Protein 4RUQ (pdb70)

Nearest PDB structures (foldseek):
  4rus-assembly3_E  TM=1.001E+00  e=4.266E-49  Cyprinus carpio
  8y7e-assembly1_3  TM=4.981E-01  e=1.485E-06  Homo sapiens
  9djx-assembly1_B  TM=5.045E-01  e=1.634E-05  Homo sapiens
  8u17-assembly2_E  TM=4.901E-01  e=6.192E-05  Homo sapiens
  8u15-assembly2_E  TM=4.758E-01  e=1.238E-04  Homo sapiens

Foldseek 3Di:
DDWDFADDFFLEWADEPNWIWGAHPQQFIFTQDPRHTDTDDDRFPEWEAYQLAIWGAHPQQWIWGQDDHGIDTDDDGFNYWYRAENNKIWGAHPQQWIWMFANVLSPDPPDPDGDIDTAPDGFHEKEHEYFKIKTAHPQQWIWIAGRADRGRNCGPRDIDTDDDGFPYWYAYHQGWIKGAHPLQWIWTAAQDDNVRNSGDDIDTDDFDDRGWRYWYDYDQWIWTQGPRRTIIIDRD/DAKDFQDDFFLEWADEPNWIWGAHPQQFIFTQDPSHTDTDDDRFHGWEAYQLAIWTAHPQQWIWGQDDHGIDTADDGFPYKYRAENNKIWGAHPQQWIWMAANVLSPDPPDPHGDIDTQPDGFHEWEHEYFWIKTAHPQQWIWIAGRQDRGNNNHPSDIDTDDDGFDYWYAYHQLWIKGAHPVQWIWTAAQDDNVRNSGDDIDTDDDEPQGFRYWYDYDQWIWTQGPRRIIMIDGDD

Structure (mmCIF, N/CA/C/O backbone):
data_4RUQ
#
_entry.id   4RUQ
#
_cell.length_a   44.310
_cell.length_b   70.990
_cell.length_c   163.030
_cell.angle_alpha   90.00
_cell.angle_beta   90.00
_cell.angle_gamma   90.00
#
_symmetry.space_group_name_H-M   'P 21 21 21'
#
loop_
_entity.id
_entity.type
_entity.pdbx_description
1 polymer 'Fish-egg lectin'
2 branched 2-acetamido-2-deoxy-beta-D-glucopyranose-(1-4)-2-acetamido-2-deoxy-beta-D-glucopyranose
3 non-polymer 'CALCIUM ION'
4 non-polymer 'ISOPROPYL ALCOHOL'
5 non-polymer GLYCEROL
6 water water
#
loop_
_atom_site.group_PDB
_atom_site.id
_atom_site.type_symbol
_atom_site.label_atom_id
_atom_site.label_alt_id
_atom_site.label_comp_id
_atom_site.label_asym_id
_atom_site.label_entity_id
_atom_site.label_seq_id
_atom_site.pdbx_PDB_ins_code
_atom_site.Cartn_x
_atom_site.Cartn_y
_atom_site.Cartn_z
_atom_site.occupancy
_atom_site.B_iso_or_equiv
_atom_site.auth_seq_id
_atom_site.auth_comp_id
_atom_site.auth_asym_id
_atom_site.auth_atom_id
_atom_site.pdbx_PDB_model_num
ATOM 1 N N . LEU A 1 1 ? -14.041 45.252 116.590 1.00 23.06 1 LEU A N 1
ATOM 2 C CA . LEU A 1 1 ? -13.852 45.164 115.111 1.00 22.67 1 LEU A CA 1
ATOM 3 C C . LEU A 1 1 ? -14.880 44.249 114.461 1.00 22.34 1 LEU A C 1
ATOM 4 O O . LEU A 1 1 ? -15.389 43.319 115.094 1.00 23.02 1 LEU A O 1
ATOM 9 N N . ASP A 1 2 ? -15.169 44.519 113.191 1.00 21.68 2 ASP A N 1
ATOM 10 C CA . ASP A 1 2 ? -16.004 43.643 112.377 1.00 20.84 2 ASP A CA 1
ATOM 11 C C . ASP A 1 2 ? -15.152 42.576 111.704 1.00 18.69 2 ASP A C 1
ATOM 12 O O . ASP A 1 2 ? -14.394 42.846 110.768 1.00 18.62 2 ASP A O 1
ATOM 17 N N . CYS A 1 3 ? -15.281 41.359 112.212 1.00 16.59 3 CYS A N 1
ATOM 18 C CA . CYS A 1 3 ? -14.457 40.252 111.777 1.00 14.54 3 CYS A CA 1
ATOM 19 C C . CYS A 1 3 ? -15.337 39.076 111.417 1.00 13.98 3 CYS A C 1
ATOM 20 O O . CYS A 1 3 ? -16.434 38.916 111.960 1.00 14.42 3 CYS A O 1
ATOM 23 N N . THR A 1 4 ? -14.860 38.258 110.491 1.00 12.83 4 THR A N 1
ATOM 24 C CA . THR A 1 4 ? -15.546 37.027 110.143 1.00 12.43 4 THR A CA 1
ATOM 25 C C . THR A 1 4 ? -14.778 35.842 110.705 1.00 11.97 4 THR A C 1
ATOM 26 O O . THR A 1 4 ? -13.550 35.901 110.865 1.00 11.52 4 THR A O 1
ATOM 30 N N . VAL A 1 5 ? -15.502 34.775 111.015 1.00 12.02 5 VAL A N 1
ATOM 31 C CA . VAL A 1 5 ? -14.870 33.516 111.374 1.00 11.81 5 VAL A CA 1
ATOM 32 C C . VAL A 1 5 ? -14.450 32.792 110.093 1.00 11.66 5 VAL A C 1
ATOM 33 O O . VAL A 1 5 ? -15.108 32.899 109.052 1.00 11.77 5 VAL A O 1
ATOM 37 N N . ILE A 1 6 ? -13.325 32.093 110.170 1.00 11.45 6 ILE A N 1
ATOM 38 C CA . ILE A 1 6 ? -12.887 31.222 109.088 1.00 11.49 6 ILE A CA 1
ATOM 39 C C . ILE A 1 6 ? -12.511 29.876 109.700 1.00 11.47 6 ILE A C 1
ATOM 40 O O . ILE A 1 6 ? -11.886 29.831 110.760 1.00 11.25 6 ILE A O 1
ATOM 45 N N . ASP A 1 7 ? -12.919 28.793 109.041 1.00 11.79 7 ASP A N 1
ATOM 46 C CA . ASP A 1 7 ? -12.695 27.437 109.539 1.00 12.06 7 ASP A CA 1
ATOM 47 C C . ASP A 1 7 ? -11.227 27.167 109.819 1.00 11.30 7 ASP A C 1
ATOM 48 O O . ASP A 1 7 ? -10.339 27.650 109.105 1.00 10.93 7 ASP A O 1
ATOM 53 N N . GLY A 1 8 ? -10.988 26.387 110.865 1.00 11.13 8 GLY A N 1
ATOM 54 C CA . GLY A 1 8 ? -9.645 25.960 111.209 1.00 10.54 8 GLY A CA 1
ATOM 55 C C . GLY A 1 8 ? -9.346 26.156 112.675 1.00 10.34 8 GLY A C 1
ATOM 56 O O . GLY A 1 8 ? -10.122 26.770 113.408 1.00 10.48 8 GLY A O 1
ATOM 57 N N . ASN A 1 9 ? -8.214 25.611 113.101 1.00 9.95 9 ASN A N 1
ATOM 58 C CA . ASN A 1 9 ? -7.733 25.808 114.451 1.00 9.81 9 ASN A CA 1
ATOM 59 C C . ASN A 1 9 ? -6.214 25.860 114.423 1.00 9.31 9 ASN A C 1
ATOM 60 O O . ASN A 1 9 ? -5.568 24.985 113.851 1.00 9.25 9 ASN A O 1
ATOM 65 N N . LEU A 1 10 ? -5.656 26.909 115.018 1.00 8.90 10 LEU A N 1
ATOM 66 C CA . LEU A 1 10 ? -4.220 27.162 114.976 1.00 8.48 10 LEU A CA 1
ATOM 67 C C . LEU A 1 10 ? -3.721 27.600 116.341 1.00 8.42 10 LEU A C 1
ATOM 68 O O . LEU A 1 10 ? -4.522 27.937 117.216 1.00 8.69 10 LEU A O 1
ATOM 73 N N . LYS A 1 11 ? -2.402 27.574 116.524 1.00 8.12 11 LYS A N 1
ATOM 74 C CA . LYS A 1 11 ? -1.773 28.240 117.666 1.00 8.09 11 LYS A CA 1
ATOM 75 C C . LYS A 1 11 ? -1.004 29.488 117.236 1.00 7.73 11 LYS A C 1
ATOM 76 O O . LYS A 1 11 ? -0.684 30.328 118.074 1.00 7.94 11 LYS A O 1
ATOM 82 N N . GLN A 1 12 ? -0.722 29.604 115.937 1.00 7.30 12 GLN A N 1
ATOM 83 C CA . GLN A 1 12 ? 0.110 30.676 115.398 1.00 6.96 12 GLN A CA 1
ATOM 84 C C . GLN A 1 12 ? -0.293 30.923 113.948 1.00 6.66 12 GLN A C 1
ATOM 85 O O . GLN A 1 12 ? -0.660 29.991 113.236 1.00 6.71 12 GLN A O 1
ATOM 91 N N . ILE A 1 13 ? -0.251 32.188 113.538 1.00 6.47 13 ILE A N 1
ATOM 92 C CA . ILE A 1 13 ? -0.630 32.604 112.192 1.00 6.34 13 ILE A CA 1
ATOM 93 C C . ILE A 1 13 ? 0.312 33.720 111.756 1.00 6.16 13 ILE A C 1
ATOM 94 O O . ILE A 1 13 ? 0.751 34.524 112.580 1.00 6.19 13 ILE A O 1
ATOM 99 N N . ASP A 1 14 ? 0.638 33.754 110.470 1.00 6.04 14 ASP A N 1
ATOM 100 C CA . ASP A 1 14 ? 1.426 34.855 109.918 1.00 6.01 14 ASP A CA 1
ATOM 101 C C . ASP A 1 14 ? 0.929 35.186 108.522 1.00 5.93 14 ASP A C 1
ATOM 102 O O . ASP A 1 14 ? 0.602 34.291 107.741 1.00 6.00 14 ASP A O 1
ATOM 107 N N . ALA A 1 15 ? 0.858 36.478 108.219 1.00 5.96 15 ALA A N 1
ATOM 108 C CA . ALA A 1 15 ? 0.432 36.947 106.909 1.00 5.93 15 ALA A CA 1
ATOM 109 C C . ALA A 1 15 ? 1.486 37.874 106.318 1.00 5.86 15 ALA A C 1
ATOM 110 O O . ALA A 1 15 ? 2.103 38.670 107.032 1.00 5.97 15 ALA A O 1
ATOM 112 N N . GLY A 1 16 ? 1.698 37.766 105.014 1.00 5.82 16 GLY A N 1
ATOM 113 C CA . GLY A 1 16 ? 2.695 38.592 104.340 1.00 5.77 16 GLY A CA 1
ATOM 114 C C . GLY A 1 16 ? 2.774 38.226 102.876 1.00 5.80 16 GLY A C 1
ATOM 115 O O . GLY A 1 16 ? 2.561 37.068 102.506 1.00 5.69 16 GLY A O 1
ATOM 116 N N . SER A 1 17 ? 3.052 39.225 102.042 1.00 6.00 17 SER A N 1
ATOM 117 C CA . SER A 1 17 ? 3.202 39.037 100.596 1.00 6.20 17 SER A CA 1
ATOM 118 C C . SER A 1 17 ? 1.956 38.475 99.914 1.00 6.26 17 SER A C 1
ATOM 119 O O . SER A 1 17 ? 2.050 37.841 98.869 1.00 6.42 17 SER A O 1
ATOM 122 N N . GLY A 1 18 ? 0.792 38.707 100.517 1.00 6.29 18 GLY A N 1
ATOM 123 C CA . GLY A 1 18 ? -0.461 38.174 100.000 1.00 6.39 18 GLY A CA 1
ATOM 124 C C . GLY A 1 18 ? -0.778 36.766 100.478 1.00 6.29 18 GLY A C 1
ATOM 125 O O . GLY A 1 18 ? -1.848 36.251 100.186 1.00 6.43 18 GLY A O 1
ATOM 126 N N . SER A 1 19 ? 0.148 36.151 101.213 1.00 6.10 19 SER A N 1
ATOM 127 C CA . SER A 1 19 ? -0.039 34.802 101.749 1.00 6.11 19 SER A CA 1
ATOM 128 C C . SER A 1 19 ? -0.457 34.833 103.212 1.00 5.98 19 SER A C 1
ATOM 129 O O . SER A 1 19 ? -0.246 35.825 103.904 1.00 5.88 19 SER A O 1
ATOM 132 N N . VAL A 1 20 ? -1.054 33.736 103.672 1.00 5.99 20 VAL A N 1
ATOM 133 C CA . VAL A 1 20 ? -1.403 33.551 105.079 1.00 6.03 20 VAL A CA 1
ATOM 134 C C . VAL A 1 20 ? -1.092 32.100 105.430 1.00 6.02 20 VAL A C 1
ATOM 135 O O . VAL A 1 20 ? -1.567 31.179 104.763 1.00 6.13 20 VAL A O 1
ATOM 139 N N . VAL A 1 21 ? -0.278 31.907 106.461 1.00 5.90 21 VAL A N 1
ATOM 140 C CA . VAL A 1 21 ? 0.148 30.571 106.875 1.00 5.97 21 VAL A CA 1
ATOM 141 C C . VAL A 1 21 ? 0.037 30.426 108.389 1.00 6.01 21 VAL A C 1
ATOM 142 O O . VAL A 1 21 ? -0.150 31.405 109.107 1.00 6.02 21 VAL A O 1
ATOM 146 N N . GLY A 1 22 ? 0.143 29.203 108.882 1.00 6.14 22 GLY A N 1
ATOM 147 C CA . GLY A 1 22 ? 0.131 28.995 110.316 1.00 6.29 22 GLY A CA 1
ATOM 148 C C . GLY A 1 22 ? 0.337 27.549 110.678 1.00 6.49 22 GLY A C 1
ATOM 149 O O . GLY A 1 22 ? 0.480 26.694 109.804 1.00 6.48 22 GLY A O 1
ATOM 150 N N . VAL A 1 23 ? 0.362 27.286 111.978 1.00 6.71 23 VAL A N 1
ATOM 151 C CA . VAL A 1 23 ? 0.501 25.923 112.492 1.00 7.02 23 VAL A CA 1
ATOM 152 C C . VAL A 1 23 ? -0.507 25.695 113.604 1.00 7.29 23 VAL A C 1
ATOM 153 O O . VAL A 1 23 ? -0.907 26.644 114.283 1.00 7.18 23 VAL A O 1
ATOM 157 N N . ASN A 1 24 ? -0.928 24.444 113.782 1.00 7.63 24 ASN A N 1
ATOM 158 C CA . ASN A 1 24 ? -1.794 24.096 114.905 1.00 8.08 24 ASN A CA 1
ATOM 159 C C . ASN A 1 24 ? -0.995 23.509 116.068 1.00 8.47 24 ASN A C 1
ATOM 160 O O . ASN A 1 24 ? 0.232 23.411 115.999 1.00 8.40 24 ASN A O 1
ATOM 165 N N . ASN A 1 25 ? -1.679 23.123 117.141 1.00 8.99 25 ASN A N 1
ATOM 166 C CA . ASN A 1 25 ? -0.986 22.597 118.317 1.00 9.54 25 ASN A CA 1
ATOM 167 C C . ASN A 1 25 ? -0.304 21.251 118.073 1.00 9.77 25 ASN A C 1
ATOM 168 O O . ASN A 1 25 ? 0.605 20.866 118.810 1.00 10.13 25 ASN A O 1
ATOM 173 N N . LEU A 1 26 ? -0.733 20.551 117.027 1.00 9.68 26 LEU A N 1
ATOM 174 C CA . LEU A 1 26 ? -0.075 19.315 116.610 1.00 9.95 26 LEU A CA 1
ATOM 175 C C . LEU A 1 26 ? 1.167 19.588 115.761 1.00 9.64 26 LEU A C 1
ATOM 176 O O . LEU A 1 26 ? 1.866 18.658 115.357 1.00 9.78 26 LEU A O 1
ATOM 181 N N . ASN A 1 27 ? 1.431 20.868 115.501 1.00 9.33 27 ASN A N 1
ATOM 182 C CA . ASN A 1 27 ? 2.521 21.322 114.625 1.00 9.17 27 ASN A CA 1
ATOM 183 C C . ASN A 1 27 ? 2.341 20.954 113.166 1.00 8.98 27 ASN A C 1
ATOM 184 O O . ASN A 1 27 ? 3.296 20.905 112.395 1.00 8.88 27 ASN A O 1
ATOM 189 N N . GLU A 1 28 ? 1.090 20.712 112.793 1.00 9.01 28 GLU A N 1
ATOM 190 C CA . GLU A 1 28 ? 0.736 20.592 111.397 1.00 8.94 28 GLU A CA 1
ATOM 191 C C . GLU A 1 28 ? 0.758 21.983 110.778 1.00 8.49 28 GLU A C 1
ATOM 192 O O . GLU A 1 28 ? 0.471 22.979 111.446 1.00 8.21 28 GLU A O 1
ATOM 198 N N . THR A 1 29 ? 1.108 22.027 109.498 1.00 8.35 29 THR A N 1
ATOM 199 C CA . THR A 1 29 ? 1.439 23.253 108.789 1.00 8.14 29 THR A CA 1
ATOM 200 C C . THR A 1 29 ? 0.349 23.553 107.759 1.00 7.87 29 THR A C 1
ATOM 201 O O . THR A 1 29 ? -0.056 22.667 106.999 1.00 7.99 29 THR A O 1
ATOM 205 N N . PHE A 1 30 ? -0.103 24.808 107.731 1.00 7.50 30 PHE A N 1
ATOM 206 C CA . PHE A 1 30 ? -1.229 25.227 106.895 1.00 7.41 30 PHE A CA 1
ATOM 207 C C . PHE A 1 30 ? -0.915 26.454 106.054 1.00 7.16 30 PHE A C 1
ATOM 208 O O . PHE A 1 30 ? -0.179 27.349 106.480 1.00 6.96 30 PHE A O 1
ATOM 216 N N . VAL A 1 31 ? -1.500 26.482 104.860 1.00 7.22 31 VAL A N 1
ATOM 217 C CA . VAL A 1 31 ? -1.428 27.622 103.950 1.00 7.14 31 VAL A CA 1
ATOM 218 C C . VAL A 1 31 ? -2.850 27.942 103.500 1.00 7.19 31 VAL A C 1
ATOM 219 O O . VAL A 1 31 ? -3.642 27.039 103.227 1.00 7.30 31 VAL A O 1
ATOM 223 N N . LEU A 1 32 ? -3.180 29.228 103.432 1.00 7.11 32 LEU A N 1
ATOM 224 C CA . LEU A 1 32 ? -4.512 29.642 103.010 1.00 7.34 32 LEU A CA 1
ATOM 225 C C . LEU A 1 32 ? -4.629 29.603 101.490 1.00 7.51 32 LEU A C 1
ATOM 226 O O . LEU A 1 32 ? -4.061 30.442 100.783 1.00 7.41 32 LEU A O 1
ATOM 231 N N . ILE A 1 33 ? -5.371 28.620 100.997 1.00 7.87 33 ILE A N 1
ATOM 232 C CA . ILE A 1 33 ? -5.535 28.409 99.564 1.00 8.21 33 ILE A CA 1
ATOM 233 C C . ILE A 1 33 ? -7.014 28.497 99.234 1.00 8.52 33 ILE A C 1
ATOM 234 O O . ILE A 1 33 ? -7.806 27.692 99.723 1.00 8.62 33 ILE A O 1
ATOM 239 N N . ASP A 1 34 ? -7.385 29.483 98.420 1.00 8.74 34 ASP A N 1
ATOM 240 C CA . ASP A 1 34 ? -8.783 29.678 98.024 1.00 9.26 34 ASP A CA 1
ATOM 241 C C . ASP A 1 34 ? -9.708 29.659 99.238 1.00 9.49 34 ASP A C 1
ATOM 242 O O . ASP A 1 34 ? -10.704 28.933 99.282 1.00 9.69 34 ASP A O 1
ATOM 247 N N . ASN A 1 35 ? -9.324 30.455 100.233 1.00 9.55 35 ASN A N 1
ATOM 248 C CA . ASN A 1 35 ? -10.102 30.678 101.452 1.00 10.00 35 ASN A CA 1
ATOM 249 C C . ASN A 1 35 ? -10.249 29.475 102.373 1.00 9.81 35 ASN A C 1
ATOM 250 O O . ASN A 1 35 ? -11.136 29.447 103.222 1.00 10.33 35 ASN A O 1
ATOM 255 N N . VAL A 1 36 ? -9.368 28.491 102.200 1.00 9.28 36 VAL A N 1
ATOM 256 C CA . VAL A 1 36 ? -9.339 27.304 103.051 1.00 9.11 36 VAL A CA 1
ATOM 257 C C . VAL A 1 36 ? -7.926 27.119 103.588 1.00 8.67 36 VAL A C 1
ATOM 258 O O . VAL A 1 36 ? -6.969 27.038 102.813 1.00 8.27 36 VAL A O 1
ATOM 262 N N . PHE A 1 37 ? -7.792 27.053 104.913 1.00 8.50 37 PHE A N 1
ATOM 263 C CA . PHE A 1 37 ? -6.515 26.675 105.519 1.00 8.37 37 PHE A CA 1
ATOM 264 C C . PHE A 1 37 ? -6.222 25.218 105.202 1.00 8.58 37 PHE A C 1
ATOM 265 O O . PHE A 1 37 ? -6.915 24.314 105.662 1.00 9.02 37 PHE A O 1
ATOM 273 N N . THR A 1 38 ? -5.207 25.022 104.369 1.00 8.36 38 THR A N 1
ATOM 274 C CA . THR A 1 38 ? -4.939 23.741 103.743 1.00 8.62 38 THR A CA 1
ATOM 275 C C . THR A 1 38 ? -3.661 23.162 104.324 1.00 8.64 38 THR A C 1
ATOM 276 O O . THR A 1 38 ? -2.623 23.823 104.327 1.00 8.26 38 THR A O 1
ATOM 280 N N . LYS A 1 39 ? -3.741 21.929 104.816 1.00 9.13 39 LYS A N 1
ATOM 281 C CA . LYS A 1 39 ? -2.575 21.280 105.386 1.00 9.52 39 LYS A CA 1
ATOM 282 C C . LYS A 1 39 ? -1.585 20.886 104.294 1.00 9.40 39 LYS A C 1
ATOM 283 O O . LYS A 1 39 ? -1.965 20.293 103.285 1.00 9.69 39 LYS A O 1
ATOM 289 N N . ILE A 1 40 ? -0.322 21.247 104.497 1.00 9.12 40 ILE A N 1
ATOM 290 C CA . ILE A 1 40 ? 0.776 20.788 103.644 1.00 9.19 40 ILE A CA 1
ATOM 291 C C . ILE A 1 40 ? 1.722 19.943 104.493 1.00 9.45 40 ILE A C 1
ATOM 292 O O . ILE A 1 40 ? 1.620 19.954 105.717 1.00 9.48 40 ILE A O 1
ATOM 297 N N . SER A 1 41 ? 2.632 19.212 103.854 1.00 9.78 41 SER A N 1
ATOM 298 C CA . SER A 1 41 ? 3.600 18.400 104.588 1.00 10.20 41 SER A CA 1
ATOM 299 C C . SER A 1 41 ? 4.466 19.265 105.497 1.00 9.91 41 SER A C 1
ATOM 300 O O . SER A 1 41 ? 4.840 20.385 105.142 1.00 9.67 41 SER A O 1
ATOM 303 N N . GLY A 1 42 ? 4.778 18.741 106.675 1.00 10.09 42 GLY A N 1
ATOM 304 C CA . GLY A 1 42 ? 5.705 19.427 107.558 1.00 9.90 42 GLY A CA 1
ATOM 305 C C . GLY A 1 42 ? 5.282 19.443 109.005 1.00 9.83 42 GLY A C 1
ATOM 306 O O . GLY A 1 42 ? 4.090 19.412 109.321 1.00 10.22 42 GLY A O 1
ATOM 307 N N . SER A 1 43 ? 6.278 19.461 109.885 1.00 9.64 43 SER A N 1
ATOM 308 C CA . SER A 1 43 ? 6.063 19.635 111.307 1.00 9.52 43 SER A CA 1
ATOM 309 C C . SER A 1 43 ? 6.809 20.890 111.737 1.00 9.04 43 SER A C 1
ATOM 310 O O . SER A 1 43 ? 8.041 20.913 111.742 1.00 9.22 43 SER A O 1
ATOM 313 N N . LEU A 1 44 ? 6.059 21.937 112.067 1.00 8.48 44 LEU A N 1
ATOM 314 C CA . LEU A 1 44 ? 6.641 23.215 112.483 1.00 8.09 44 LEU A CA 1
ATOM 315 C C . LEU A 1 44 ? 5.870 23.783 113.660 1.00 8.00 44 LEU A C 1
ATOM 316 O O . LEU A 1 44 ? 4.652 23.645 113.723 1.00 8.01 44 LEU A O 1
ATOM 321 N N . LYS A 1 45 ? 6.580 24.424 114.583 1.00 7.98 45 LYS A N 1
ATOM 322 C CA . LYS A 1 45 ? 5.939 25.086 115.721 1.00 7.99 45 LYS A CA 1
ATOM 323 C C . LYS A 1 45 ? 5.701 26.575 115.461 1.00 7.61 45 LYS A C 1
ATOM 324 O O . LYS A 1 45 ? 5.001 27.236 116.224 1.00 7.62 45 LYS A O 1
ATOM 330 N N . HIS A 1 46 ? 6.284 27.088 114.379 1.00 7.35 46 HIS A N 1
ATOM 331 C CA . HIS A 1 46 ? 6.117 28.478 113.962 1.00 7.08 46 HIS A CA 1
ATOM 332 C C . HIS A 1 46 ? 6.384 28.529 112.471 1.00 6.87 46 HIS A C 1
ATOM 333 O O . HIS A 1 46 ? 7.411 28.018 112.019 1.00 6.91 46 HIS A O 1
ATOM 340 N N . PHE A 1 47 ? 5.478 29.155 111.721 1.00 6.73 47 PHE A N 1
ATOM 341 C CA . PHE A 1 47 ? 5.576 29.230 110.261 1.00 6.61 47 PHE A CA 1
ATOM 342 C C . PHE A 1 47 ? 5.261 30.658 109.829 1.00 6.36 47 PHE A C 1
ATOM 343 O O . PHE A 1 47 ? 4.215 31.215 110.190 1.00 6.38 47 PHE A O 1
ATOM 351 N N . SER A 1 48 ? 6.195 31.250 109.089 1.00 6.21 48 SER A N 1
ATOM 352 C CA . SER A 1 48 ? 6.138 32.654 108.696 1.00 6.06 48 SER A CA 1
ATOM 353 C C . SER A 1 48 ? 6.170 32.787 107.175 1.00 5.92 48 SER A C 1
ATOM 354 O O . SER A 1 48 ? 6.789 31.975 106.481 1.00 5.91 48 SER A O 1
ATOM 357 N N . VAL A 1 49 ? 5.499 33.812 106.658 1.00 5.83 49 VAL A N 1
ATOM 358 C CA . VAL A 1 49 ? 5.544 34.111 105.229 1.00 5.78 49 VAL A CA 1
ATOM 359 C C . VAL A 1 49 ? 5.634 35.618 105.030 1.00 5.75 49 VAL A C 1
ATOM 360 O O . VAL A 1 49 ? 4.984 36.382 105.738 1.00 5.70 49 VAL A O 1
ATOM 364 N N . GLY A 1 50 ? 6.429 36.029 104.053 1.00 5.82 50 GLY A N 1
ATOM 365 C CA . GLY A 1 50 ? 6.593 37.439 103.727 1.00 5.95 50 GLY A CA 1
ATOM 366 C C . GLY A 1 50 ? 7.582 37.559 102.587 1.00 6.09 50 GLY A C 1
ATOM 367 O O . GLY A 1 50 ? 7.877 36.560 101.926 1.00 6.03 50 GLY A O 1
ATOM 368 N N . PRO A 1 51 ? 8.112 38.773 102.346 1.00 6.23 51 PRO A N 1
ATOM 369 C CA . PRO A 1 51 ? 8.990 38.996 101.196 1.00 6.48 51 PRO A CA 1
ATOM 370 C C . PRO A 1 51 ? 10.275 38.163 101.209 1.00 6.58 51 PRO A C 1
ATOM 371 O O . PRO A 1 51 ? 10.914 38.024 100.170 1.00 6.77 51 PRO A O 1
ATOM 375 N N . ALA A 1 52 ? 10.640 37.617 102.368 1.00 6.51 52 ALA A N 1
ATOM 376 C CA . ALA A 1 52 ? 11.841 36.788 102.483 1.00 6.70 52 ALA A CA 1
ATOM 377 C C . ALA A 1 52 ? 11.601 35.292 102.252 1.00 6.71 52 ALA A C 1
ATOM 378 O O . ALA A 1 52 ? 12.548 34.508 102.276 1.00 6.93 52 ALA A O 1
ATOM 380 N N . GLY A 1 53 ? 10.342 34.908 102.024 1.00 6.65 53 GLY A N 1
ATOM 381 C CA . GLY A 1 53 ? 9.976 33.523 101.728 1.00 6.77 53 GLY A CA 1
ATOM 382 C C . GLY A 1 53 ? 9.008 32.916 102.724 1.00 6.78 53 GLY A C 1
ATOM 383 O O . GLY A 1 53 ? 8.306 33.629 103.450 1.00 6.60 53 GLY A O 1
ATOM 384 N N . GLN A 1 54 ? 8.974 31.585 102.739 1.00 7.17 54 GLN A N 1
ATOM 385 C CA . GLN A 1 54 ? 8.186 30.814 103.695 1.00 7.48 54 GLN A CA 1
ATOM 386 C C . GLN A 1 54 ? 9.157 30.091 104.609 1.00 7.46 54 GLN A C 1
ATOM 387 O O . GLN A 1 54 ? 9.856 29.169 104.183 1.00 7.51 54 GLN A O 1
ATOM 393 N N . LEU A 1 55 ? 9.219 30.538 105.860 1.00 7.49 55 LEU A N 1
ATOM 394 C CA . LEU A 1 55 ? 10.235 30.080 106.805 1.00 7.69 55 LEU A CA 1
ATOM 395 C C . LEU A 1 55 ? 9.576 29.561 108.066 1.00 7.43 55 LEU A C 1
ATOM 396 O O . LEU A 1 55 ? 8.622 30.161 108.562 1.00 7.30 55 LEU A O 1
ATOM 401 N N . GLY A 1 56 ? 10.088 28.459 108.595 1.00 7.31 56 GLY A N 1
ATOM 402 C CA . GLY A 1 56 ? 9.560 27.924 109.841 1.00 7.21 56 GLY A CA 1
ATOM 403 C C . GLY A 1 56 ? 10.617 27.259 110.686 1.00 7.32 56 GLY A C 1
ATOM 404 O O . GLY A 1 56 ? 11.737 27.031 110.228 1.00 7.26 56 GLY A O 1
ATOM 405 N N . VAL A 1 57 ? 10.256 26.959 111.928 1.00 7.39 57 VAL A N 1
ATOM 406 C CA . VAL A 1 57 ? 11.113 26.196 112.828 1.00 7.70 57 VAL A CA 1
ATOM 407 C C . VAL A 1 57 ? 10.316 25.052 113.434 1.00 7.87 57 VAL A C 1
ATOM 408 O O . VAL A 1 57 ? 9.099 25.170 113.627 1.00 7.67 57 VAL A O 1
ATOM 412 N N . ASN A 1 58 ? 10.996 23.942 113.712 1.00 8.29 58 ASN A N 1
ATOM 413 C CA . ASN A 1 58 ? 10.342 22.801 114.346 1.00 8.74 58 ASN A CA 1
ATOM 414 C C . ASN A 1 58 ? 10.655 22.691 115.838 1.00 9.18 58 ASN A C 1
ATOM 415 O O . ASN A 1 58 ? 11.332 23.555 116.409 1.00 9.21 58 ASN A O 1
ATOM 420 N N . THR A 1 59 ? 10.158 21.625 116.459 1.00 9.69 59 THR A N 1
ATOM 421 C CA . THR A 1 59 ? 10.297 21.414 117.895 1.00 10.25 59 THR A CA 1
ATOM 422 C C . THR A 1 59 ? 11.768 21.368 118.325 1.00 10.60 59 THR A C 1
ATOM 423 O O . THR A 1 59 ? 12.113 21.843 119.409 1.00 10.88 59 THR A O 1
ATOM 427 N N . ALA A 1 60 ? 12.624 20.829 117.458 1.00 10.72 60 ALA A N 1
ATOM 428 C CA . ALA A 1 60 ? 14.066 20.753 117.712 1.00 11.12 60 ALA A CA 1
ATOM 429 C C . ALA A 1 60 ? 14.806 22.076 117.448 1.00 10.87 60 ALA A C 1
ATOM 430 O O . ALA A 1 60 ? 16.027 22.142 117.592 1.00 11.16 60 ALA A O 1
ATOM 432 N N . ASN A 1 61 ? 14.060 23.118 117.065 1.00 10.54 61 ASN A N 1
ATOM 433 C CA . ASN A 1 61 ? 14.611 24.444 116.741 1.00 10.36 61 ASN A CA 1
ATOM 434 C C . ASN A 1 61 ? 15.406 24.472 115.436 1.00 10.08 61 ASN A C 1
ATOM 435 O O . ASN A 1 61 ? 16.142 25.422 115.164 1.00 9.98 61 ASN A O 1
ATOM 440 N N . ASN A 1 62 ? 15.251 23.435 114.623 1.00 10.03 62 ASN A N 1
ATOM 441 C CA . ASN A 1 62 ? 15.791 23.470 113.269 1.00 9.81 62 ASN A CA 1
ATOM 442 C C . ASN A 1 62 ? 14.958 24.374 112.369 1.00 9.08 62 ASN A C 1
ATOM 443 O O . ASN A 1 62 ? 13.757 24.547 112.588 1.00 8.81 62 ASN A O 1
ATOM 448 N N . ILE A 1 63 ? 15.626 24.959 111.381 1.00 8.66 63 ILE A N 1
ATOM 449 C CA . ILE A 1 63 ? 15.061 25.996 110.527 1.00 8.18 63 ILE A CA 1
ATOM 450 C C . ILE A 1 63 ? 14.790 25.431 109.140 1.00 7.96 63 ILE A C 1
ATOM 451 O O . ILE A 1 63 ? 15.640 24.742 108.565 1.00 8.06 63 ILE A O 1
ATOM 456 N N . PHE A 1 64 ? 13.605 25.730 108.610 1.00 7.66 64 PHE A N 1
ATOM 457 C CA . PHE A 1 64 ? 13.181 25.220 107.310 1.00 7.64 64 PHE A CA 1
ATOM 458 C C . PHE A 1 64 ? 12.649 26.326 106.419 1.00 7.29 64 PHE A C 1
ATOM 459 O O . PHE A 1 64 ? 12.025 27.276 106.889 1.00 7.22 64 PHE A O 1
ATOM 467 N N . LYS A 1 65 ? 12.923 26.195 105.128 1.00 7.23 65 LYS A N 1
ATOM 468 C CA . LYS A 1 65 ? 12.478 27.144 104.122 1.00 7.06 65 LYS A CA 1
ATOM 469 C C . LYS A 1 65 ? 11.798 26.345 103.020 1.00 7.07 65 LYS A C 1
ATOM 470 O O . LYS A 1 65 ? 12.339 25.346 102.548 1.00 7.26 65 LYS A O 1
ATOM 476 N N . TYR A 1 66 ? 10.607 26.767 102.617 1.00 6.91 66 TYR A N 1
ATOM 477 C CA . TYR A 1 66 ? 9.941 26.105 101.504 1.00 7.11 66 TYR A CA 1
ATOM 478 C C . TYR A 1 66 ? 10.616 26.552 100.208 1.00 7.19 66 TYR A C 1
ATOM 479 O O . TYR A 1 66 ? 10.715 27.755 99.929 1.00 7.20 66 TYR A O 1
ATOM 488 N N . GLN A 1 67 ? 11.123 25.592 99.437 1.00 7.48 67 GLN A N 1
ATOM 489 C CA . GLN A 1 67 ? 11.807 25.893 98.172 1.00 7.66 67 GLN A CA 1
ATOM 490 C C . GLN A 1 67 ? 11.576 24.778 97.185 1.00 7.55 67 GLN A C 1
ATOM 491 O O . GLN A 1 67 ? 11.774 23.615 97.520 1.00 7.68 67 GLN A O 1
ATOM 497 N N . SER A 1 68 ? 11.200 25.128 95.956 1.00 7.26 68 SER A N 1
ATOM 498 C CA . SER A 1 68 ? 11.223 24.174 94.845 1.00 7.40 68 SER A CA 1
ATOM 499 C C . SER A 1 68 ? 10.375 22.933 95.113 1.00 7.50 68 SER A C 1
ATOM 500 O O . SER A 1 68 ? 10.738 21.830 94.695 1.00 7.78 68 SER A O 1
ATOM 503 N N . GLY A 1 69 ? 9.255 23.122 95.810 1.00 7.27 69 GLY A N 1
ATOM 504 C CA . GLY A 1 69 ? 8.278 22.052 96.003 1.00 7.50 69 GLY A CA 1
ATOM 505 C C . GLY A 1 69 ? 8.150 21.459 97.390 1.00 7.50 69 GLY A C 1
ATOM 506 O O . GLY A 1 69 ? 7.267 20.640 97.614 1.00 7.64 69 GLY A O 1
ATOM 507 N N . GLY A 1 70 ? 9.010 21.860 98.322 1.00 7.40 70 GLY A N 1
ATOM 508 C CA . GLY A 1 70 ? 8.972 21.307 99.676 1.00 7.58 70 GLY A CA 1
ATOM 509 C C . GLY A 1 70 ? 9.924 22.022 100.606 1.00 7.56 70 GLY A C 1
ATOM 510 O O . GLY A 1 70 ? 10.712 22.853 100.167 1.00 7.38 70 GLY A O 1
ATOM 511 N N . PHE A 1 71 ? 9.863 21.686 101.890 1.00 7.86 71 PHE A N 1
ATOM 512 C CA . PHE A 1 71 ? 10.761 22.272 102.881 1.00 8.09 71 PHE A CA 1
ATOM 513 C C . PHE A 1 71 ? 12.178 21.742 102.751 1.00 8.64 71 PHE A C 1
ATOM 514 O O . PHE A 1 71 ? 12.390 20.542 102.561 1.00 9.01 71 PHE A O 1
ATOM 522 N N . VAL A 1 72 ? 13.136 22.660 102.838 1.00 8.98 72 VAL A N 1
ATOM 523 C CA . VAL A 1 72 ? 14.552 22.317 102.944 1.00 9.83 72 VAL A CA 1
ATOM 524 C C . VAL A 1 72 ? 15.106 22.876 104.250 1.00 9.95 72 VAL A C 1
ATOM 525 O O . VAL A 1 72 ? 14.714 23.957 104.693 1.00 9.67 72 VAL A O 1
ATOM 529 N N . GLN A 1 73 ? 16.018 22.137 104.866 1.00 10.57 73 GLN A N 1
ATOM 530 C CA . GLN A 1 73 ? 16.602 22.568 106.125 1.00 11.08 73 GLN A CA 1
ATOM 531 C C . GLN A 1 73 ? 17.734 23.561 105.884 1.00 11.17 73 GLN A C 1
ATOM 532 O O . GLN A 1 73 ? 18.640 23.301 105.087 1.00 11.47 73 GLN A O 1
ATOM 538 N N . LEU A 1 74 ? 17.664 24.701 106.564 1.00 10.99 74 LEU A N 1
ATOM 539 C CA . LEU A 1 74 ? 18.760 25.663 106.582 1.00 11.30 74 LEU A CA 1
ATOM 540 C C . LEU A 1 74 ? 19.671 25.321 107.749 1.00 11.51 74 LEU A C 1
ATOM 541 O O . LEU A 1 74 ? 19.332 24.472 108.572 1.00 12.08 74 LEU A O 1
ATOM 546 N N . ALA A 1 75 ? 20.840 25.948 107.809 1.00 11.40 75 ALA A N 1
ATOM 547 C CA . ALA A 1 75 ? 21.730 25.760 108.949 1.00 11.40 75 ALA A CA 1
ATOM 548 C C . ALA A 1 75 ? 21.372 26.745 110.056 1.00 11.02 75 ALA A C 1
ATOM 549 O O . ALA A 1 75 ? 21.036 27.895 109.778 1.00 10.76 75 ALA A O 1
ATOM 551 N N . GLY A 1 76 ? 21.439 26.278 111.299 1.00 10.98 76 GLY A N 1
ATOM 552 C CA . GLY A 1 76 ? 21.202 27.120 112.468 1.00 10.77 76 GLY A CA 1
ATOM 553 C C . GLY A 1 76 ? 20.098 26.617 113.375 1.00 10.58 76 GLY A C 1
ATOM 554 O O . GLY A 1 76 ? 19.393 25.666 113.041 1.00 10.68 76 GLY A O 1
ATOM 555 N N . LEU A 1 77 ? 19.954 27.258 114.532 1.00 10.35 77 LEU A N 1
ATOM 556 C CA . LEU A 1 77 ? 18.882 26.941 115.471 1.00 10.20 77 LEU A CA 1
ATOM 557 C C . LEU A 1 77 ? 18.148 28.207 115.890 1.00 9.67 77 LEU A C 1
ATOM 558 O O . LEU A 1 77 ? 18.771 29.174 116.329 1.00 9.84 77 LEU A O 1
ATOM 563 N N . LEU A 1 78 ? 16.826 28.197 115.732 1.00 9.12 78 LEU A N 1
ATOM 564 C CA . LEU A 1 78 ? 15.958 29.281 116.191 1.00 8.70 78 LEU A CA 1
ATOM 565 C C . LEU A 1 78 ? 14.670 28.692 116.746 1.00 8.59 78 LEU A C 1
ATOM 566 O O . LEU A 1 78 ? 14.198 27.667 116.250 1.00 8.65 78 LEU A O 1
ATOM 571 N N . LYS A 1 79 ? 14.109 29.336 117.770 1.00 8.52 79 LYS A N 1
ATOM 572 C CA . LYS A 1 79 ? 12.789 28.952 118.297 1.00 8.44 79 LYS A CA 1
ATOM 573 C C . LYS A 1 79 ? 11.630 29.716 117.645 1.00 8.03 79 LYS A C 1
ATOM 574 O O . LYS A 1 79 ? 10.465 29.335 117.789 1.00 8.04 79 LYS A O 1
ATOM 580 N N . GLN A 1 80 ? 11.963 30.788 116.933 1.00 7.72 80 GLN A N 1
ATOM 581 C CA . GLN A 1 80 ? 10.985 31.608 116.222 1.00 7.36 80 GLN A CA 1
ATOM 582 C C . GLN A 1 80 ? 11.716 32.311 115.086 1.00 7.09 80 GLN A C 1
ATOM 583 O O . GLN A 1 80 ? 12.873 32.708 115.243 1.00 7.15 80 GLN A O 1
ATOM 589 N N . VAL A 1 81 ? 11.047 32.440 113.943 1.00 6.76 81 VAL A N 1
ATOM 590 C CA . VAL A 1 81 ? 11.652 33.009 112.737 1.00 6.64 81 VAL A CA 1
ATOM 591 C C . VAL A 1 81 ? 10.599 33.831 111.999 1.00 6.39 81 VAL A C 1
ATOM 592 O O . VAL A 1 81 ? 9.419 33.496 112.036 1.00 6.39 81 VAL A O 1
ATOM 596 N N . ASP A 1 82 ? 11.031 34.906 111.344 1.00 6.23 82 ASP A N 1
ATOM 597 C CA . ASP A 1 82 ? 10.125 35.776 110.602 1.00 6.04 82 ASP A CA 1
ATOM 598 C C . ASP A 1 82 ? 10.686 36.116 109.237 1.00 6.01 82 ASP A C 1
ATOM 599 O O . ASP A 1 82 ? 11.889 36.356 109.093 1.00 6.20 82 ASP A O 1
ATOM 604 N N . ALA A 1 83 ? 9.786 36.169 108.259 1.00 5.90 83 ALA A N 1
ATOM 605 C CA . ALA A 1 83 ? 10.136 36.409 106.863 1.00 5.89 83 ALA A CA 1
ATOM 606 C C . ALA A 1 83 ? 9.549 37.714 106.310 1.00 5.86 83 ALA A C 1
ATOM 607 O O . ALA A 1 83 ? 9.480 37.903 105.095 1.00 5.91 83 ALA A O 1
ATOM 609 N N . GLY A 1 84 ? 9.145 38.618 107.201 1.00 5.88 84 GLY A N 1
ATOM 610 C CA . GLY A 1 84 ? 8.488 39.864 106.798 1.00 5.92 84 GLY A CA 1
ATOM 611 C C . GLY A 1 84 ? 9.422 40.984 106.367 1.00 6.05 84 GLY A C 1
ATOM 612 O O . GLY A 1 84 ? 8.977 41.976 105.785 1.00 6.10 84 GLY A O 1
ATOM 613 N N . GLY A 1 85 ? 10.715 40.838 106.655 1.00 6.12 85 GLY A N 1
ATOM 614 C CA . GLY A 1 85 ? 11.701 41.844 106.264 1.00 6.42 85 GLY A CA 1
ATOM 615 C C . GLY A 1 85 ? 11.965 41.856 104.769 1.00 6.48 85 GLY A C 1
ATOM 616 O O . GLY A 1 85 ? 11.425 41.037 104.023 1.00 6.38 85 GLY A O 1
ATOM 617 N N . ASP A 1 86 ? 12.812 42.784 104.335 1.00 6.69 86 ASP A N 1
ATOM 618 C CA . ASP A 1 86 ? 13.045 43.000 102.917 1.00 6.83 86 ASP A CA 1
ATOM 619 C C . ASP A 1 86 ? 14.054 41.981 102.399 1.00 6.77 86 ASP A C 1
ATOM 620 O O . ASP A 1 86 ? 15.227 42.294 102.157 1.00 6.98 86 ASP A O 1
ATOM 625 N N . GLN A 1 87 ? 13.558 40.755 102.250 1.00 6.57 87 GLN A N 1
ATOM 626 C CA . GLN A 1 87 ? 14.331 39.593 101.800 1.00 6.67 87 GLN A CA 1
ATOM 627 C C . GLN A 1 87 ? 15.362 39.107 102.819 1.00 6.73 87 GLN A C 1
ATOM 628 O O . GLN A 1 87 ? 16.196 38.259 102.504 1.00 6.80 87 GLN A O 1
ATOM 634 N N . ILE A 1 88 ? 15.279 39.640 104.038 1.00 6.78 88 ILE A N 1
ATOM 635 C CA . ILE A 1 88 ? 16.109 39.193 105.157 1.00 7.02 88 ILE A CA 1
ATOM 636 C C . ILE A 1 88 ? 15.328 38.204 106.017 1.00 6.98 88 ILE A C 1
ATOM 637 O O . ILE A 1 88 ? 14.101 38.235 106.043 1.00 6.89 88 ILE A O 1
ATOM 642 N N . ILE A 1 89 ? 16.046 37.325 106.706 1.00 7.26 89 ILE A N 1
ATOM 643 C CA . ILE A 1 89 ? 15.447 36.439 107.701 1.00 7.38 89 ILE A CA 1
ATOM 644 C C . ILE A 1 89 ? 15.833 36.979 109.073 1.00 7.42 89 ILE A C 1
ATOM 645 O O . ILE A 1 89 ? 16.947 37.460 109.258 1.00 7.64 89 ILE A O 1
ATOM 650 N N . ALA A 1 90 ? 14.921 36.898 110.033 1.00 7.23 90 ALA A N 1
ATOM 651 C CA . ALA A 1 90 ? 15.225 37.288 111.405 1.00 7.36 90 ALA A CA 1
ATOM 652 C C . ALA A 1 90 ? 14.602 36.302 112.377 1.00 7.27 90 ALA A C 1
ATOM 653 O O . ALA A 1 90 ? 13.600 35.659 112.063 1.00 7.12 90 ALA A O 1
ATOM 655 N N . GLY A 1 91 ? 15.194 36.175 113.558 1.00 7.43 91 GLY A N 1
ATOM 656 C CA . GLY A 1 91 ? 14.610 35.317 114.572 1.00 7.51 91 GLY A CA 1
ATOM 657 C C . GLY A 1 91 ? 15.396 35.317 115.853 1.00 7.86 91 GLY A C 1
ATOM 658 O O . GLY A 1 91 ? 16.366 36.062 115.997 1.00 7.99 91 GLY A O 1
ATOM 659 N N . VAL A 1 92 ? 14.953 34.481 116.787 1.00 8.10 92 VAL A N 1
ATOM 660 C CA . VAL A 1 92 ? 15.601 34.325 118.083 1.00 8.64 92 VAL A CA 1
ATOM 661 C C . VAL A 1 92 ? 15.783 32.845 118.402 1.00 9.04 92 VAL A C 1
ATOM 662 O O . VAL A 1 92 ? 15.014 31.998 117.929 1.00 8.80 92 VAL A O 1
ATOM 666 N N . ASN A 1 93 ? 16.799 32.536 119.202 1.00 9.76 93 ASN A N 1
ATOM 667 C CA . ASN A 1 93 ? 17.041 31.147 119.582 1.00 10.56 93 ASN A CA 1
ATOM 668 C C . ASN A 1 93 ? 16.586 30.834 121.010 1.00 11.59 93 ASN A C 1
ATOM 669 O O . ASN A 1 93 ? 15.966 31.676 121.667 1.00 11.51 93 ASN A O 1
ATOM 674 N N . MET A 1 94 ? 16.892 29.628 121.481 1.00 13.03 94 MET A N 1
ATOM 675 C CA . MET A 1 94 ? 16.427 29.170 122.795 1.00 14.49 94 MET A CA 1
ATOM 676 C C . MET A 1 94 ? 16.977 29.979 123.975 1.00 14.58 94 MET A C 1
ATOM 677 O O . MET A 1 94 ? 16.423 29.925 125.073 1.00 14.83 94 MET A O 1
ATOM 682 N N . TYR A 1 95 ? 18.052 30.730 123.741 1.00 14.40 95 TYR A N 1
ATOM 683 C CA . TYR A 1 95 ? 18.665 31.561 124.778 1.00 14.63 95 TYR A CA 1
ATOM 684 C C . TYR A 1 95 ? 18.252 33.026 124.648 1.00 13.66 95 TYR A C 1
ATOM 685 O O . TYR A 1 95 ? 18.802 33.901 125.326 1.00 13.72 95 TYR A O 1
ATOM 694 N N . ASP A 1 96 ? 17.271 33.281 123.783 1.00 12.59 96 ASP A N 1
ATOM 695 C CA . ASP A 1 96 ? 16.815 34.639 123.455 1.00 11.95 96 ASP A CA 1
ATOM 696 C C . ASP A 1 96 ? 17.885 35.485 122.749 1.00 11.60 96 ASP A C 1
ATOM 697 O O . ASP A 1 96 ? 17.801 36.713 122.721 1.00 11.56 96 ASP A O 1
ATOM 702 N N . ASP A 1 97 ? 18.884 34.827 122.167 1.00 11.39 97 ASP A N 1
ATOM 703 C CA . ASP A 1 97 ? 19.828 35.526 121.309 1.00 11.16 97 ASP A CA 1
ATOM 704 C C . ASP A 1 97 ? 19.174 35.787 119.956 1.00 10.42 97 ASP A C 1
ATOM 705 O O . ASP A 1 97 ? 18.306 35.023 119.522 1.00 10.06 97 ASP A O 1
ATOM 710 N N . ILE A 1 98 ? 19.581 36.883 119.321 1.00 10.07 98 ILE A N 1
ATOM 711 C CA . ILE A 1 98 ? 18.873 37.462 118.180 1.00 9.51 98 ILE A CA 1
ATOM 712 C C . ILE A 1 98 ? 19.748 37.403 116.937 1.00 9.36 98 ILE A C 1
ATOM 713 O O . ILE A 1 98 ? 20.917 37.798 116.984 1.00 9.52 98 ILE A O 1
ATOM 718 N N . TYR A 1 99 ? 19.181 36.925 115.829 1.00 9.01 99 TYR A N 1
ATOM 719 C CA . TYR A 1 99 ? 19.938 36.716 114.597 1.00 9.06 99 TYR A CA 1
ATOM 720 C C . TYR A 1 99 ? 19.195 37.216 113.374 1.00 8.66 99 TYR A C 1
ATOM 721 O O . TYR A 1 99 ? 17.963 37.203 113.333 1.00 8.54 99 TYR A O 1
ATOM 730 N N . CYS A 1 100 ? 19.951 37.664 112.379 1.00 8.60 100 CYS A N 1
ATOM 731 C CA . CYS A 1 100 ? 19.376 37.947 111.074 1.00 8.31 100 CYS A CA 1
ATOM 732 C C . CYS A 1 100 ? 20.280 37.446 109.958 1.00 8.21 100 CYS A C 1
ATOM 733 O O . CYS A 1 100 ? 21.490 37.258 110.144 1.00 8.34 100 CYS A O 1
ATOM 736 N N . LEU A 1 101 ? 19.668 37.217 108.802 1.00 7.81 101 LEU A N 1
ATOM 737 C CA . LEU A 1 101 ? 20.379 36.806 107.600 1.00 7.91 101 LEU A CA 1
ATOM 738 C C . LEU A 1 101 ? 20.108 37.816 106.502 1.00 7.91 101 LEU A C 1
ATOM 739 O O . LEU A 1 101 ? 18.953 38.139 106.216 1.00 7.66 101 LEU A O 1
ATOM 744 N N . ASN A 1 102 ? 21.176 38.313 105.889 1.00 8.19 102 ASN A N 1
ATOM 745 C CA . ASN A 1 102 ? 21.057 39.305 104.831 1.00 8.36 102 ASN A CA 1
ATOM 746 C C . ASN A 1 102 ? 20.509 38.723 103.531 1.00 8.33 102 ASN A C 1
ATOM 747 O O . ASN A 1 102 ? 20.598 37.518 103.288 1.00 8.16 102 ASN A O 1
ATOM 752 N N . MET A 1 103 ? 19.934 39.598 102.712 1.00 8.48 103 MET A N 1
ATOM 753 C CA . MET A 1 103 ? 19.241 39.222 101.490 1.00 8.71 103 MET A CA 1
ATOM 754 C C . MET A 1 103 ? 20.085 38.365 100.556 1.00 8.80 103 MET A C 1
ATOM 755 O O . MET A 1 103 ? 19.630 37.321 100.092 1.00 8.46 103 MET A O 1
ATOM 760 N N . ASP A 1 104 ? 21.312 38.794 100.279 1.00 9.24 104 ASP A N 1
ATOM 761 C CA . ASP A 1 104 ? 22.133 38.074 99.306 1.00 9.68 104 ASP A CA 1
ATOM 762 C C . ASP A 1 104 ? 22.443 36.647 99.775 1.00 9.52 104 ASP A C 1
ATOM 763 O O . ASP A 1 104 ? 22.506 35.727 98.963 1.00 9.73 104 ASP A O 1
ATOM 768 N N . ALA A 1 105 ? 22.601 36.465 101.085 1.00 9.23 105 ALA A N 1
ATOM 769 C CA . ALA A 1 105 ? 22.779 35.134 101.667 1.00 9.07 105 ALA A CA 1
ATOM 770 C C . ALA A 1 105 ? 21.490 34.308 101.620 1.00 8.71 105 ALA A C 1
ATOM 771 O O . ALA A 1 105 ? 21.521 33.118 101.308 1.00 8.90 105 ALA A O 1
ATOM 773 N N . ASN A 1 106 ? 20.357 34.942 101.924 1.00 8.25 106 ASN A N 1
ATOM 774 C CA . ASN A 1 106 ? 19.064 34.266 101.865 1.00 7.98 106 ASN A CA 1
ATOM 775 C C . ASN A 1 106 ? 18.795 33.674 100.481 1.00 8.09 106 ASN A C 1
ATOM 776 O O . ASN A 1 106 ? 18.271 32.563 100.355 1.00 8.00 106 ASN A O 1
ATOM 781 N N . ASN A 1 107 ? 19.185 34.414 99.449 1.00 8.35 107 ASN A N 1
ATOM 782 C CA . ASN A 1 107 ? 18.885 34.046 98.067 1.00 8.72 107 ASN A CA 1
ATOM 783 C C . ASN A 1 107 ? 19.908 33.123 97.398 1.00 9.41 107 ASN A C 1
ATOM 784 O O . ASN A 1 107 ? 19.721 32.726 96.247 1.00 9.58 107 ASN A O 1
ATOM 789 N N . LYS A 1 108 ? 20.978 32.791 98.118 1.00 10.13 108 LYS A N 1
ATOM 790 C CA . LYS A 1 108 ? 22.020 31.910 97.596 1.00 11.27 108 LYS A CA 1
ATOM 791 C C . LYS A 1 108 ? 21.740 30.457 97.965 1.00 11.46 108 LYS A C 1
ATOM 792 O O . LYS A 1 108 ? 21.736 30.102 99.139 1.00 11.26 108 LYS A O 1
ATOM 798 N N . TRP A 1 109 ? 21.517 29.622 96.954 1.00 11.95 109 TRP A N 1
ATOM 799 C CA . TRP A 1 109 ? 21.308 28.190 97.170 1.00 12.72 109 TRP A CA 1
ATOM 800 C C . TRP A 1 109 ? 21.775 27.398 95.955 1.00 13.62 109 TRP A C 1
ATOM 801 O O . TRP A 1 109 ? 21.465 27.781 94.833 1.00 13.87 109 TRP A O 1
ATOM 812 N N . PRO A 1 110 ? 22.540 26.306 96.166 1.00 14.44 110 PRO A N 1
ATOM 813 C CA . PRO A 1 110 ? 23.055 25.803 97.447 1.00 14.88 110 PRO A CA 1
ATOM 814 C C . PRO A 1 110 ? 24.055 26.766 98.089 1.00 15.50 110 PRO A C 1
ATOM 815 O O . PRO A 1 110 ? 24.617 27.624 97.408 1.00 15.42 110 PRO A O 1
ATOM 819 N N . SER A 1 111 ? 24.258 26.631 99.394 1.00 16.71 111 SER A N 1
ATOM 820 C CA . SER A 1 111 ? 25.187 27.503 100.103 1.00 18.15 111 SER A CA 1
ATOM 821 C C . SER A 1 111 ? 26.230 26.712 100.883 1.00 19.34 111 SER A C 1
ATOM 822 O O . SER A 1 111 ? 25.926 25.676 101.479 1.00 20.13 111 SER A O 1
ATOM 825 N N . SER A 1 112 ? 27.458 27.219 100.876 1.00 20.34 112 SER A N 1
ATOM 826 C CA . SER A 1 112 ? 28.573 26.588 101.574 1.00 21.08 112 SER A CA 1
ATOM 827 C C . SER A 1 112 ? 28.692 27.099 103.010 1.00 20.64 112 SER A C 1
ATOM 828 O O . SER A 1 112 ? 29.426 26.528 103.824 1.00 21.20 112 SER A O 1
ATOM 831 N N . ASN A 1 113 ? 27.966 28.178 103.303 1.00 19.37 113 ASN A N 1
ATOM 832 C CA . ASN A 1 113 ? 27.890 28.762 104.638 1.00 18.61 113 ASN A CA 1
ATOM 833 C C . ASN A 1 113 ? 26.555 29.477 104.819 1.00 17.49 113 ASN A C 1
ATOM 834 O O . ASN A 1 113 ? 25.945 29.923 103.842 1.00 17.40 113 ASN A O 1
ATOM 839 N N . THR A 1 114 ? 26.097 29.579 106.063 1.00 16.61 114 THR A N 1
ATOM 840 C CA . THR A 1 114 ? 24.918 30.377 106.379 1.00 15.44 114 THR A CA 1
ATOM 841 C C . THR A 1 114 ? 25.355 31.486 107.331 1.00 14.43 114 THR A C 1
ATOM 842 O O . THR A 1 114 ? 25.509 31.263 108.537 1.00 14.80 114 THR A O 1
ATOM 846 N N . PRO A 1 115 ? 25.597 32.682 106.776 1.00 13.27 115 PRO A N 1
ATOM 847 C CA . PRO A 1 115 ? 26.240 33.749 107.528 1.00 12.71 115 PRO A CA 1
ATOM 848 C C . PRO A 1 115 ? 25.283 34.546 108.425 1.00 11.81 115 PRO A C 1
ATOM 849 O O . PRO A 1 115 ? 25.055 35.732 108.195 1.00 11.44 115 PRO A O 1
ATOM 853 N N . TRP A 1 116 ? 24.748 33.894 109.456 1.00 11.24 116 TRP A N 1
ATOM 854 C CA . TRP A 1 116 ? 23.931 34.583 110.453 1.00 10.75 116 TRP A CA 1
ATOM 855 C C . TRP A 1 116 ? 24.709 35.712 111.112 1.00 10.64 116 TRP A C 1
ATOM 856 O O . TRP A 1 116 ? 25.909 35.583 111.368 1.00 10.70 116 TRP A O 1
ATOM 867 N N . VAL A 1 117 ? 24.007 36.811 111.369 1.00 10.20 117 VAL A N 1
ATOM 868 C CA . VAL A 1 117 ? 24.533 37.959 112.093 1.00 10.35 117 VAL A CA 1
ATOM 869 C C . VAL A 1 117 ? 23.838 37.993 113.453 1.00 10.28 117 VAL A C 1
ATOM 870 O O . VAL A 1 117 ? 22.606 37.997 113.522 1.00 9.93 117 VAL A O 1
ATOM 874 N N . GLN A 1 118 ? 24.613 38.012 114.535 1.00 10.64 118 GLN A N 1
ATOM 875 C CA . GLN A 1 118 ? 24.030 38.160 115.861 1.00 10.90 118 GLN A CA 1
ATOM 876 C C . GLN A 1 118 ? 23.856 39.632 116.209 1.00 11.20 118 GLN A C 1
ATOM 877 O O . GLN A 1 118 ? 24.779 40.432 116.039 1.00 11.57 118 GLN A O 1
ATOM 883 N N . LEU A 1 119 ? 22.669 39.979 116.693 1.00 11.25 119 LEU A N 1
ATOM 884 C CA . LEU A 1 119 ? 22.376 41.340 117.134 1.00 11.78 119 LEU A CA 1
ATOM 885 C C . LEU A 1 119 ? 22.655 41.486 118.624 1.00 12.43 119 LEU A C 1
ATOM 886 O O . LEU A 1 119 ? 22.674 40.500 119.359 1.00 12.46 119 LEU A O 1
ATOM 891 N N . ASN A 1 120 ? 22.884 42.720 119.061 1.00 12.94 120 ASN A N 1
ATOM 892 C CA . ASN A 1 120 ? 23.203 43.000 120.451 1.00 13.88 120 ASN A CA 1
ATOM 893 C C . ASN A 1 120 ? 21.935 43.111 121.290 1.00 13.76 120 ASN A C 1
ATOM 894 O O . ASN A 1 120 ? 21.260 44.142 121.276 1.00 14.27 120 ASN A O 1
ATOM 899 N N . GLY A 1 121 ? 21.614 42.046 122.018 1.00 13.49 121 GLY A N 1
ATOM 900 C CA . GLY A 1 121 ? 20.471 42.060 122.922 1.00 13.19 121 GLY A CA 1
ATOM 901 C C . GLY A 1 121 ? 19.842 40.705 123.158 1.00 12.73 121 GLY A C 1
ATOM 902 O O . GLY A 1 121 ? 20.370 39.672 122.730 1.00 12.54 121 GLY A O 1
ATOM 903 N N . LYS A 1 122 ? 18.702 40.725 123.840 1.00 12.45 122 LYS A N 1
ATOM 904 C CA . LYS A 1 122 ? 17.933 39.530 124.155 1.00 12.19 122 LYS A CA 1
ATOM 905 C C . LYS A 1 122 ? 16.463 39.764 123.830 1.00 11.57 122 LYS A C 1
ATOM 906 O O . LYS A 1 122 ? 15.873 40.744 124.286 1.00 11.70 122 LYS A O 1
ATOM 912 N N . LEU A 1 123 ? 15.879 38.869 123.038 1.00 10.83 123 LEU A N 1
ATOM 913 C CA . LEU A 1 123 ? 14.447 38.918 122.718 1.00 10.26 123 LEU A CA 1
ATOM 914 C C . LEU A 1 123 ? 13.872 37.513 122.642 1.00 9.99 123 LEU A C 1
ATOM 915 O O . LEU A 1 123 ? 14.578 36.575 122.285 1.00 9.93 123 LEU A O 1
ATOM 920 N N . LYS A 1 124 ? 12.589 37.371 122.964 1.00 9.78 124 LYS A N 1
ATOM 921 C CA . LYS A 1 124 ? 11.910 36.076 122.837 1.00 9.58 124 LYS A CA 1
ATOM 922 C C . LYS A 1 124 ? 11.058 35.974 121.566 1.00 9.00 124 LYS A C 1
ATOM 923 O O . LYS A 1 124 ? 10.557 34.895 121.237 1.00 8.98 124 LYS A O 1
ATOM 929 N N . TYR A 1 125 ? 10.895 37.095 120.865 1.00 8.64 125 TYR A N 1
ATOM 930 C CA . TYR A 1 125 ? 10.074 37.157 119.655 1.00 8.10 125 TYR A CA 1
ATOM 931 C C . TYR A 1 125 ? 10.537 38.356 118.846 1.00 7.97 125 TYR A C 1
ATOM 932 O O . TYR A 1 125 ? 10.727 39.435 119.398 1.00 8.18 125 TYR A O 1
ATOM 941 N N . TYR A 1 126 ? 10.710 38.171 117.540 1.00 7.69 126 TYR A N 1
ATOM 942 C CA . TYR A 1 126 ? 11.290 39.208 116.686 1.00 7.67 126 TYR A CA 1
ATOM 943 C C . TYR A 1 126 ? 10.686 39.112 115.291 1.00 7.37 126 TYR A C 1
ATOM 944 O O . TYR A 1 126 ? 10.615 38.024 114.711 1.00 7.39 126 TYR A O 1
ATOM 953 N N . SER A 1 127 ? 10.250 40.254 114.764 1.00 7.28 127 SER A N 1
ATOM 954 C CA . SER A 1 127 ? 9.530 40.328 113.492 1.00 7.09 127 SER A CA 1
ATOM 955 C C . SER A 1 127 ? 10.029 41.538 112.711 1.00 7.13 127 SER A C 1
ATOM 956 O O . SER A 1 127 ? 10.289 42.589 113.295 1.00 7.28 127 SER A O 1
ATOM 959 N N . CYS A 1 128 ? 10.149 41.393 111.394 1.00 7.07 128 CYS A N 1
ATOM 960 C CA . CYS A 1 128 ? 10.664 42.473 110.555 1.00 7.35 128 CYS A CA 1
ATOM 961 C C . CYS A 1 128 ? 9.665 42.982 109.525 1.00 7.31 128 CYS A C 1
ATOM 962 O O . CYS A 1 128 ? 8.785 42.242 109.059 1.00 7.07 128 CYS A O 1
ATOM 965 N N . GLY A 1 129 ? 9.820 44.258 109.186 1.00 7.55 129 GLY A N 1
ATOM 966 C CA . GLY A 1 129 ? 9.055 44.906 108.131 1.00 7.72 129 GLY A CA 1
ATOM 967 C C . GLY A 1 129 ? 9.967 45.612 107.145 1.00 7.98 129 GLY A C 1
ATOM 968 O O . GLY A 1 129 ? 11.161 45.308 107.077 1.00 8.05 129 GLY A O 1
ATOM 969 N N . PRO A 1 130 ? 9.413 46.567 106.380 1.00 8.25 130 PRO A N 1
ATOM 970 C CA . PRO A 1 130 ? 10.142 47.206 105.289 1.00 8.55 130 PRO A CA 1
ATOM 971 C C . PRO A 1 130 ? 11.407 47.986 105.679 1.00 8.83 130 PRO A C 1
ATOM 972 O O . PRO A 1 130 ? 12.337 48.044 104.882 1.00 9.40 130 PRO A O 1
ATOM 976 N N . TYR A 1 131 ? 11.453 48.583 106.871 1.00 8.84 131 TYR A N 1
ATOM 977 C CA . TYR A 1 131 ? 12.595 49.445 107.242 1.00 9.00 131 TYR A CA 1
ATOM 978 C C . TYR A 1 131 ? 13.000 49.320 108.714 1.00 8.89 131 TYR A C 1
ATOM 979 O O . TYR A 1 131 ? 13.839 50.080 109.201 1.00 9.17 131 TYR A O 1
ATOM 988 N N . SER A 1 132 ? 12.404 48.360 109.417 1.00 8.45 132 SER A N 1
ATOM 989 C CA . SER A 1 132 ? 12.665 48.162 110.839 1.00 8.40 132 SER A CA 1
ATOM 990 C C . SER A 1 132 ? 12.238 46.765 111.257 1.00 8.02 132 SER A C 1
ATOM 991 O O . SER A 1 132 ? 11.519 46.089 110.518 1.00 7.72 132 SER A O 1
ATOM 994 N N . CYS A 1 133 ? 12.684 46.346 112.440 1.00 8.04 133 CYS A N 1
ATOM 995 C CA . CYS A 1 133 ? 12.170 45.142 113.080 1.00 7.85 133 CYS A CA 1
ATOM 996 C C . CYS A 1 133 ? 11.750 45.476 114.507 1.00 7.93 133 CYS A C 1
ATOM 997 O O . CYS A 1 133 ? 12.326 46.372 115.143 1.00 8.30 133 CYS A O 1
ATOM 1000 N N . TRP A 1 134 ? 10.741 44.764 114.999 1.00 7.72 134 TRP A N 1
ATOM 1001 C CA . TRP A 1 134 ? 10.257 44.944 116.365 1.00 7.90 134 TRP A CA 1
ATOM 1002 C C . TRP A 1 134 ? 10.302 43.607 117.088 1.00 7.84 134 TRP A C 1
ATOM 1003 O O . TRP A 1 134 ? 10.088 42.553 116.482 1.00 7.58 134 TRP A O 1
ATOM 1014 N N . GLY A 1 135 ? 10.565 43.649 118.386 1.00 8.16 135 GLY A N 1
ATOM 1015 C CA . GLY A 1 135 ? 10.542 42.438 119.187 1.00 8.30 135 GLY A CA 1
ATOM 1016 C C . GLY A 1 135 ? 10.170 42.700 120.627 1.00 8.76 135 GLY A C 1
ATOM 1017 O O . GLY A 1 135 ? 10.034 43.853 121.045 1.00 8.99 135 GLY A O 1
ATOM 1018 N N . VAL A 1 136 ? 9.984 41.618 121.377 1.00 8.99 136 VAL A N 1
ATOM 1019 C CA . VAL A 1 136 ? 9.739 41.698 122.814 1.00 9.56 136 VAL A CA 1
ATOM 1020 C C . VAL A 1 136 ? 10.693 40.766 123.551 1.00 9.93 136 VAL A C 1
ATOM 1021 O O . VAL A 1 136 ? 11.088 39.723 123.015 1.00 9.70 136 VAL A O 1
ATOM 1025 N N . ASN A 1 137 ? 11.090 41.158 124.759 1.00 10.57 137 ASN A N 1
ATOM 1026 C CA . ASN A 1 137 ? 11.939 40.302 125.587 1.00 11.09 137 ASN A CA 1
ATOM 1027 C C . ASN A 1 137 ? 11.121 39.457 126.561 1.00 11.56 137 ASN A C 1
ATOM 1028 O O . ASN A 1 137 ? 9.887 39.517 126.554 1.00 11.34 137 ASN A O 1
ATOM 1033 N N . SER A 1 138 ? 11.805 38.665 127.382 1.00 12.28 138 SER A N 1
ATOM 1034 C CA . SER A 1 138 ? 11.140 37.745 128.308 1.00 13.06 138 SER A CA 1
ATOM 1035 C C . SER A 1 138 ? 10.305 38.448 129.382 1.00 13.56 138 SER A C 1
ATOM 1036 O O . SER A 1 138 ? 9.452 37.826 130.010 1.00 13.98 138 SER A O 1
ATOM 1039 N N . ASN A 1 139 ? 10.546 39.743 129.575 1.00 13.89 139 ASN A N 1
ATOM 1040 C CA . ASN A 1 139 ? 9.742 40.558 130.484 1.00 14.47 139 ASN A CA 1
ATOM 1041 C C . ASN A 1 139 ? 8.646 41.338 129.758 1.00 13.90 139 ASN A C 1
ATOM 1042 O O . ASN A 1 139 ? 8.024 42.236 130.329 1.00 14.06 139 ASN A O 1
ATOM 1047 N N . ASP A 1 140 ? 8.425 40.975 128.494 1.00 13.16 140 ASP A N 1
ATOM 1048 C CA . ASP A 1 140 ? 7.400 41.575 127.628 1.00 12.72 140 ASP A CA 1
ATOM 1049 C C . ASP A 1 140 ? 7.665 43.036 127.270 1.00 12.49 140 ASP A C 1
ATOM 1050 O O . ASP A 1 140 ? 6.774 43.734 126.785 1.00 12.27 140 ASP A O 1
ATOM 1055 N N . GLN A 1 141 ? 8.899 43.487 127.484 1.00 12.34 141 GLN A N 1
ATOM 1056 C CA . GLN A 1 141 ? 9.305 44.825 127.078 1.00 12.22 141 GLN A CA 1
ATOM 1057 C C . GLN A 1 141 ? 9.519 44.868 125.566 1.00 11.42 141 GLN A C 1
ATOM 1058 O O . GLN A 1 141 ? 9.965 43.887 124.964 1.00 11.01 141 GLN A O 1
ATOM 1064 N N . ILE A 1 142 ? 9.184 46.008 124.967 1.00 11.11 142 ILE A N 1
ATOM 1065 C CA . ILE A 1 142 ? 9.086 46.153 123.514 1.00 10.61 142 ILE A CA 1
ATOM 1066 C C . ILE A 1 142 ? 10.269 46.950 122.968 1.00 10.56 142 ILE A C 1
ATOM 1067 O O . ILE A 1 142 ? 10.673 47.962 123.553 1.00 10.92 142 ILE A O 1
ATOM 1072 N N . PHE A 1 143 ? 10.819 46.486 121.846 1.00 10.11 143 PHE A N 1
ATOM 1073 C CA . PHE A 1 143 ? 11.983 47.124 121.240 1.00 10.18 143 PHE A CA 1
ATOM 1074 C C . PHE A 1 143 ? 11.869 47.243 119.732 1.00 9.78 143 PHE A C 1
ATOM 1075 O O . PHE A 1 143 ? 11.282 46.383 119.071 1.00 9.40 143 PHE A O 1
ATOM 1083 N N . ILE A 1 144 ? 12.432 48.325 119.202 1.00 9.98 144 ILE A N 1
ATOM 1084 C CA . ILE A 1 144 ? 12.543 48.523 117.761 1.00 9.75 144 ILE A CA 1
ATOM 1085 C C . ILE A 1 144 ? 14.013 48.606 117.347 1.00 9.89 144 ILE A C 1
ATOM 1086 O O . ILE A 1 144 ? 14.824 49.236 118.034 1.00 10.25 144 ILE A O 1
ATOM 1091 N N . MET A 1 145 ? 14.346 47.949 116.238 1.00 9.66 145 MET A N 1
ATOM 1092 C CA . MET A 1 145 ? 15.613 48.179 115.559 1.00 9.95 145 MET A CA 1
ATOM 1093 C C . MET A 1 145 ? 15.331 49.005 114.310 1.00 10.09 145 MET A C 1
ATOM 1094 O O . MET A 1 145 ? 14.652 48.549 113.388 1.00 9.65 145 MET A O 1
ATOM 1099 N N . LYS A 1 146 ? 15.850 50.228 114.293 1.00 10.72 146 LYS A N 1
ATOM 1100 C CA . LYS A 1 146 ? 15.663 51.130 113.164 1.00 11.16 146 LYS A CA 1
ATOM 1101 C C . LYS A 1 146 ? 16.728 50.916 112.085 1.00 11.22 146 LYS A C 1
ATOM 1102 O O . LYS A 1 146 ? 17.738 50.235 112.310 1.00 11.12 146 LYS A O 1
ATOM 1108 N N . ASP A 1 147 ? 16.479 51.498 110.913 1.00 11.52 147 ASP A N 1
ATOM 1109 C CA . ASP A 1 147 ? 17.432 51.537 109.795 1.00 11.94 147 ASP A CA 1
ATOM 1110 C C . ASP A 1 147 ? 17.832 50.160 109.277 1.00 11.47 147 ASP A C 1
ATOM 1111 O O . ASP A 1 147 ? 18.960 49.962 108.825 1.00 11.72 147 ASP A O 1
ATOM 1116 N N . VAL A 1 148 ? 16.892 49.221 109.336 1.00 10.90 148 VAL A N 1
ATOM 1117 C CA . VAL A 1 148 ? 17.098 47.880 108.801 1.00 10.46 148 VAL A CA 1
ATOM 1118 C C . VAL A 1 148 ? 16.982 47.925 107.277 1.00 10.44 148 VAL A C 1
ATOM 1119 O O . VAL A 1 148 ? 16.049 48.517 106.737 1.00 10.52 148 VAL A O 1
ATOM 1123 N N . SER A 1 149 ? 17.946 47.315 106.590 1.00 10.48 149 SER A N 1
ATOM 1124 C CA . SER A 1 149 ? 17.907 47.221 105.132 1.00 10.48 149 SER A CA 1
ATOM 1125 C C . SER A 1 149 ? 18.306 45.826 104.667 1.00 10.23 149 SER A C 1
ATOM 1126 O O . SER A 1 149 ? 18.820 45.027 105.450 1.00 9.98 149 SER A O 1
ATOM 1129 N N . SER A 1 150 ? 18.082 45.547 103.386 1.00 10.30 150 SER A N 1
ATOM 1130 C CA . SER A 1 150 ? 18.216 44.191 102.851 1.00 10.28 150 SER A CA 1
ATOM 1131 C C . SER A 1 150 ? 19.590 43.555 103.059 1.00 10.23 150 SER A C 1
ATOM 1132 O O . SER A 1 150 ? 19.687 42.352 103.291 1.00 9.85 150 SER A O 1
ATOM 1135 N N . ASN A 1 151 ? 20.649 44.355 102.988 1.00 10.58 151 ASN A N 1
ATOM 1136 C CA . ASN A 1 151 ? 21.986 43.825 103.232 1.00 10.79 151 ASN A CA 1
ATOM 1137 C C . ASN A 1 151 ? 22.680 44.446 104.450 1.00 10.89 151 ASN A C 1
ATOM 1138 O O . ASN A 1 151 ? 23.880 44.283 104.653 1.00 11.18 151 ASN A O 1
ATOM 1143 N N . VAL A 1 152 ? 21.885 45.126 105.273 1.00 10.72 152 VAL A N 1
ATOM 1144 C CA . VAL A 1 152 ? 22.284 45.489 106.637 1.00 10.78 152 VAL A CA 1
ATOM 1145 C C . VAL A 1 152 ? 21.125 45.093 107.554 1.00 10.37 152 VAL A C 1
ATOM 1146 O O . VAL A 1 152 ? 20.408 45.945 108.093 1.00 10.33 152 VAL A O 1
ATOM 1150 N N . CYS A 1 153 ? 20.933 43.786 107.710 1.00 10.02 153 CYS A N 1
ATOM 1151 C CA . CYS A 1 153 ? 19.764 43.265 108.418 1.00 9.88 153 CYS A CA 1
ATOM 1152 C C . CYS A 1 153 ? 19.759 43.648 109.895 1.00 10.32 153 CYS A C 1
ATOM 1153 O O . CYS A 1 153 ? 18.702 43.690 110.523 1.00 10.21 153 CYS A O 1
ATOM 1156 N N . SER A 1 154 ? 20.943 43.937 110.433 1.00 11.09 154 SER A N 1
ATOM 1157 C CA . SER A 1 154 ? 21.098 44.329 111.835 1.00 11.85 154 SER A CA 1
ATOM 1158 C C . SER A 1 154 ? 20.785 45.809 112.088 1.00 12.16 154 SER A C 1
ATOM 1159 O O . SER A 1 154 ? 20.778 46.256 113.241 1.00 12.49 154 SER A O 1
ATOM 1162 N N . GLY A 1 155 ? 20.534 46.566 111.018 1.00 12.23 155 GLY A N 1
ATOM 1163 C CA . GLY A 1 155 ? 20.113 47.965 111.132 1.00 12.72 155 GLY A CA 1
ATOM 1164 C C . GLY A 1 155 ? 21.148 48.869 111.778 1.00 13.29 155 GLY A C 1
ATOM 1165 O O . GLY A 1 155 ? 22.343 48.737 111.519 1.00 13.63 155 GLY A O 1
ATOM 1166 N N . SER A 1 156 ? 20.682 49.781 112.630 1.00 13.57 156 SER A N 1
ATOM 1167 C CA . SER A 1 156 ? 21.561 50.707 113.353 1.00 14.27 156 SER A CA 1
ATOM 1168 C C . SER A 1 156 ? 22.452 49.963 114.345 1.00 14.56 156 SER A C 1
ATOM 1169 O O . SER A 1 156 ? 23.505 50.467 114.745 1.00 15.12 156 SER A O 1
ATOM 1172 N N . GLY A 1 157 ? 22.006 48.778 114.754 1.00 14.37 157 GLY A N 1
ATOM 1173 C CA . GLY A 1 157 ? 22.747 47.949 115.693 1.00 14.83 157 GLY A CA 1
ATOM 1174 C C . GLY A 1 157 ? 22.356 48.158 117.145 1.00 15.08 157 GLY A C 1
ATOM 1175 O O . GLY A 1 157 ? 22.779 47.394 118.015 1.00 15.56 157 GLY A O 1
ATOM 1176 N N . SER A 1 158 ? 21.541 49.182 117.408 1.00 15.19 158 SER A N 1
ATOM 1177 C CA . SER A 1 158 ? 21.134 49.522 118.772 1.00 15.43 158 SER A CA 1
ATOM 1178 C C . SER A 1 158 ? 19.616 49.561 118.948 1.00 14.77 158 SER A C 1
ATOM 1179 O O . SER A 1 158 ? 18.938 50.426 118.387 1.00 14.78 158 SER A O 1
ATOM 1182 N N . PHE A 1 159 ? 19.095 48.625 119.738 1.00 14.22 159 PHE A N 1
ATOM 1183 C CA . PHE A 1 159 ? 17.664 48.564 120.039 1.00 13.77 159 PHE A CA 1
ATOM 1184 C C . PHE A 1 159 ? 17.201 49.754 120.865 1.00 13.93 159 PHE A C 1
ATOM 1185 O O . PHE A 1 159 ? 17.917 50.221 121.754 1.00 14.28 159 PHE A O 1
ATOM 1193 N N . ILE A 1 160 ? 15.998 50.232 120.560 1.00 13.59 160 ILE A N 1
ATOM 1194 C CA . ILE A 1 160 ? 15.357 51.305 121.315 1.00 13.96 160 ILE A CA 1
ATOM 1195 C C . ILE A 1 160 ? 14.089 50.760 121.961 1.00 13.53 160 ILE A C 1
ATOM 1196 O O . ILE A 1 160 ? 13.257 50.136 121.290 1.00 12.92 160 ILE A O 1
ATOM 1201 N N . ASN A 1 161 ? 13.956 50.983 123.264 1.00 13.76 161 ASN A N 1
ATOM 1202 C CA . ASN A 1 161 ? 12.767 50.577 123.996 1.00 13.65 161 ASN A CA 1
ATOM 1203 C C . ASN A 1 161 ? 11.574 51.465 123.661 1.00 13.57 161 ASN A C 1
ATOM 1204 O O . ASN A 1 161 ? 11.693 52.690 123.602 1.00 14.01 161 ASN A O 1
ATOM 1209 N N . ILE A 1 162 ? 10.431 50.828 123.431 1.00 13.10 162 ILE A N 1
ATOM 1210 C CA . ILE A 1 162 ? 9.169 51.523 123.205 1.00 13.06 162 ILE A CA 1
ATOM 1211 C C . ILE A 1 162 ? 8.255 51.179 124.379 1.00 13.11 162 ILE A C 1
ATOM 1212 O O . ILE A 1 162 ? 7.980 50.000 124.613 1.00 12.85 162 ILE A O 1
ATOM 1217 N N . PRO A 1 163 ? 7.788 52.199 125.131 1.00 13.54 163 PRO A N 1
ATOM 1218 C CA . PRO A 1 163 ? 6.986 51.912 126.326 1.00 13.69 163 PRO A CA 1
ATOM 1219 C C . PRO A 1 163 ? 5.770 51.027 126.047 1.00 13.21 163 PRO A C 1
ATOM 1220 O O . PRO A 1 163 ? 5.111 51.171 125.016 1.00 13.02 163 PRO A O 1
ATOM 1224 N N . GLY A 1 164 ? 5.507 50.106 126.967 1.00 13.04 164 GLY A N 1
ATOM 1225 C CA . GLY A 1 164 ? 4.381 49.186 126.860 1.00 12.71 164 GLY A CA 1
ATOM 1226 C C . GLY A 1 164 ? 4.807 47.762 127.153 1.00 12.38 164 GLY A C 1
ATOM 1227 O O . GLY A 1 164 ? 5.987 47.493 127.383 1.00 12.45 164 GLY A O 1
ATOM 1228 N N . LEU A 1 165 ? 3.844 46.847 127.149 1.00 12.14 165 LEU A N 1
ATOM 1229 C CA . LEU A 1 165 ? 4.122 45.425 127.346 1.00 11.96 165 LEU A CA 1
ATOM 1230 C C . LEU A 1 165 ? 3.356 44.572 126.345 1.00 11.48 165 LEU A C 1
ATOM 1231 O O . LEU A 1 165 ? 2.145 44.733 126.178 1.00 11.51 165 LEU A O 1
ATOM 1236 N N . LEU A 1 166 ? 4.073 43.676 125.671 1.00 11.13 166 LEU A N 1
ATOM 1237 C CA . LEU A 1 166 ? 3.462 42.742 124.724 1.00 10.75 166 LEU A CA 1
ATOM 1238 C C . LEU A 1 166 ? 4.161 41.391 124.800 1.00 10.75 166 LEU A C 1
ATOM 1239 O O . LEU A 1 166 ? 5.342 41.326 125.133 1.00 10.86 166 LEU A O 1
ATOM 1244 N N . SER A 1 167 ? 3.428 40.324 124.484 1.00 10.72 167 SER A N 1
ATOM 1245 C CA . SER A 1 167 ? 3.975 38.963 124.503 1.00 10.79 167 SER A CA 1
ATOM 1246 C C . SER A 1 167 ? 4.461 38.500 123.128 1.00 10.02 167 SER A C 1
ATOM 1247 O O . SER A 1 167 ? 5.346 37.648 123.028 1.00 9.96 167 SER A O 1
ATOM 1250 N N . MET A 1 168 ? 3.855 39.039 122.076 1.00 9.38 168 MET A N 1
ATOM 1251 C CA . MET A 1 168 ? 4.353 38.865 120.715 1.00 8.74 168 MET A CA 1
ATOM 1252 C C . MET A 1 168 ? 4.012 40.116 119.911 1.00 8.37 168 MET A C 1
ATOM 1253 O O . MET A 1 168 ? 3.206 40.941 120.351 1.00 8.38 168 MET A O 1
ATOM 1258 N N . ILE A 1 169 ? 4.643 40.261 118.751 1.00 7.92 169 ILE A N 1
ATOM 1259 C CA . ILE A 1 169 ? 4.525 41.466 117.938 1.00 7.74 169 ILE A CA 1
ATOM 1260 C C . ILE A 1 169 ? 4.879 41.124 116.494 1.00 7.33 169 ILE A C 1
ATOM 1261 O O . ILE A 1 169 ? 5.818 40.369 116.242 1.00 7.32 169 ILE A O 1
ATOM 1266 N N . GLU A 1 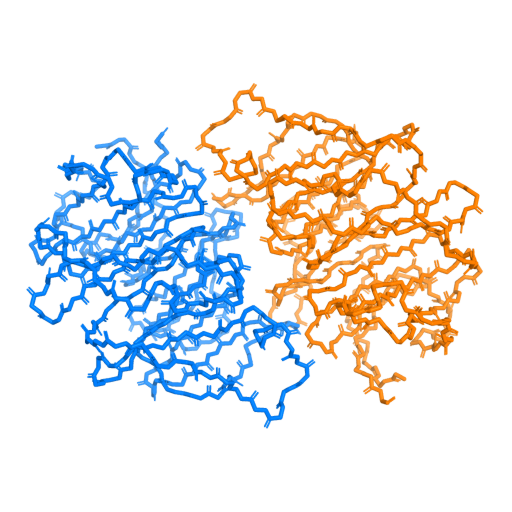170 ? 4.114 41.666 115.548 1.00 7.18 170 GLU A N 1
ATOM 1267 C CA . GLU A 1 170 ? 4.362 41.436 114.123 1.00 6.94 170 GLU A CA 1
ATOM 1268 C C . GLU A 1 170 ? 4.386 42.748 113.357 1.00 7.03 170 GLU A C 1
ATOM 1269 O O . GLU A 1 170 ? 3.614 43.662 113.653 1.00 7.30 170 GLU A O 1
ATOM 1275 N N . VAL A 1 171 ? 5.273 42.820 112.365 1.00 6.94 171 VAL A N 1
ATOM 1276 C CA . VAL A 1 171 ? 5.421 44.003 111.521 1.00 7.01 171 VAL A CA 1
ATOM 1277 C C . VAL A 1 171 ? 5.010 43.628 110.098 1.00 6.79 171 VAL A C 1
ATOM 1278 O O . VAL A 1 171 ? 5.509 42.648 109.542 1.00 6.57 171 VAL A O 1
ATOM 1282 N N . ALA A 1 172 ? 4.099 44.403 109.519 1.00 6.81 172 ALA A N 1
ATOM 1283 C CA . ALA A 1 172 ? 3.532 44.121 108.197 1.00 6.67 172 ALA A CA 1
ATOM 1284 C C . ALA A 1 172 ? 4.331 44.782 107.076 1.00 6.75 172 ALA A C 1
ATOM 1285 O O . ALA A 1 172 ? 5.166 45.661 107.321 1.00 6.88 172 ALA A O 1
ATOM 1287 N N . THR A 1 173 ? 4.066 44.367 105.841 1.00 6.69 173 THR A N 1
ATOM 1288 C CA . THR A 1 173 ? 4.811 44.882 104.694 1.00 6.91 173 THR A CA 1
ATOM 1289 C C . THR A 1 173 ? 4.549 46.369 104.423 1.00 7.21 173 THR A C 1
ATOM 1290 O O . THR A 1 173 ? 5.374 47.033 103.806 1.00 7.35 173 THR A O 1
ATOM 1294 N N . ASP A 1 174 ? 3.406 46.885 104.873 1.00 7.41 174 ASP A N 1
ATOM 1295 C CA . ASP A 1 174 ? 3.151 48.329 104.792 1.00 7.87 174 ASP A CA 1
ATOM 1296 C C . ASP A 1 174 ? 3.667 49.088 106.016 1.00 8.04 174 ASP A C 1
ATOM 1297 O O . ASP A 1 174 ? 3.412 50.279 106.156 1.00 8.48 174 ASP A O 1
ATOM 1302 N N . GLY A 1 175 ? 4.383 48.386 106.894 1.00 7.79 175 GLY A N 1
ATOM 1303 C CA . GLY A 1 175 ? 4.949 48.993 108.091 1.00 7.97 175 GLY A CA 1
ATOM 1304 C C . GLY A 1 175 ? 4.095 48.906 109.342 1.00 7.98 175 GLY A C 1
ATOM 1305 O O . GLY A 1 175 ? 4.553 49.275 110.423 1.00 8.17 175 GLY A O 1
ATOM 1306 N N . SER A 1 176 ? 2.859 48.423 109.213 1.00 7.87 176 SER A N 1
ATOM 1307 C CA . SER A 1 176 ? 1.952 48.341 110.363 1.00 8.01 176 SER A CA 1
ATOM 1308 C C . SER A 1 176 ? 2.496 47.420 111.444 1.00 7.75 176 SER A C 1
ATOM 1309 O O . SER A 1 176 ? 3.177 46.441 111.145 1.00 7.54 176 SER A O 1
ATOM 1312 N N . VAL A 1 177 ? 2.178 47.733 112.698 1.00 7.88 177 VAL A N 1
ATOM 1313 C CA . VAL A 1 177 ? 2.671 46.986 113.853 1.00 7.84 177 VAL A CA 1
ATOM 1314 C C . VAL A 1 177 ? 1.488 46.618 114.745 1.00 7.88 177 VAL A C 1
ATOM 1315 O O . VAL A 1 177 ? 0.720 47.490 115.159 1.00 8.12 177 VAL A O 1
ATOM 1319 N N . PHE A 1 178 ? 1.338 45.322 115.013 1.00 7.62 178 PHE A N 1
ATOM 1320 C CA . PHE A 1 178 ? 0.289 44.801 115.897 1.00 7.78 178 PHE A CA 1
ATOM 1321 C C . PHE A 1 178 ? 0.902 43.817 116.881 1.00 7.80 178 PHE A C 1
ATOM 1322 O O . PHE A 1 178 ? 1.879 43.133 116.560 1.00 7.57 178 PHE A O 1
ATOM 1330 N N . GLY A 1 179 ? 0.317 43.719 118.068 1.00 8.18 179 GLY A N 1
ATOM 1331 C CA . GLY A 1 179 ? 0.768 42.745 119.051 1.00 8.41 179 GLY A CA 1
ATOM 1332 C C . GLY A 1 179 ? -0.328 42.331 120.009 1.00 8.81 179 GLY A C 1
ATOM 1333 O O . GLY A 1 179 ? -1.398 42.951 120.056 1.00 8.97 179 GLY A O 1
ATOM 1334 N N . VAL A 1 180 ? -0.046 41.274 120.768 1.00 9.05 180 VAL A N 1
ATOM 1335 C CA . VAL A 1 180 ? -0.941 40.777 121.808 1.00 9.58 180 VAL A CA 1
ATOM 1336 C C . VAL A 1 180 ? -0.157 40.736 123.117 1.00 10.06 180 VAL A C 1
ATOM 1337 O O . VAL A 1 180 ? 1.013 40.343 123.129 1.00 9.90 180 VAL A O 1
ATOM 1341 N N . ASN A 1 181 ? -0.792 41.157 124.211 1.00 10.70 181 ASN A N 1
ATOM 1342 C CA . ASN A 1 181 ? -0.145 41.108 125.522 1.00 11.47 181 ASN A CA 1
ATOM 1343 C C . ASN A 1 181 ? -0.470 39.829 126.294 1.00 12.08 181 ASN A C 1
ATOM 1344 O O . ASN A 1 181 ? -1.267 39.010 125.835 1.00 11.94 181 ASN A O 1
ATOM 1349 N N . SER A 1 182 ? 0.161 39.652 127.453 1.00 13.06 182 SER A N 1
ATOM 1350 C CA . SER A 1 182 ? -0.000 38.428 128.241 1.00 13.97 182 SER A CA 1
ATOM 1351 C C . SER A 1 182 ? -1.437 38.204 128.714 1.00 14.50 182 SER A C 1
ATOM 1352 O O . SER A 1 182 ? -1.836 37.069 128.972 1.00 15.19 182 SER A O 1
ATOM 1355 N N . GLN A 1 183 ? -2.205 39.287 128.811 1.00 14.76 183 GLN A N 1
ATOM 1356 C CA . GLN A 1 183 ? -3.606 39.227 129.233 1.00 15.14 183 GLN A CA 1
ATOM 1357 C C . GLN A 1 183 ? -4.544 38.911 128.064 1.00 14.43 183 GLN A C 1
ATOM 1358 O O . GLN A 1 183 ? -5.754 38.782 128.250 1.00 14.63 183 GLN A O 1
ATOM 1364 N N . GLY A 1 184 ? -3.985 38.790 126.862 1.00 13.49 184 GLY A N 1
ATOM 1365 C CA . GLY A 1 184 ? -4.775 38.449 125.680 1.00 12.95 184 GLY A CA 1
ATOM 1366 C C . GLY A 1 184 ? -5.419 39.637 124.990 1.00 12.71 184 GLY A C 1
ATOM 1367 O O . GLY A 1 184 ? -6.325 39.464 124.175 1.00 12.40 184 GLY A O 1
ATOM 1368 N N . ASN A 1 185 ? -4.959 40.843 125.314 1.00 12.82 185 ASN A N 1
ATOM 1369 C CA . ASN A 1 185 ? -5.445 42.051 124.652 1.00 12.79 185 ASN A CA 1
ATOM 1370 C C . ASN A 1 185 ? -4.643 42.385 123.394 1.00 12.03 185 ASN A C 1
ATOM 1371 O O . ASN A 1 185 ? -3.449 42.091 123.307 1.00 11.87 185 ASN A O 1
ATOM 1376 N N . LEU A 1 186 ? -5.322 42.998 122.429 1.00 11.52 186 LEU A N 1
ATOM 1377 C CA . LEU A 1 186 ? -4.772 43.282 121.110 1.00 10.89 186 LEU A CA 1
ATOM 1378 C C . LEU A 1 186 ? -4.508 44.778 120.925 1.00 10.92 186 LEU A C 1
ATOM 1379 O O . LEU A 1 186 ? -5.357 45.609 121.248 1.00 11.10 186 LEU A O 1
ATOM 1384 N N . TYR A 1 187 ? -3.334 45.112 120.395 1.00 10.70 187 TYR A N 1
ATOM 1385 C CA . TYR A 1 187 ? -2.951 46.506 120.173 1.00 10.94 187 TYR A CA 1
ATOM 1386 C C . TYR A 1 187 ? -2.345 46.749 118.804 1.00 10.57 187 TYR A C 1
ATOM 1387 O O . TYR A 1 187 ? -1.697 45.869 118.235 1.00 10.12 187 TYR A O 1
ATOM 1396 N N . GLN A 1 188 ? -2.562 47.960 118.297 1.00 10.78 188 GLN A N 1
ATOM 1397 C CA . GLN A 1 188 ? -1.906 48.441 117.086 1.00 10.76 188 GLN A CA 1
ATOM 1398 C C . GLN A 1 188 ? -1.079 49.672 117.426 1.00 11.00 188 GLN A C 1
ATOM 1399 O O . GLN A 1 188 ? -1.498 50.500 118.240 1.00 11.17 188 GLN A O 1
ATOM 1405 N N . ARG A 1 189 ? 0.087 49.796 116.799 1.00 10.86 189 ARG A N 1
ATOM 1406 C CA . ARG A 1 189 ? 0.882 51.016 116.923 1.00 11.33 189 ARG A CA 1
ATOM 1407 C C . ARG A 1 189 ? 0.406 52.039 115.901 1.00 11.77 189 ARG A C 1
ATOM 1408 O O . ARG A 1 189 ? 0.341 51.745 114.709 1.00 11.57 189 ARG A O 1
ATOM 1416 N N . THR A 1 190 ? 0.068 53.234 116.373 1.00 12.55 190 THR A N 1
ATOM 1417 C CA . THR A 1 190 ? -0.333 54.326 115.488 1.00 13.27 190 THR A CA 1
ATOM 1418 C C . THR A 1 190 ? 0.862 55.207 115.144 1.00 13.49 190 THR A C 1
ATOM 1419 O O . THR A 1 190 ? 1.881 55.188 115.842 1.00 13.62 190 THR A O 1
ATOM 1423 N N . GLY A 1 191 ? 0.727 55.976 114.065 1.00 13.81 191 GLY A N 1
ATOM 1424 C CA . GLY A 1 191 ? 1.715 56.986 113.691 1.00 14.30 191 GLY A CA 1
ATOM 1425 C C . GLY A 1 191 ? 3.025 56.451 113.138 1.00 14.16 191 GLY A C 1
ATOM 1426 O O . GLY A 1 191 ? 4.017 57.179 113.087 1.00 14.59 191 GLY A O 1
ATOM 1427 N N . VAL A 1 192 ? 3.032 55.187 112.723 1.00 13.86 192 VAL A N 1
ATOM 1428 C CA . VAL A 1 192 ? 4.240 54.564 112.182 1.00 13.82 192 VAL A CA 1
ATOM 1429 C C . VAL A 1 192 ? 4.444 54.947 110.718 1.00 14.25 192 VAL A C 1
ATOM 1430 O O . VAL A 1 192 ? 3.566 54.723 109.878 1.00 14.40 192 VAL A O 1
ATOM 1434 N N . THR A 1 193 ? 5.610 55.518 110.423 1.00 14.73 193 THR A N 1
ATOM 1435 C CA . THR A 1 193 ? 6.009 55.847 109.052 1.00 15.17 193 THR A CA 1
ATOM 1436 C C . THR A 1 193 ? 7.511 55.635 108.910 1.00 15.36 193 THR A C 1
ATOM 1437 O O . THR A 1 193 ? 8.204 55.420 109.903 1.00 15.08 193 THR A O 1
ATOM 1441 N N . ARG A 1 194 ? 8.019 55.711 107.681 1.00 15.95 194 ARG A N 1
ATOM 1442 C CA . ARG A 1 194 ? 9.462 55.628 107.453 1.00 16.63 194 ARG A CA 1
ATOM 1443 C C . ARG A 1 194 ? 10.201 56.751 108.196 1.00 17.02 194 ARG A C 1
ATOM 1444 O O . ARG A 1 194 ? 11.302 56.546 108.701 1.00 16.90 194 ARG A O 1
ATOM 1452 N N . SER A 1 195 ? 9.575 57.925 108.281 1.00 17.51 195 SER A N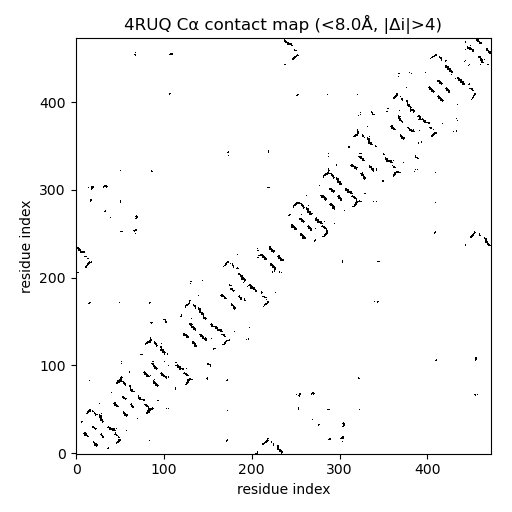 1
ATOM 1453 C CA . SER A 1 195 ? 10.150 59.072 108.990 1.00 18.13 195 SER A CA 1
ATOM 1454 C C . SER A 1 195 ? 10.050 58.950 110.515 1.00 17.78 195 SER A C 1
ATOM 1455 O O . SER A 1 195 ? 10.905 59.466 111.239 1.00 18.09 195 SER A O 1
ATOM 1458 N N . LYS A 1 196 ? 8.997 58.288 110.995 1.00 17.00 196 LYS A N 1
ATOM 1459 C CA . LYS A 1 196 ? 8.836 58.010 112.425 1.00 16.65 196 LYS A CA 1
ATOM 1460 C C . LYS A 1 196 ? 8.565 56.517 112.641 1.00 15.35 196 LYS A C 1
ATOM 1461 O O . LYS A 1 196 ? 7.418 56.117 112.876 1.00 14.69 196 LYS A O 1
ATOM 1467 N N . PRO A 1 197 ? 9.622 55.685 112.558 1.00 14.63 197 PRO A N 1
ATOM 1468 C CA . PRO A 1 197 ? 9.420 54.229 112.608 1.00 13.91 197 PRO A CA 1
ATOM 1469 C C . PRO A 1 197 ? 8.906 53.723 113.956 1.00 13.67 197 PRO A C 1
ATOM 1470 O O . PRO A 1 197 ? 8.263 52.675 114.019 1.00 12.92 197 PRO A O 1
ATOM 1474 N N . ASP A 1 198 ? 9.174 54.476 115.017 1.00 14.10 198 ASP A N 1
ATOM 1475 C CA . ASP A 1 198 ? 8.728 54.111 116.361 1.00 14.31 198 ASP A CA 1
ATOM 1476 C C . ASP A 1 198 ? 7.234 54.364 116.603 1.00 14.16 198 ASP A C 1
ATOM 1477 O O . ASP A 1 198 ? 6.668 53.867 117.576 1.00 13.87 198 ASP A O 1
ATOM 1482 N N . GLY A 1 199 ? 6.598 55.128 115.717 1.00 14.19 199 GLY A N 1
ATOM 1483 C CA . GLY A 1 199 ? 5.196 55.499 115.899 1.00 14.58 199 GLY A CA 1
ATOM 1484 C C . GLY A 1 199 ? 4.981 56.375 117.120 1.00 15.25 199 GLY A C 1
ATOM 1485 O O . GLY A 1 199 ? 5.933 56.945 117.665 1.00 15.48 199 GLY A O 1
ATOM 1486 N N . THR A 1 200 ? 3.732 56.464 117.565 1.00 15.66 200 THR A N 1
ATOM 1487 C CA . THR A 1 200 ? 3.375 57.415 118.620 1.00 16.61 200 THR A CA 1
ATOM 1488 C C . THR A 1 200 ? 2.568 56.831 119.785 1.00 16.47 200 THR A C 1
ATOM 1489 O O . THR A 1 200 ? 2.806 57.185 120.941 1.00 17.19 200 THR A O 1
ATOM 1493 N N . ASP A 1 201 ? 1.611 55.954 119.481 1.00 15.78 201 ASP A N 1
ATOM 1494 C CA . ASP A 1 201 ? 0.685 55.435 120.492 1.00 15.65 201 ASP A CA 1
ATOM 1495 C C . ASP A 1 201 ? 0.324 53.977 120.239 1.00 14.55 201 ASP A C 1
ATOM 1496 O O . ASP A 1 201 ? 0.490 53.472 119.128 1.00 14.03 201 ASP A O 1
ATOM 1501 N N . TRP A 1 202 ? -0.170 53.314 121.282 1.00 14.08 202 TRP A N 1
ATOM 1502 C CA . TRP A 1 202 ? -0.808 52.009 121.153 1.00 13.31 202 TRP A CA 1
ATOM 1503 C C . TRP A 1 202 ? -2.317 52.198 121.249 1.00 13.60 202 TRP A C 1
ATOM 1504 O O . TRP A 1 202 ? -2.804 52.849 122.182 1.00 13.88 202 TRP A O 1
ATOM 1515 N N . ILE A 1 203 ? -3.056 51.645 120.288 1.00 13.39 203 ILE A N 1
ATOM 1516 C CA . ILE A 1 203 ? -4.520 51.634 120.369 1.00 13.93 203 ILE A CA 1
ATOM 1517 C C . ILE A 1 203 ? -5.074 50.223 120.547 1.00 13.77 203 ILE A C 1
ATOM 1518 O O . ILE A 1 203 ? -4.582 49.264 119.944 1.00 13.05 203 ILE A O 1
ATOM 1523 N N . SER A 1 204 ? -6.094 50.123 121.391 1.00 14.45 204 SER A N 1
ATOM 1524 C CA . SER A 1 204 ? -6.759 48.869 121.710 1.00 14.95 204 SER A CA 1
ATOM 1525 C C . SER A 1 204 ? -7.778 48.499 120.637 1.00 15.09 204 SER A C 1
ATOM 1526 O O . SER A 1 204 ? -8.462 49.369 120.100 1.00 15.48 204 SER A O 1
ATOM 1529 N N . MET A 1 205 ? -7.870 47.203 120.341 1.00 15.01 205 MET A N 1
ATOM 1530 C CA . MET A 1 205 ? -8.828 46.663 119.376 1.00 15.29 205 MET A CA 1
ATOM 1531 C C . MET A 1 205 ? -9.326 45.315 119.867 1.00 14.74 205 MET A C 1
ATOM 1532 O O . MET A 1 205 ? -8.604 44.612 120.569 1.00 14.16 205 MET A O 1
ATOM 1537 N N . VAL A 1 206 ? -10.542 44.947 119.472 1.00 14.49 206 VAL A N 1
ATOM 1538 C CA . VAL A 1 206 ? -11.123 43.659 119.855 1.00 14.35 206 VAL A CA 1
ATOM 1539 C C . VAL A 1 206 ? -11.638 42.902 118.631 1.00 14.03 206 VAL A C 1
ATOM 1540 O O . VAL A 1 206 ? -12.532 43.371 117.920 1.00 14.32 206 VAL A O 1
ATOM 1544 N N . ALA A 1 207 ? -11.065 41.723 118.405 1.00 13.37 207 ALA A N 1
ATOM 1545 C CA . ALA A 1 207 ? -11.465 40.843 117.307 1.00 13.21 207 ALA A CA 1
ATOM 1546 C C . ALA A 1 207 ? -12.001 39.513 117.824 1.00 13.41 207 ALA A C 1
ATOM 1547 O O . ALA A 1 207 ? -12.818 38.866 117.172 1.00 13.73 207 ALA A O 1
ATOM 1549 N N . CYS A 1 208 ? -11.521 39.106 118.994 1.00 13.38 208 CYS A N 1
ATOM 1550 C CA . CYS A 1 208 ? -11.884 37.835 119.597 1.00 13.77 208 CYS A CA 1
ATOM 1551 C C . CYS A 1 208 ? -12.821 38.083 120.776 1.00 14.95 208 CYS A C 1
ATOM 1552 O O . CYS A 1 208 ? -12.702 39.105 121.446 1.00 15.60 208 CYS A O 1
ATOM 1555 N N . PRO A 1 209 ? -13.762 37.153 121.028 1.00 15.72 209 PRO A N 1
ATOM 1556 C CA . PRO A 1 209 ? -14.742 37.334 122.104 1.00 16.63 209 PRO A CA 1
ATOM 1557 C C . PRO A 1 209 ? -14.167 37.148 123.507 1.00 17.08 209 PRO A C 1
ATOM 1558 O O . PRO A 1 209 ? -14.611 37.815 124.447 1.00 17.92 209 PRO A O 1
ATOM 1562 N N . ASN A 1 210 ? -13.197 36.248 123.650 1.00 16.81 210 ASN A N 1
ATOM 1563 C CA . ASN A 1 210 ? -12.700 35.862 124.970 1.00 17.13 210 ASN A CA 1
ATOM 1564 C C . ASN A 1 210 ? -11.178 35.840 125.062 1.00 16.05 210 ASN A C 1
ATOM 1565 O O . ASN A 1 210 ? -10.605 35.012 125.772 1.00 16.30 210 ASN A O 1
ATOM 1570 N N . GLY A 1 211 ? -10.529 36.752 124.343 1.00 14.92 211 GLY A N 1
ATOM 1571 C CA . GLY A 1 211 ? -9.079 36.879 124.405 1.00 13.70 211 GLY A CA 1
ATOM 1572 C C . GLY A 1 211 ? -8.379 36.511 123.111 1.00 12.60 211 GLY A C 1
ATOM 1573 O O . GLY A 1 211 ? -8.802 35.604 122.388 1.00 12.36 211 GLY A O 1
ATOM 1574 N N . HIS A 1 212 ? -7.288 37.217 122.838 1.00 11.85 212 HIS A N 1
ATOM 1575 C CA . HIS A 1 212 ? -6.499 37.010 121.626 1.00 11.06 212 HIS A CA 1
ATOM 1576 C C . HIS A 1 212 ? -5.244 36.221 121.965 1.00 10.86 212 HIS A C 1
ATOM 1577 O O . HIS A 1 212 ? -4.668 36.399 123.037 1.00 11.08 212 HIS A O 1
ATOM 1584 N N . LYS A 1 213 ? -4.814 35.360 121.048 1.00 10.46 213 LYS A N 1
ATOM 1585 C CA . LYS A 1 213 ? -3.617 34.549 121.257 1.00 10.40 213 LYS A CA 1
ATOM 1586 C C . LYS A 1 213 ? -2.462 34.986 120.354 1.00 9.66 213 LYS A C 1
ATOM 1587 O O . LYS A 1 213 ? -1.321 35.087 120.801 1.00 9.66 213 LYS A O 1
ATOM 1593 N N . HIS A 1 214 ? -2.764 35.236 119.083 1.00 8.98 214 HIS A N 1
ATOM 1594 C CA . HIS A 1 214 ? -1.741 35.568 118.100 1.00 8.33 214 HIS A CA 1
ATOM 1595 C C . HIS A 1 214 ? -2.337 36.466 117.036 1.00 8.00 214 HIS A C 1
ATOM 1596 O O . HIS A 1 214 ? -3.524 36.366 116.736 1.00 8.11 214 HIS A O 1
ATOM 1603 N N . VAL A 1 215 ? -1.505 37.325 116.457 1.00 7.61 215 VAL A N 1
ATOM 1604 C CA . VAL A 1 215 ? -1.957 38.291 115.460 1.00 7.41 215 VAL A CA 1
ATOM 1605 C C . VAL A 1 215 ? -0.926 38.450 114.346 1.00 7.05 215 VAL A C 1
ATOM 1606 O O . VAL A 1 215 ? 0.283 38.352 114.582 1.00 7.03 215 VAL A O 1
ATOM 1610 N N . SER A 1 216 ? -1.418 38.668 113.129 1.00 6.84 216 SER A N 1
ATOM 1611 C CA . SER A 1 216 ? -0.586 39.109 112.017 1.00 6.66 216 SER A CA 1
ATOM 1612 C C . SER A 1 216 ? -1.430 39.925 111.045 1.00 6.73 216 SER A C 1
ATOM 1613 O O . SER A 1 216 ? -2.648 39.754 110.986 1.00 7.22 216 SER A O 1
ATOM 1616 N N . PHE A 1 217 ? -0.788 40.807 110.283 1.00 6.57 217 PHE A N 1
ATOM 1617 C CA . PHE A 1 217 ? -1.488 41.724 109.381 1.00 6.57 217 PHE A CA 1
ATOM 1618 C C . PHE A 1 217 ? -0.842 41.729 108.005 1.00 6.41 217 PHE A C 1
ATOM 1619 O O . PHE A 1 217 ? 0.381 41.733 107.888 1.00 6.24 217 PHE A O 1
ATOM 1627 N N . ASP A 1 218 ? -1.664 41.757 106.963 1.00 6.42 218 ASP A N 1
ATOM 1628 C CA . ASP A 1 218 ? -1.158 41.917 105.605 1.00 6.37 218 ASP A CA 1
ATOM 1629 C C . ASP A 1 218 ? -2.231 42.481 104.691 1.00 6.57 218 ASP A C 1
ATOM 1630 O O . ASP A 1 218 ? -3.361 41.990 104.673 1.00 6.66 218 ASP A O 1
ATOM 1635 N N . LEU A 1 219 ? -1.866 43.520 103.946 1.00 6.78 219 LEU A N 1
ATOM 1636 C CA . LEU A 1 219 ? -2.701 44.048 102.863 1.00 7.09 219 LEU A CA 1
ATOM 1637 C C . LEU A 1 219 ? -4.146 44.326 103.299 1.00 7.35 219 LEU A C 1
ATOM 1638 O O . LEU A 1 219 ? -5.107 43.886 102.671 1.00 7.41 219 LEU A O 1
ATOM 1643 N N . GLY A 1 220 ? -4.281 45.055 104.400 1.00 7.52 220 GLY A N 1
ATOM 1644 C CA . GLY A 1 220 ? -5.585 45.519 104.844 1.00 7.97 220 GLY A CA 1
ATOM 1645 C C . GLY A 1 220 ? -6.402 44.498 105.607 1.00 8.05 220 GLY A C 1
ATOM 1646 O O . GLY A 1 220 ? -7.561 44.759 105.920 1.00 8.52 220 GLY A O 1
ATOM 1647 N N . VAL A 1 221 ? -5.812 43.340 105.900 1.00 7.78 221 VAL A N 1
ATOM 1648 C CA . VAL A 1 221 ? -6.522 42.285 106.619 1.00 7.77 221 VAL A CA 1
ATOM 1649 C C . VAL A 1 221 ? -5.734 41.880 107.861 1.00 7.63 221 VAL A C 1
ATOM 1650 O O . VAL A 1 221 ? -4.560 41.495 107.781 1.00 7.36 221 VAL A O 1
ATOM 1654 N N . LEU A 1 222 ? -6.400 41.986 109.008 1.00 7.80 222 LEU A N 1
ATOM 1655 C CA . LEU A 1 222 ? -5.865 41.568 110.290 1.00 7.88 222 LEU A CA 1
ATOM 1656 C C . LEU A 1 222 ? -6.332 40.151 110.599 1.00 7.83 222 LEU A C 1
ATOM 1657 O O . LEU A 1 222 ? -7.530 39.857 110.548 1.00 8.16 222 LEU A O 1
ATOM 1662 N N . TRP A 1 223 ? -5.376 39.284 110.912 1.00 7.54 223 TRP A N 1
ATOM 1663 C CA . TRP A 1 223 ? -5.642 37.876 111.174 1.00 7.50 223 TRP A CA 1
ATOM 1664 C C . TRP A 1 223 ? -5.409 37.581 112.641 1.00 7.64 223 TRP A C 1
ATOM 1665 O O . TRP A 1 223 ? -4.360 37.932 113.190 1.00 7.62 223 TRP A O 1
ATOM 1676 N N . LEU A 1 224 ? -6.392 36.943 113.269 1.00 7.92 224 LEU A N 1
ATOM 1677 C CA . LEU A 1 224 ? -6.281 36.577 114.679 1.00 8.09 224 LEU A CA 1
ATOM 1678 C C . LEU A 1 224 ? -6.430 35.092 114.905 1.00 8.20 224 LEU A C 1
ATOM 1679 O O . LEU A 1 224 ? -7.262 34.436 114.269 1.00 8.18 224 LEU A O 1
ATOM 1684 N N . VAL A 1 225 ? -5.614 34.577 115.817 1.00 8.28 225 VAL A N 1
ATOM 1685 C CA . VAL A 1 225 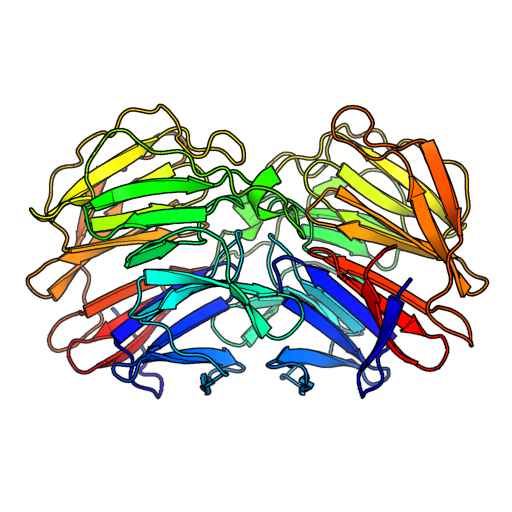? -5.906 33.326 116.492 1.00 8.65 225 VAL A CA 1
ATOM 1686 C C . VAL A 1 225 ? -6.427 33.723 117.867 1.00 9.12 225 VAL A C 1
ATOM 1687 O O . VAL A 1 225 ? -5.751 34.433 118.612 1.00 9.10 225 VAL A O 1
ATOM 1691 N N . CYS A 1 226 ? -7.643 33.289 118.177 1.00 9.69 226 CYS A N 1
ATOM 1692 C CA . CYS A 1 226 ? -8.233 33.534 119.489 1.00 10.47 226 CYS A CA 1
ATOM 1693 C C . CYS A 1 226 ? -7.738 32.485 120.486 1.00 10.69 226 CYS A C 1
ATOM 1694 O O . CYS A 1 226 ? -7.091 31.507 120.092 1.00 10.43 226 CYS A O 1
ATOM 1697 N N . VAL A 1 227 ? -8.034 32.689 121.769 1.00 11.19 227 VAL A N 1
ATOM 1698 C CA . VAL A 1 227 ? -7.530 31.804 122.826 1.00 11.58 227 VAL A CA 1
ATOM 1699 C C . VAL A 1 227 ? -7.932 30.337 122.616 1.00 11.64 227 VAL A C 1
ATOM 1700 O O . VAL A 1 227 ? -7.178 29.435 122.977 1.00 11.86 227 VAL A O 1
ATOM 1704 N N . ASP A 1 228 ? -9.102 30.103 122.017 1.00 11.59 228 ASP A N 1
ATOM 1705 C CA . ASP A 1 228 ? -9.572 28.735 121.754 1.00 11.66 228 ASP A CA 1
ATOM 1706 C C . ASP A 1 228 ? -8.976 28.125 120.474 1.00 11.06 228 ASP A C 1
ATOM 1707 O O . ASP A 1 228 ? -9.323 27.006 120.090 1.00 11.17 228 ASP A O 1
ATOM 1712 N N . GLY A 1 229 ? -8.079 28.867 119.828 1.00 10.44 229 GLY A N 1
ATOM 1713 C CA . GLY A 1 229 ? -7.443 28.411 118.594 1.00 9.88 229 GLY A CA 1
ATOM 1714 C C . GLY A 1 229 ? -8.225 28.712 117.328 1.00 9.60 229 GLY A C 1
ATOM 1715 O O . GLY A 1 229 ? -7.733 28.484 116.224 1.00 9.22 229 GLY A O 1
ATOM 1716 N N . SER A 1 230 ? -9.447 29.220 117.474 1.00 9.69 230 SER A N 1
ATOM 1717 C CA . SER A 1 230 ? -10.244 29.605 116.308 1.00 9.59 230 SER A CA 1
ATOM 1718 C C . SER A 1 230 ? -9.680 30.863 115.651 1.00 9.24 230 SER A C 1
ATOM 1719 O O . SER A 1 230 ? -8.870 31.582 116.245 1.00 9.16 230 SER A O 1
ATOM 1722 N N . ILE A 1 231 ? -10.106 31.111 114.415 1.00 9.13 231 ILE A N 1
ATOM 1723 C CA . ILE A 1 231 ? -9.499 32.141 113.583 1.00 8.94 231 ILE A CA 1
ATOM 1724 C C . ILE A 1 231 ? -10.503 33.239 113.231 1.00 9.13 231 ILE A C 1
ATOM 1725 O O . ILE A 1 231 ? -11.673 32.954 112.954 1.00 9.27 231 ILE A O 1
ATOM 1730 N N . ARG A 1 232 ? -10.041 34.488 113.267 1.00 9.16 232 ARG A N 1
ATOM 1731 C CA . ARG A 1 232 ? -10.824 35.620 112.770 1.00 9.48 232 ARG A CA 1
ATOM 1732 C C . ARG A 1 232 ? -10.077 36.364 111.672 1.00 9.33 232 ARG A C 1
ATOM 1733 O O . ARG A 1 232 ? -8.858 36.543 111.742 1.00 8.99 232 ARG A O 1
ATOM 1741 N N . LYS A 1 233 ? -10.835 36.783 110.663 1.00 9.67 233 LYS A N 1
ATOM 1742 C CA . LYS A 1 233 ? -10.346 37.594 109.558 1.00 9.88 233 LYS A CA 1
ATOM 1743 C C . LYS A 1 233 ? -11.026 38.954 109.662 1.00 10.31 233 LYS A C 1
ATOM 1744 O O . LYS A 1 233 ? -12.252 39.047 109.604 1.00 10.46 233 LYS A O 1
ATOM 1750 N N . CYS A 1 234 ? -10.234 40.008 109.829 1.00 10.61 234 CYS A N 1
ATOM 1751 C CA . CYS A 1 234 ? -10.788 41.348 110.004 1.00 11.61 234 CYS A CA 1
ATOM 1752 C C . CYS A 1 234 ? -10.306 42.264 108.887 1.00 12.29 234 CYS A C 1
ATOM 1753 O O . CYS A 1 234 ? -9.142 42.665 108.856 1.00 11.79 234 CYS A O 1
ATOM 1756 N N . ILE A 1 235 ? -11.203 42.566 107.954 1.00 13.72 235 ILE A N 1
ATOM 1757 C CA . ILE A 1 235 ? -10.899 43.485 106.860 1.00 15.38 235 ILE A CA 1
ATOM 1758 C C . ILE A 1 235 ? -11.030 44.908 107.389 1.00 16.66 235 ILE A C 1
ATOM 1759 O O . ILE A 1 235 ? -12.138 45.372 107.677 1.00 17.48 235 ILE A O 1
ATOM 1764 N N . LEU A 1 236 ? -9.891 45.584 107.536 1.00 17.75 236 LEU A N 1
ATOM 1765 C CA . LEU A 1 236 ? -9.846 46.944 108.074 1.00 19.35 236 LEU A CA 1
ATOM 1766 C C . LEU A 1 236 ? -9.960 47.984 106.965 1.00 20.31 236 LEU A C 1
ATOM 1767 O O . LEU A 1 236 ? -10.869 47.925 106.136 1.00 21.70 236 LEU A O 1
ATOM 1772 N N . LEU B 1 1 ? 22.961 20.549 82.525 1.00 7.84 1 LEU B N 1
ATOM 1773 C CA . LEU B 1 1 ? 21.760 20.565 83.410 1.00 7.60 1 LEU B CA 1
ATOM 1774 C C . LEU B 1 1 ? 21.362 19.151 83.782 1.00 7.78 1 LEU B C 1
ATOM 1775 O O . LEU B 1 1 ? 21.248 18.290 82.913 1.00 7.91 1 LEU B O 1
ATOM 1780 N N . ASP B 1 2 ? 21.159 18.932 85.077 1.00 7.82 2 ASP B N 1
ATOM 1781 C CA . ASP B 1 2 ? 20.757 17.641 85.631 1.00 8.12 2 ASP B CA 1
ATOM 1782 C C . ASP B 1 2 ? 19.267 17.747 85.960 1.00 7.91 2 ASP B C 1
ATOM 1783 O O . ASP B 1 2 ? 18.894 18.408 86.933 1.00 7.69 2 ASP B O 1
ATOM 1788 N N . CYS B 1 3 ? 18.421 17.105 85.152 1.00 8.00 3 CYS B N 1
ATOM 1789 C CA . CYS B 1 3 ? 16.971 17.331 85.222 1.00 7.93 3 CYS B CA 1
ATOM 1790 C C . CYS B 1 3 ? 16.139 16.096 85.541 1.00 8.13 3 CYS B C 1
ATOM 1791 O O . CYS B 1 3 ? 16.508 14.968 85.204 1.00 8.46 3 CYS B O 1
ATOM 1794 N N . THR B 1 4 ? 14.995 16.342 86.172 1.00 8.02 4 THR B N 1
ATOM 1795 C CA . THR B 1 4 ? 13.910 15.375 86.254 1.00 8.25 4 THR B CA 1
ATOM 1796 C C . THR B 1 4 ? 12.704 15.936 85.503 1.00 8.01 4 THR B C 1
ATOM 1797 O O . THR B 1 4 ? 12.637 17.133 85.223 1.00 7.74 4 THR B O 1
ATOM 1801 N N . VAL B 1 5 ? 11.767 15.065 85.152 1.00 8.17 5 VAL B N 1
ATOM 1802 C CA . VAL B 1 5 ? 10.500 15.486 84.571 1.00 8.07 5 VAL B CA 1
ATOM 1803 C C . VAL B 1 5 ? 9.472 15.537 85.693 1.00 7.98 5 VAL B C 1
ATOM 1804 O O . VAL B 1 5 ? 9.337 14.585 86.462 1.00 8.22 5 VAL B O 1
ATOM 1808 N N . ILE B 1 6 ? 8.771 16.662 85.801 1.00 7.72 6 ILE B N 1
ATOM 1809 C CA . ILE B 1 6 ? 7.680 16.788 86.758 1.00 7.68 6 ILE B CA 1
ATOM 1810 C C . ILE B 1 6 ? 6.374 16.627 85.993 1.00 7.52 6 ILE B C 1
ATOM 1811 O O . ILE B 1 6 ? 6.196 17.247 84.953 1.00 7.42 6 ILE B O 1
ATOM 1816 N N . ASP B 1 7 ? 5.477 15.780 86.493 1.00 7.50 7 ASP B N 1
ATOM 1817 C CA . ASP B 1 7 ? 4.210 15.544 85.815 1.00 7.46 7 ASP B CA 1
ATOM 1818 C C . ASP B 1 7 ? 3.438 16.836 85.571 1.00 7.10 7 ASP B C 1
ATOM 1819 O O . ASP B 1 7 ? 3.355 17.694 86.444 1.00 6.91 7 ASP B O 1
ATOM 1824 N N . GLY B 1 8 ? 2.887 16.956 84.371 1.00 7.00 8 GLY B N 1
ATOM 1825 C CA . GLY B 1 8 ? 1.984 18.049 84.052 1.00 6.77 8 GLY B CA 1
ATOM 1826 C C . GLY B 1 8 ? 2.294 18.704 82.729 1.00 6.58 8 GLY B C 1
ATOM 1827 O O . GLY B 1 8 ? 3.247 18.344 82.040 1.00 6.63 8 GLY B O 1
ATOM 1828 N N . ASN B 1 9 ? 1.477 19.686 82.376 1.00 6.43 9 ASN B N 1
ATOM 1829 C CA . ASN B 1 9 ? 1.688 20.438 81.158 1.00 6.32 9 ASN B CA 1
ATOM 1830 C C . ASN B 1 9 ? 1.413 21.897 81.446 1.00 6.11 9 ASN B C 1
ATOM 1831 O O . ASN B 1 9 ? 0.397 22.231 82.056 1.00 6.12 9 ASN B O 1
ATOM 1836 N N . LEU B 1 10 ? 2.329 22.762 81.027 1.00 5.97 10 LEU B N 1
ATOM 1837 C CA . LEU B 1 10 ? 2.186 24.201 81.241 1.00 5.83 10 LEU B CA 1
ATOM 1838 C C . LEU B 1 10 ? 2.527 24.921 79.952 1.00 5.88 10 LEU B C 1
ATOM 1839 O O . LEU B 1 10 ? 3.130 24.328 79.052 1.00 6.01 10 LEU B O 1
ATOM 1844 N N . LYS B 1 11 ? 2.126 26.185 79.845 1.00 5.85 11 LYS B N 1
ATOM 1845 C CA . LYS B 1 11 ? 2.677 27.050 78.799 1.00 5.94 11 LYS B CA 1
ATOM 1846 C C . LYS B 1 11 ? 3.662 28.070 79.372 1.00 5.71 11 LYS B C 1
ATOM 1847 O O . LYS B 1 11 ? 4.465 28.631 78.639 1.00 5.83 11 LYS B O 1
ATOM 1853 N N . GLN B 1 12 ? 3.603 28.296 80.683 1.00 5.54 12 GLN B N 1
ATOM 1854 C CA . GLN B 1 12 ? 4.414 29.324 81.333 1.00 5.35 12 GLN B CA 1
ATOM 1855 C C . GLN B 1 12 ? 4.651 28.891 82.778 1.00 5.25 12 GLN B C 1
ATOM 1856 O O . GLN B 1 12 ? 3.776 28.276 83.398 1.00 5.32 12 GLN B O 1
ATOM 1862 N N . ILE B 1 13 ? 5.844 29.196 83.286 1.00 5.17 13 ILE B N 1
ATOM 1863 C CA . ILE B 1 13 ? 6.256 28.837 84.644 1.00 5.16 13 ILE B CA 1
ATOM 1864 C C . ILE B 1 13 ? 7.076 29.992 85.215 1.00 5.05 13 ILE B C 1
ATOM 1865 O O . ILE B 1 13 ? 7.797 30.671 84.477 1.00 5.10 13 ILE B O 1
ATOM 1870 N N . ASP B 1 14 ? 6.956 30.224 86.518 1.00 4.99 14 ASP B N 1
ATOM 1871 C CA . ASP B 1 14 ? 7.813 31.194 87.181 1.00 4.94 14 ASP B CA 1
ATOM 1872 C C . ASP B 1 14 ? 8.163 30.692 88.566 1.00 4.97 14 ASP B C 1
ATOM 1873 O O . ASP B 1 14 ? 7.324 30.109 89.256 1.00 5.08 14 ASP B O 1
ATOM 1878 N N . ALA B 1 15 ? 9.409 30.927 88.966 1.00 4.98 15 ALA B N 1
ATOM 1879 C CA . ALA B 1 15 ? 9.895 30.500 90.271 1.00 5.08 15 ALA B CA 1
ATOM 1880 C C . ALA B 1 15 ? 10.532 31.692 90.977 1.00 5.11 15 ALA B C 1
ATOM 1881 O O . ALA B 1 15 ? 11.216 32.510 90.351 1.00 5.13 15 ALA B O 1
ATOM 1883 N N . GLY B 1 16 ? 10.307 31.795 92.280 1.00 5.14 16 GLY B N 1
ATOM 1884 C CA . GLY B 1 16 ? 10.810 32.927 93.048 1.00 5.16 16 GLY B CA 1
ATOM 1885 C C . GLY B 1 16 ? 10.361 32.793 94.480 1.00 5.25 16 GLY B C 1
ATOM 1886 O O . GLY B 1 16 ? 9.269 32.278 94.738 1.00 5.22 16 GLY B O 1
ATOM 1887 N N . SER B 1 17 ? 11.212 33.235 95.405 1.00 5.42 17 SER B N 1
ATOM 1888 C CA . SER B 1 17 ? 10.905 33.226 96.842 1.00 5.67 17 SER B CA 1
ATOM 1889 C C . SER B 1 17 ? 10.609 31.834 97.384 1.00 5.73 17 SER B C 1
ATOM 1890 O O . SER B 1 17 ? 9.906 31.681 98.392 1.00 5.91 17 SER B O 1
ATOM 1893 N N . GLY B 1 18 ? 11.156 30.821 96.720 1.00 5.67 18 GLY B N 1
ATOM 1894 C CA . GLY B 1 18 ? 10.929 29.435 97.116 1.00 5.79 18 GLY B CA 1
ATOM 1895 C C . GLY B 1 18 ? 9.659 28.818 96.562 1.00 5.76 18 GLY B C 1
ATOM 1896 O O . GLY B 1 18 ? 9.431 27.625 96.762 1.00 5.94 18 GLY B O 1
ATOM 1897 N N . SER B 1 19 ? 8.851 29.618 95.862 1.00 5.63 19 SER B N 1
ATOM 1898 C CA . SER B 1 19 ? 7.617 29.146 95.237 1.00 5.64 19 SER B CA 1
ATOM 1899 C C . SER B 1 19 ? 7.825 28.852 93.758 1.00 5.44 19 SER B C 1
ATOM 1900 O O . SER B 1 19 ? 8.767 29.353 93.137 1.00 5.37 19 SER B O 1
ATOM 1903 N N . VAL B 1 20 ? 6.942 28.023 93.203 1.00 5.37 20 VAL B N 1
ATOM 1904 C CA . VAL B 1 20 ? 6.923 27.736 91.771 1.00 5.28 20 VAL B CA 1
ATOM 1905 C C . VAL B 1 20 ? 5.460 27.730 91.329 1.00 5.25 20 VAL B C 1
ATOM 1906 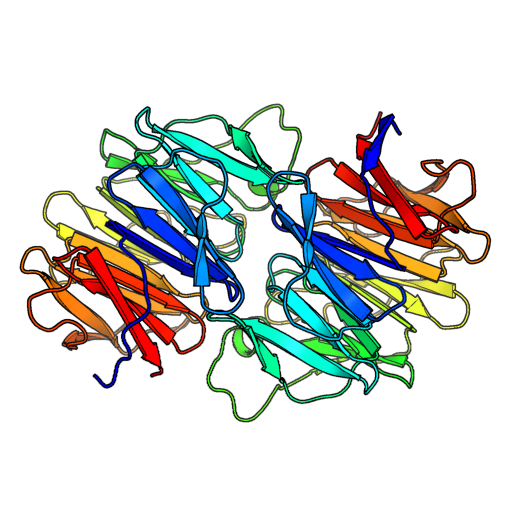O O . VAL B 1 20 ? 4.635 27.008 91.901 1.00 5.35 20 VAL B O 1
ATOM 1910 N N . VAL B 1 21 ? 5.143 28.550 90.331 1.00 5.11 21 VAL B N 1
ATOM 1911 C CA . VAL B 1 21 ? 3.781 28.691 89.828 1.00 5.19 21 VAL B CA 1
ATOM 1912 C C . VAL B 1 21 ? 3.774 28.656 88.304 1.00 5.16 21 VAL B C 1
ATOM 1913 O O . VAL B 1 21 ? 4.824 28.762 87.660 1.00 5.16 21 VAL B O 1
ATOM 1917 N N . GLY B 1 22 ? 2.591 28.504 87.724 1.00 5.21 22 GLY B N 1
ATOM 1918 C CA . GLY B 1 22 ? 2.483 28.570 86.281 1.00 5.23 22 GLY B CA 1
ATOM 1919 C C . GLY B 1 22 ? 1.060 28.430 85.816 1.00 5.31 22 GLY B C 1
ATOM 1920 O O . GLY B 1 22 ? 0.137 28.278 86.622 1.00 5.41 22 GLY B O 1
ATOM 1921 N N . VAL B 1 23 ? 0.887 28.489 84.501 1.00 5.34 23 VAL B N 1
ATOM 1922 C CA . VAL B 1 23 ? -0.426 28.320 83.886 1.00 5.49 23 VAL B CA 1
ATOM 1923 C C . VAL B 1 23 ? -0.312 27.348 82.721 1.00 5.65 23 VAL B C 1
ATOM 1924 O O . VAL B 1 23 ? 0.748 27.232 82.098 1.00 5.56 23 VAL B O 1
ATOM 1928 N N . ASN B 1 24 ? -1.401 26.642 82.438 1.00 5.88 24 ASN B N 1
ATOM 1929 C CA . ASN B 1 24 ? -1.427 25.739 81.289 1.00 6.18 24 ASN B CA 1
ATOM 1930 C C . ASN B 1 24 ? -2.075 26.384 80.053 1.00 6.48 24 ASN B C 1
ATOM 1931 O O . ASN B 1 24 ? -2.452 27.563 80.086 1.00 6.42 24 ASN B O 1
ATOM 1936 N N . ASN B 1 25 ? -2.190 25.617 78.968 1.00 6.94 25 ASN B N 1
ATOM 1937 C CA . ASN B 1 25 ? -2.770 26.111 77.713 1.00 7.42 25 ASN B CA 1
ATOM 1938 C C . ASN B 1 25 ? -4.205 26.585 77.872 1.00 7.55 25 ASN B C 1
ATOM 1939 O O . ASN B 1 25 ? -4.700 27.374 77.065 1.00 7.81 25 ASN B O 1
ATOM 1944 N N . LEU B 1 26 ? -4.880 26.085 78.904 1.00 7.54 26 LEU B N 1
ATOM 1945 C CA . LEU B 1 26 ? -6.278 26.419 79.151 1.00 7.75 26 LEU B CA 1
ATOM 1946 C C . LEU B 1 26 ? -6.424 27.593 80.109 1.00 7.62 26 LEU B C 1
ATOM 1947 O O . LEU B 1 26 ? -7.542 27.996 80.433 1.00 7.77 26 LEU B O 1
ATOM 1952 N N . ASN B 1 27 ? -5.290 28.132 80.554 1.00 7.40 27 ASN B N 1
ATOM 1953 C CA . ASN B 1 27 ? -5.244 29.224 81.536 1.00 7.40 27 ASN B CA 1
ATOM 1954 C C . ASN B 1 27 ? -5.699 28.825 82.931 1.00 7.19 27 ASN B C 1
ATOM 1955 O O . ASN B 1 27 ? -6.069 29.671 83.752 1.00 7.15 27 ASN B O 1
ATOM 1960 N N . GLU B 1 28 ? -5.668 27.522 83.192 1.00 6.99 28 GLU B N 1
ATOM 1961 C CA . GLU B 1 28 ? -5.740 27.025 84.551 1.00 6.82 28 GLU B CA 1
ATOM 1962 C C . GLU B 1 28 ? -4.431 27.376 85.248 1.00 6.49 28 GLU B C 1
ATOM 1963 O O . GLU B 1 28 ? -3.362 27.388 84.633 1.00 6.32 28 GLU B O 1
ATOM 1969 N N . THR B 1 29 ? -4.550 27.680 86.534 1.00 6.37 29 THR B N 1
ATOM 1970 C CA . THR B 1 29 ? -3.487 28.269 87.338 1.00 6.16 29 THR B CA 1
ATOM 1971 C C . THR B 1 29 ? -2.991 27.257 88.375 1.00 6.05 29 THR B C 1
ATOM 1972 O O . THR B 1 29 ? -3.804 26.610 89.044 1.00 6.11 29 THR B O 1
ATOM 1976 N N . PHE B 1 30 ? -1.668 27.123 88.498 1.00 5.85 30 PHE B N 1
ATOM 1977 C CA . PHE B 1 30 ? -1.058 26.093 89.348 1.00 5.91 30 PHE B CA 1
ATOM 1978 C C . PHE B 1 30 ? 0.001 26.625 90.295 1.00 5.87 30 PHE B C 1
ATOM 1979 O O . PHE B 1 30 ? 0.713 27.574 89.971 1.00 5.67 30 PHE B O 1
ATOM 1987 N N . VAL B 1 31 ? 0.101 25.978 91.453 1.00 6.07 31 VAL B N 1
ATOM 1988 C CA . VAL B 1 31 ? 1.161 26.227 92.429 1.00 6.17 31 VAL B CA 1
ATOM 1989 C C . VAL B 1 31 ? 1.770 24.875 92.794 1.00 6.27 31 VAL B C 1
ATOM 1990 O O . VAL B 1 31 ? 1.050 23.882 92.935 1.00 6.39 31 VAL B O 1
ATOM 1994 N N . LEU B 1 32 ? 3.091 24.827 92.933 1.00 6.24 32 LEU B N 1
ATOM 1995 C CA . LEU B 1 32 ? 3.774 23.585 93.293 1.00 6.50 32 LEU B CA 1
ATOM 1996 C C . LEU B 1 32 ? 3.668 23.346 94.791 1.00 6.77 32 LEU B C 1
ATOM 1997 O O . LEU B 1 32 ? 4.292 24.051 95.587 1.00 6.73 32 LEU B O 1
ATOM 2002 N N . ILE B 1 33 ? 2.864 22.360 95.170 1.00 7.10 33 ILE B N 1
ATOM 2003 C CA . ILE B 1 33 ? 2.628 22.052 96.579 1.00 7.52 33 ILE B CA 1
ATOM 2004 C C . ILE B 1 33 ? 3.086 20.627 96.840 1.00 7.77 33 ILE B C 1
ATOM 2005 O O . ILE B 1 33 ? 2.563 19.693 96.237 1.00 7.76 33 ILE B O 1
ATOM 2010 N N . ASP B 1 34 ? 4.076 20.459 97.713 1.00 7.98 34 ASP B N 1
ATOM 2011 C CA . ASP B 1 34 ? 4.596 19.125 98.037 1.00 8.45 34 ASP B CA 1
ATOM 2012 C C . ASP B 1 34 ? 4.901 18.335 96.761 1.00 8.35 34 ASP B C 1
ATOM 2013 O O . ASP B 1 34 ? 4.479 17.188 96.586 1.00 8.58 34 ASP B O 1
ATOM 2018 N N . ASN B 1 35 ? 5.622 18.999 95.860 1.00 8.09 35 ASN B N 1
ATOM 2019 C CA . ASN B 1 35 ? 6.124 18.399 94.624 1.00 8.05 35 ASN B CA 1
ATOM 2020 C C . ASN B 1 35 ? 5.061 18.005 93.603 1.00 7.92 35 ASN B C 1
ATOM 2021 O O . ASN B 1 35 ? 5.347 17.264 92.669 1.00 8.05 35 ASN B O 1
ATOM 2026 N N . VAL B 1 36 ? 3.851 18.532 93.771 1.00 7.66 36 VAL B N 1
ATOM 2027 C CA . VAL B 1 36 ? 2.752 18.305 92.828 1.00 7.49 36 VAL B CA 1
ATOM 2028 C C . VAL B 1 36 ? 2.190 19.654 92.370 1.00 7.14 36 VAL B C 1
ATOM 2029 O O . VAL B 1 36 ? 1.808 20.485 93.199 1.00 7.00 36 VAL B O 1
ATOM 2033 N N . PHE B 1 37 ? 2.147 19.888 91.057 1.00 6.94 37 PHE B N 1
ATOM 2034 C CA . PHE B 1 37 ? 1.461 21.079 90.554 1.00 6.77 37 PHE B CA 1
ATOM 2035 C C . PHE B 1 37 ? -0.032 20.966 90.828 1.00 6.91 37 PHE B C 1
ATOM 2036 O O . PHE B 1 37 ? -0.691 20.022 90.397 1.00 7.17 37 PHE B O 1
ATOM 2044 N N . THR B 1 38 ? -0.537 21.934 91.585 1.00 6.82 38 THR B N 1
ATOM 2045 C CA . THR B 1 38 ? -1.870 21.880 92.159 1.00 7.06 38 THR B CA 1
ATOM 2046 C C . THR B 1 38 ? -2.679 23.056 91.634 1.00 6.91 38 THR B C 1
ATOM 2047 O O . THR B 1 38 ? -2.247 24.210 91.725 1.00 6.65 38 THR B O 1
ATOM 2051 N N . LYS B 1 39 ? -3.846 22.763 91.069 1.00 7.09 39 LYS B N 1
ATOM 2052 C CA . LYS B 1 39 ? -4.703 23.811 90.531 1.00 7.18 39 LYS B CA 1
ATOM 2053 C C . LYS B 1 39 ? -5.327 24.633 91.651 1.00 7.28 39 LYS B C 1
ATOM 2054 O O . LYS B 1 39 ? -5.849 24.079 92.622 1.00 7.55 39 LYS B O 1
ATOM 2060 N N . ILE B 1 40 ? -5.245 25.954 91.508 1.00 7.24 40 ILE B N 1
ATOM 2061 C CA . ILE B 1 40 ? -5.974 26.883 92.375 1.00 7.52 40 ILE B CA 1
ATOM 2062 C C . ILE B 1 40 ? -6.985 27.632 91.514 1.00 7.84 40 ILE B C 1
ATOM 2063 O O . ILE B 1 40 ? -6.896 27.603 90.288 1.00 7.84 40 ILE B O 1
ATOM 2068 N N . SER B 1 41 ? -7.949 28.299 92.139 1.00 8.37 41 SER B N 1
ATOM 2069 C CA . SER B 1 41 ? -8.943 29.045 91.369 1.00 8.96 41 SER B CA 1
ATOM 2070 C C . SER B 1 41 ? -8.297 30.155 90.548 1.00 8.81 41 SER B C 1
ATOM 2071 O O . SER B 1 41 ? -7.357 30.809 91.000 1.00 8.71 41 SER B O 1
ATOM 2074 N N . GLY B 1 42 ? -8.793 30.353 89.332 1.00 8.95 42 GLY B N 1
ATOM 2075 C CA . GLY B 1 42 ? -8.343 31.480 88.528 1.00 8.91 42 GLY B CA 1
ATOM 2076 C C . GLY B 1 42 ? -8.111 31.155 87.074 1.00 8.77 42 GLY B C 1
ATOM 2077 O O . GLY B 1 42 ? -7.682 30.056 86.731 1.00 9.25 42 GLY B O 1
ATOM 2078 N N . SER B 1 43 ? -8.405 32.119 86.214 1.00 8.51 43 SER B N 1
ATOM 2079 C CA . SER B 1 43 ? -8.074 32.019 84.805 1.00 8.22 43 SER B CA 1
ATOM 2080 C C . SER B 1 43 ? -6.982 33.040 84.512 1.00 7.73 43 SER B C 1
ATOM 2081 O O . SER B 1 43 ? -7.233 34.249 84.531 1.00 7.81 43 SER B O 1
ATOM 2084 N N . LEU B 1 44 ? -5.765 32.560 84.270 1.00 7.21 44 LEU B N 1
ATOM 2085 C CA . LEU B 1 44 ? -4.618 33.437 84.032 1.00 6.78 44 LEU B CA 1
ATOM 2086 C C . LEU B 1 44 ? -3.790 32.927 82.869 1.00 6.58 44 LEU B C 1
ATOM 2087 O O . LEU B 1 44 ? -3.603 31.720 82.732 1.00 6.50 44 LEU B O 1
ATOM 2092 N N . LYS B 1 45 ? -3.292 33.843 82.038 1.00 6.40 45 LYS B N 1
ATOM 2093 C CA . LYS B 1 45 ? -2.408 33.467 80.928 1.00 6.34 45 LYS B CA 1
ATOM 2094 C C . LYS B 1 45 ? -0.926 33.617 81.275 1.00 6.06 45 LYS B C 1
ATOM 2095 O O . LYS B 1 45 ? -0.067 33.191 80.514 1.00 6.05 45 LYS B O 1
ATOM 2101 N N . HIS B 1 46 ? -0.638 34.230 82.423 1.00 5.82 46 HIS B N 1
ATOM 2102 C CA . HIS B 1 46 ? 0.723 34.380 82.926 1.00 5.64 46 HIS B CA 1
ATOM 2103 C C . HIS B 1 46 ? 0.616 34.560 84.430 1.00 5.51 46 HIS B C 1
ATOM 2104 O O . HIS B 1 46 ? -0.173 35.390 84.894 1.00 5.61 46 HIS B O 1
ATOM 2111 N N . PHE B 1 47 ? 1.403 33.800 85.186 1.00 5.37 47 PHE B N 1
ATOM 2112 C CA . PHE B 1 47 ? 1.374 33.859 86.644 1.00 5.34 47 PHE B CA 1
ATOM 2113 C C . PHE B 1 47 ? 2.812 33.862 87.163 1.00 5.15 47 PHE B C 1
ATOM 2114 O O . PHE B 1 47 ? 3.613 32.982 86.819 1.00 5.13 47 PHE B O 1
ATOM 2122 N N . SER B 1 48 ? 3.120 34.859 87.991 1.00 5.11 48 SER B N 1
ATOM 2123 C CA . SER B 1 48 ? 4.470 35.099 88.485 1.00 5.01 48 SER B CA 1
ATOM 2124 C C . SER B 1 48 ? 4.498 35.060 90.009 1.00 5.04 48 SER B C 1
ATOM 2125 O O . SER B 1 48 ? 3.531 35.442 90.673 1.00 5.12 48 SER B O 1
ATOM 2128 N N . VAL B 1 49 ? 5.617 34.605 90.560 1.00 5.01 49 VAL B N 1
ATOM 2129 C CA . VAL B 1 49 ? 5.827 34.646 92.004 1.00 5.11 49 VAL B CA 1
ATOM 2130 C C . VAL B 1 49 ? 7.256 35.083 92.313 1.00 5.14 49 VAL B C 1
ATOM 2131 O O . VAL B 1 49 ? 8.200 34.678 91.632 1.00 5.14 49 VAL B O 1
ATOM 2135 N N . GLY B 1 50 ? 7.406 35.902 93.346 1.00 5.21 50 GLY B N 1
ATOM 2136 C CA . GLY B 1 50 ? 8.712 36.361 93.793 1.00 5.34 50 GLY B CA 1
ATOM 2137 C C . GLY B 1 50 ? 8.540 37.248 95.006 1.00 5.55 50 GLY B C 1
ATOM 2138 O O . GLY B 1 50 ? 7.468 37.254 95.620 1.00 5.67 50 GLY B O 1
ATOM 2139 N N . PRO B 1 51 ? 9.584 38.017 95.358 1.00 5.68 51 PRO B N 1
ATOM 2140 C CA . PRO B 1 51 ? 9.542 38.842 96.574 1.00 5.89 51 PRO B CA 1
ATOM 2141 C C . PRO B 1 51 ? 8.439 39.896 96.575 1.00 5.99 51 PRO B C 1
ATOM 2142 O O . PRO B 1 51 ? 8.086 40.391 97.638 1.00 6.30 51 PRO B O 1
ATOM 2146 N N . ALA B 1 52 ? 7.908 40.236 95.402 1.00 5.90 52 ALA B N 1
ATOM 2147 C CA . ALA B 1 52 ? 6.818 41.205 95.297 1.00 6.00 52 ALA B CA 1
ATOM 2148 C C . ALA B 1 52 ? 5.409 40.608 95.385 1.00 6.01 52 ALA B C 1
ATOM 2149 O O . ALA B 1 52 ? 4.421 41.345 95.354 1.00 6.13 52 ALA B O 1
ATOM 2151 N N . GLY B 1 53 ? 5.316 39.282 95.491 1.00 5.97 53 GLY B N 1
ATOM 2152 C CA . GLY B 1 53 ? 4.032 38.604 95.654 1.00 6.14 53 GLY B CA 1
ATOM 2153 C C . GLY B 1 53 ? 3.716 37.600 94.566 1.00 6.13 53 GLY B C 1
ATOM 2154 O O . GLY B 1 53 ? 4.614 37.103 93.878 1.00 5.96 53 GLY B O 1
ATOM 2155 N N . GLN B 1 54 ? 2.426 37.292 94.441 1.00 6.37 54 GLN B N 1
ATOM 2156 C CA . GLN B 1 54 ? 1.911 36.392 93.416 1.00 6.51 54 GLN B CA 1
ATOM 2157 C C . GLN B 1 54 ? 1.014 37.218 92.508 1.00 6.39 54 GLN B C 1
ATOM 2158 O O . GLN B 1 54 ? -0.071 37.657 92.914 1.00 6.42 54 GLN B O 1
ATOM 2164 N N . LEU B 1 55 ? 1.493 37.456 91.293 1.00 6.16 55 LEU B N 1
ATOM 2165 C CA . LEU B 1 55 ? 0.848 38.366 90.347 1.00 6.22 55 LEU B CA 1
ATOM 2166 C C . LEU B 1 55 ? 0.575 37.663 89.039 1.00 6.09 55 LEU B C 1
ATOM 2167 O O . LEU B 1 55 ? 1.431 36.949 88.528 1.00 5.95 55 LEU B O 1
ATOM 2172 N N . GLY B 1 56 ? -0.611 37.878 88.482 1.00 6.14 56 GLY B N 1
ATOM 2173 C CA . GLY B 1 56 ? -0.928 37.305 87.189 1.00 6.10 56 GLY B CA 1
ATOM 2174 C C . GLY B 1 56 ? -1.786 38.215 86.346 1.00 6.25 56 GLY B C 1
ATOM 2175 O O . GLY B 1 56 ? -2.317 39.217 86.827 1.00 6.32 56 GLY B O 1
ATOM 2176 N N . VAL B 1 57 ? -1.915 37.858 85.074 1.00 6.35 57 VAL B N 1
ATOM 2177 C CA . VAL B 1 57 ? -2.815 38.553 84.159 1.00 6.64 57 VAL B CA 1
ATOM 2178 C C . VAL B 1 57 ? -3.696 37.532 83.448 1.00 6.84 57 VAL B C 1
ATOM 2179 O O . VAL B 1 57 ? -3.269 36.394 83.198 1.00 6.69 57 VAL B O 1
ATOM 2183 N N . ASN B 1 58 ? -4.917 37.943 83.117 1.00 7.29 58 ASN B N 1
ATOM 2184 C CA . ASN B 1 58 ? -5.839 37.062 82.406 1.00 7.73 58 ASN B CA 1
ATOM 2185 C C . ASN B 1 58 ? -5.898 37.362 80.914 1.00 8.07 58 ASN B C 1
ATOM 2186 O O . ASN B 1 58 ? -5.144 38.195 80.417 1.00 8.00 58 ASN B O 1
ATOM 2191 N N . THR B 1 59 ? -6.780 36.670 80.200 1.00 8.57 59 THR B N 1
ATOM 2192 C CA . THR B 1 59 ? -6.883 36.820 78.749 1.00 9.04 59 THR B CA 1
ATOM 2193 C C . THR B 1 59 ? -7.278 38.247 78.333 1.00 9.20 59 THR B C 1
ATOM 2194 O O . THR B 1 59 ? -6.904 38.709 77.253 1.00 9.60 59 THR B O 1
ATOM 2198 N N . ALA B 1 60 ? -8.001 38.944 79.208 1.00 9.04 60 ALA B N 1
ATOM 2199 C CA . ALA B 1 60 ? -8.425 40.323 78.968 1.00 9.20 60 ALA B CA 1
ATOM 2200 C C . ALA B 1 60 ? -7.367 41.346 79.395 1.00 8.97 60 ALA B C 1
ATOM 2201 O O . ALA B 1 60 ? -7.604 42.556 79.322 1.00 9.16 60 ALA B O 1
ATOM 2203 N N . ASN B 1 61 ? -6.213 40.856 79.852 1.00 8.55 61 ASN B N 1
ATOM 2204 C CA . ASN B 1 61 ? -5.104 41.696 80.330 1.00 8.38 61 ASN B CA 1
ATOM 2205 C C . ASN B 1 61 ? -5.382 42.403 81.657 1.00 8.26 61 ASN B C 1
ATOM 2206 O O . ASN B 1 61 ? -4.661 43.318 82.044 1.00 8.14 61 ASN B O 1
ATOM 2211 N N . ASN B 1 62 ? -6.421 41.970 82.365 1.00 8.26 62 ASN B N 1
ATOM 2212 C CA . ASN B 1 62 ? -6.617 42.440 83.728 1.00 8.23 62 ASN B CA 1
ATOM 2213 C C . ASN B 1 62 ? -5.557 41.838 84.640 1.00 7.65 62 ASN B C 1
ATOM 2214 O O . ASN B 1 62 ? -5.066 40.727 84.398 1.00 7.37 62 ASN B O 1
ATOM 2219 N N . ILE B 1 63 ? -5.207 42.590 85.676 1.00 7.34 63 ILE B N 1
ATOM 2220 C CA . ILE B 1 63 ? -4.099 42.259 86.562 1.00 6.92 63 ILE B CA 1
ATOM 2221 C C . ILE B 1 63 ? -4.654 41.788 87.898 1.00 6.79 63 ILE B C 1
ATOM 2222 O O . ILE B 1 63 ? -5.558 42.420 88.451 1.00 6.89 63 ILE B O 1
ATOM 2227 N N . PHE B 1 64 ? -4.110 40.682 88.405 1.00 6.54 64 PHE B N 1
ATOM 2228 C CA . PHE B 1 64 ? -4.581 40.086 89.651 1.00 6.54 64 PHE B CA 1
ATOM 2229 C C . PHE B 1 64 ? -3.432 39.795 90.587 1.00 6.37 64 PHE B C 1
ATOM 2230 O O . PHE B 1 64 ? -2.345 39.411 90.158 1.00 6.21 64 PHE B O 1
ATOM 2238 N N . LYS B 1 65 ? -3.686 39.987 91.874 1.00 6.44 65 LYS B N 1
ATOM 2239 C CA . LYS B 1 65 ? -2.714 39.698 92.917 1.00 6.44 65 LYS B CA 1
ATOM 2240 C C . LYS B 1 65 ? -3.370 38.771 93.934 1.00 6.55 65 LYS B C 1
ATOM 2241 O O . LYS B 1 65 ? -4.492 39.024 94.380 1.00 6.71 65 LYS B O 1
ATOM 2247 N N . TYR B 1 66 ? -2.681 37.690 94.290 1.00 6.48 66 TYR B N 1
ATOM 2248 C CA . TYR B 1 66 ? -3.203 36.780 95.302 1.00 6.73 66 TYR B CA 1
ATOM 2249 C C . TYR B 1 66 ? -2.966 37.418 96.655 1.00 6.90 66 TYR B C 1
ATOM 2250 O O . TYR B 1 66 ? -1.831 37.734 97.008 1.00 6.92 66 TYR B O 1
ATOM 2259 N N . GLN B 1 67 ? -4.040 37.641 97.401 1.00 7.22 67 GLN B N 1
ATOM 2260 C CA . GLN B 1 67 ? -3.911 38.200 98.745 1.00 7.52 67 GLN B CA 1
ATOM 2261 C C . GLN B 1 67 ? -5.076 37.785 99.615 1.00 7.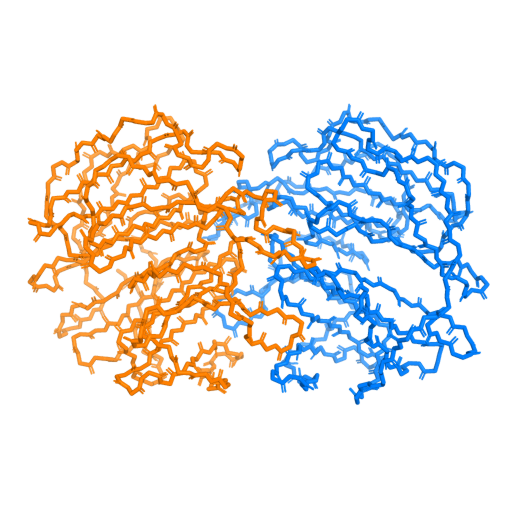70 67 GLN B C 1
ATOM 2262 O O . GLN B 1 67 ? -6.225 37.781 99.172 1.00 7.84 67 GLN B O 1
ATOM 2268 N N . SER B 1 68 ? -4.762 37.403 100.850 1.00 7.72 68 SER B N 1
ATOM 2269 C CA . SER B 1 68 ? -5.771 37.111 101.866 1.00 7.97 68 SER B CA 1
ATOM 2270 C C . SER B 1 68 ? -6.728 35.998 101.437 1.00 8.01 68 SER B C 1
ATOM 2271 O O . SER B 1 68 ? -7.925 36.057 101.734 1.00 8.30 68 SER B O 1
ATOM 2274 N N . GLY B 1 69 ? -6.200 35.010 100.714 1.00 7.80 69 GLY B N 1
ATOM 2275 C CA . GLY B 1 69 ? -6.957 33.804 100.394 1.00 7.90 69 GLY B CA 1
ATOM 2276 C C . GLY B 1 69 ? -7.499 33.685 98.984 1.00 7.78 69 GLY B C 1
ATOM 2277 O O . GLY B 1 69 ? -8.131 32.689 98.657 1.00 7.93 69 GLY B O 1
ATOM 2278 N N . GLY B 1 70 ? -7.257 34.683 98.142 1.00 7.58 70 GLY B N 1
ATOM 2279 C CA . GLY B 1 70 ? -7.740 34.633 96.763 1.00 7.51 70 GLY B CA 1
ATOM 2280 C C . GLY B 1 70 ? -7.242 35.802 95.946 1.00 7.37 70 GLY B C 1
ATOM 2281 O O . GLY B 1 70 ? -6.616 36.717 96.477 1.00 7.26 70 GLY B O 1
ATOM 2282 N N . PHE B 1 71 ? -7.528 35.781 94.649 1.00 7.34 71 PHE B N 1
ATOM 2283 C CA . PHE B 1 71 ? -7.097 36.853 93.763 1.00 7.38 71 PHE B CA 1
ATOM 2284 C C . PHE B 1 71 ? -7.972 38.088 93.894 1.00 7.72 71 PHE B C 1
ATOM 2285 O O . PHE B 1 71 ? -9.194 37.988 93.987 1.00 7.96 71 PHE B O 1
ATOM 2293 N N . VAL B 1 72 ? -7.321 39.247 93.914 1.00 7.87 72 VAL B N 1
ATOM 2294 C CA . VAL B 1 72 ? -7.999 40.540 93.821 1.00 8.34 72 VAL B CA 1
ATOM 2295 C C . VAL B 1 72 ? -7.522 41.247 92.558 1.00 8.36 72 VAL B C 1
ATOM 2296 O O . VAL B 1 72 ? -6.371 41.094 92.144 1.00 8.23 72 VAL B O 1
ATOM 2300 N N . GLN B 1 73 ? -8.408 42.021 91.948 1.00 8.77 73 GLN B N 1
ATOM 2301 C CA . GLN B 1 73 ? -8.064 42.741 90.736 1.00 8.99 73 GLN B CA 1
ATOM 2302 C C . GLN B 1 73 ? -7.415 44.081 91.057 1.00 8.95 73 GLN B C 1
ATOM 2303 O O . GLN B 1 73 ? -7.936 44.857 91.862 1.00 9.14 73 GLN B O 1
ATOM 2309 N N . LEU B 1 74 ? -6.275 44.342 90.427 1.00 8.74 74 LEU B N 1
ATOM 2310 C CA . LEU B 1 74 ? -5.634 45.653 90.506 1.00 8.84 74 LEU B CA 1
ATOM 2311 C C . LEU B 1 74 ? -6.090 46.514 89.334 1.00 9.03 74 LEU B C 1
ATOM 2312 O O . LEU B 1 74 ? -6.765 46.027 88.435 1.00 9.11 74 LEU B O 1
ATOM 2317 N N . ALA B 1 75 ? -5.742 47.798 89.359 1.00 9.10 75 ALA B N 1
ATOM 2318 C CA . ALA B 1 75 ? -6.022 48.681 88.231 1.00 9.31 75 ALA B CA 1
ATOM 2319 C C . ALA B 1 75 ? -4.924 48.540 87.181 1.00 9.10 75 ALA B C 1
ATOM 2320 O O . ALA B 1 75 ? -3.784 48.208 87.510 1.00 8.98 75 ALA B O 1
ATOM 2322 N N . GLY B 1 76 ? -5.284 48.770 85.920 1.00 9.22 76 GLY B N 1
ATOM 2323 C CA . GLY B 1 76 ? -4.331 48.725 84.812 1.00 9.10 76 GLY B CA 1
ATOM 2324 C C . GLY B 1 76 ? -4.527 47.520 83.911 1.00 8.91 76 GLY B C 1
ATOM 2325 O O . GLY B 1 76 ? -5.325 46.630 84.210 1.00 9.12 76 GLY B O 1
ATOM 2326 N N . LEU B 1 77 ? -3.807 47.500 82.795 1.00 8.70 77 LEU B N 1
ATOM 2327 C CA . LEU B 1 77 ? -3.817 46.361 81.883 1.00 8.48 77 LEU B CA 1
ATOM 2328 C C . LEU B 1 77 ? -2.399 45.961 81.504 1.00 8.08 77 LEU B C 1
ATOM 2329 O O . LEU B 1 77 ? -1.582 46.801 81.133 1.00 8.18 77 LEU B O 1
ATOM 2334 N N . LEU B 1 78 ? -2.107 44.668 81.621 1.00 7.59 78 LEU B N 1
ATOM 2335 C CA . LEU B 1 78 ? -0.803 44.119 81.248 1.00 7.24 78 LEU B CA 1
ATOM 2336 C C . LEU B 1 78 ? -1.007 42.774 80.583 1.00 7.04 78 LEU B C 1
ATOM 2337 O O . LEU B 1 78 ? -1.918 42.038 80.954 1.00 6.98 78 LEU B O 1
ATOM 2342 N N . LYS B 1 79 ? -0.157 42.450 79.609 1.00 6.95 79 LYS B N 1
ATOM 2343 C CA . LYS B 1 79 ? -0.158 41.114 78.999 1.00 6.88 79 LYS B CA 1
ATOM 2344 C C . LYS B 1 79 ? 0.829 40.161 79.670 1.00 6.55 79 LYS B C 1
ATOM 2345 O O . LYS B 1 79 ? 0.757 38.952 79.467 1.00 6.54 79 LYS B O 1
ATOM 2351 N N . GLN B 1 80 ? 1.755 40.715 80.453 1.00 6.33 80 GLN B N 1
ATOM 2352 C CA . GLN B 1 80 ? 2.754 39.927 81.176 1.00 6.02 80 GLN B CA 1
ATOM 2353 C C . GLN B 1 80 ? 3.163 40.740 82.397 1.00 5.86 80 GLN B C 1
ATOM 2354 O O . GLN B 1 80 ? 3.240 41.964 82.331 1.00 5.94 80 GLN B O 1
ATOM 2360 N N . VAL B 1 81 ? 3.391 40.057 83.513 1.00 5.63 81 VAL B N 1
ATOM 2361 C CA . VAL B 1 81 ? 3.680 40.710 84.783 1.00 5.57 81 VAL B CA 1
ATOM 2362 C C . VAL B 1 81 ? 4.695 39.854 85.530 1.00 5.41 81 VAL B C 1
ATOM 2363 O O . VAL B 1 81 ? 4.669 38.621 85.428 1.00 5.35 81 VAL B O 1
ATOM 2367 N N . ASP B 1 82 ? 5.595 40.504 86.262 1.00 5.41 82 ASP B N 1
ATOM 2368 C CA . ASP B 1 82 ? 6.625 39.805 87.022 1.00 5.32 82 ASP B CA 1
ATOM 2369 C C . ASP B 1 82 ? 6.767 40.368 88.428 1.00 5.34 82 ASP B C 1
ATOM 2370 O O . ASP B 1 82 ? 6.732 41.590 88.629 1.00 5.50 82 ASP B O 1
ATOM 2375 N N . ALA B 1 83 ? 6.974 39.458 89.380 1.00 5.27 83 ALA B N 1
ATOM 2376 C CA . ALA B 1 83 ? 7.086 39.781 90.796 1.00 5.33 83 ALA B CA 1
ATOM 2377 C C . ALA B 1 83 ? 8.465 39.453 91.385 1.00 5.28 83 ALA B C 1
ATOM 2378 O O . ALA B 1 83 ? 8.598 39.314 92.600 1.00 5.34 83 ALA B O 1
ATOM 2380 N N . GLY B 1 84 ? 9.484 39.361 90.533 1.00 5.25 84 GLY B N 1
ATOM 2381 C CA . GLY B 1 84 ? 10.825 38.982 90.968 1.00 5.31 84 GLY B CA 1
ATOM 2382 C C . GLY B 1 84 ? 11.666 40.094 91.566 1.00 5.43 84 GLY B C 1
ATOM 2383 O O . GLY B 1 84 ? 12.681 39.825 92.197 1.00 5.47 84 GLY B O 1
ATOM 2384 N N . GLY B 1 85 ? 11.252 41.344 91.365 1.00 5.51 85 GLY B N 1
ATOM 2385 C CA . GLY B 1 85 ? 11.994 42.497 91.868 1.00 5.72 85 GLY B CA 1
ATOM 2386 C C . GLY B 1 85 ? 11.859 42.669 93.369 1.00 5.84 85 GLY B C 1
ATOM 2387 O O . GLY B 1 85 ? 11.150 41.902 94.037 1.00 5.76 85 GLY B O 1
ATOM 2388 N N . ASP B 1 86 ? 12.528 43.690 93.900 1.00 6.11 86 ASP B N 1
ATOM 2389 C CA . ASP B 1 86 ? 12.611 43.870 95.339 1.00 6.35 86 ASP B CA 1
ATOM 2390 C C . ASP B 1 86 ? 11.355 44.573 95.850 1.00 6.38 86 ASP B C 1
ATOM 2391 O O . ASP B 1 86 ? 11.374 45.760 96.208 1.00 6.60 86 ASP B O 1
ATOM 2396 N N . GLN B 1 87 ? 10.269 43.802 95.877 1.00 6.24 87 GLN B N 1
ATOM 2397 C CA . GLN B 1 87 ? 8.930 44.246 96.290 1.00 6.34 87 GLN B CA 1
ATOM 2398 C C . GLN B 1 87 ? 8.267 45.189 95.284 1.00 6.44 87 GLN B C 1
ATOM 2399 O O . GLN B 1 87 ? 7.214 45.767 95.562 1.00 6.59 87 GLN B O 1
ATOM 2405 N N . ILE B 1 88 ? 8.886 45.307 94.108 1.00 6.48 88 ILE B N 1
ATOM 2406 C CA . ILE B 1 88 ? 8.316 46.030 92.977 1.00 6.61 88 ILE B CA 1
ATOM 2407 C C . ILE B 1 88 ? 7.649 45.051 92.016 1.00 6.50 88 ILE B C 1
ATOM 2408 O O . ILE B 1 88 ? 8.049 43.889 91.934 1.00 6.30 88 ILE B O 1
ATOM 2413 N N . ILE B 1 89 ? 6.632 45.527 91.305 1.00 6.66 89 ILE B N 1
ATOM 2414 C CA . ILE B 1 89 ? 6.012 44.758 90.234 1.00 6.67 89 ILE B CA 1
ATOM 2415 C C . ILE B 1 89 ? 6.457 45.388 88.917 1.00 6.73 89 ILE B C 1
ATOM 2416 O O . ILE B 1 89 ? 6.664 46.597 88.844 1.00 6.85 89 ILE B O 1
ATOM 2421 N N . ALA B 1 90 ? 6.624 44.572 87.883 1.00 6.58 90 ALA B N 1
ATOM 2422 C CA . ALA B 1 90 ? 6.950 45.078 86.555 1.00 6.69 90 ALA B CA 1
ATOM 2423 C C . ALA B 1 90 ? 6.176 44.301 85.506 1.00 6.56 90 ALA B C 1
ATOM 2424 O O . ALA B 1 90 ? 5.736 43.176 85.749 1.00 6.41 90 ALA B O 1
ATOM 2426 N N . GLY B 1 91 ? 5.995 44.901 84.338 1.00 6.66 91 GLY B N 1
ATOM 2427 C CA . GLY B 1 91 ? 5.306 44.210 83.266 1.00 6.66 91 GLY B CA 1
ATOM 2428 C C . GLY B 1 91 ? 5.181 45.047 82.022 1.00 6.92 91 GLY B C 1
ATOM 2429 O O . GLY B 1 91 ? 5.685 46.174 81.957 1.00 6.99 91 GLY B O 1
ATOM 2430 N N . VAL B 1 92 ? 4.505 44.484 81.028 1.00 7.04 92 VAL B N 1
ATOM 2431 C CA . VAL B 1 92 ? 4.286 45.152 79.750 1.00 7.52 92 VAL B CA 1
ATOM 2432 C C . VAL B 1 92 ? 2.829 44.988 79.334 1.00 7.82 92 VAL B C 1
ATOM 2433 O O . VAL B 1 92 ? 2.172 44.016 79.714 1.00 7.61 92 VAL B O 1
ATOM 2437 N N . ASN B 1 93 ? 2.320 45.941 78.559 1.00 8.50 93 ASN B N 1
ATOM 2438 C CA . ASN B 1 93 ? 0.945 45.848 78.065 1.00 9.22 93 ASN B CA 1
ATOM 2439 C C . ASN B 1 93 ? 0.870 45.356 76.617 1.00 10.04 93 ASN B C 1
ATOM 2440 O O . ASN B 1 93 ? 1.889 45.009 76.017 1.00 9.85 93 ASN B O 1
ATOM 2445 N N . MET B 1 94 ? -0.340 45.317 76.068 1.00 11.42 94 MET B N 1
ATOM 2446 C CA . MET B 1 94 ? -0.563 44.771 74.728 1.00 12.87 94 MET B CA 1
ATOM 2447 C C . MET B 1 94 ? 0.080 45.605 73.616 1.00 12.73 94 MET B C 1
ATOM 2448 O O . MET B 1 94 ? 0.224 45.140 72.485 1.00 12.89 94 MET B O 1
ATOM 2453 N N . TYR B 1 95 ? 0.468 46.830 73.953 1.00 12.33 95 TYR B N 1
ATOM 2454 C CA . TYR B 1 95 ? 1.136 47.729 73.013 1.00 12.30 95 TYR B CA 1
ATOM 2455 C C . TYR B 1 95 ? 2.638 47.811 73.286 1.00 11.42 95 TYR B C 1
ATOM 2456 O O . TYR B 1 95 ? 3.338 48.650 72.718 1.00 11.44 95 TYR B O 1
ATOM 2465 N N . ASP B 1 96 ? 3.118 46.914 74.148 1.00 10.33 96 ASP B N 1
ATOM 2466 C CA . ASP B 1 96 ? 4.531 46.823 74.536 1.00 9.68 96 ASP B CA 1
ATOM 2467 C C . ASP B 1 96 ? 5.035 48.016 75.358 1.00 9.41 96 ASP B C 1
ATOM 2468 O O . ASP B 1 96 ? 6.239 48.259 75.443 1.00 9.29 96 ASP B O 1
ATOM 2473 N N . ASP B 1 97 ? 4.115 48.753 75.973 1.00 9.17 97 ASP B N 1
ATOM 2474 C CA . ASP B 1 97 ? 4.495 49.758 76.957 1.00 8.99 97 ASP B CA 1
ATOM 2475 C C . ASP B 1 97 ? 4.982 49.046 78.218 1.00 8.36 97 ASP B C 1
ATOM 2476 O O . ASP B 1 97 ? 4.527 47.938 78.529 1.00 7.97 97 ASP B O 1
ATOM 2481 N N . ILE B 1 98 ? 5.894 49.694 78.934 1.00 8.13 98 ILE B N 1
ATOM 2482 C CA . ILE B 1 98 ? 6.611 49.089 80.049 1.00 7.72 98 ILE B CA 1
ATOM 2483 C C . ILE B 1 98 ? 6.242 49.823 81.330 1.00 7.71 98 ILE B C 1
ATOM 2484 O O . ILE B 1 98 ? 6.312 51.055 81.379 1.00 7.89 98 ILE B O 1
ATOM 2489 N N . TYR B 1 99 ? 5.877 49.075 82.367 1.00 7.50 99 TYR B N 1
ATOM 2490 C CA . TYR B 1 99 ? 5.456 49.671 83.633 1.00 7.59 99 TYR B CA 1
ATOM 2491 C C . TYR B 1 99 ? 6.113 49.007 84.832 1.00 7.42 99 TYR B C 1
ATOM 2492 O O . TYR B 1 99 ? 6.491 47.834 84.785 1.00 7.14 99 TYR B O 1
ATOM 2501 N N . CYS B 1 100 ? 6.248 49.767 85.911 1.00 7.63 100 CYS B N 1
ATOM 2502 C CA . CYS B 1 100 ? 6.599 49.190 87.201 1.00 7.62 100 CYS B CA 1
ATOM 2503 C C . CYS B 1 100 ? 5.794 49.833 88.327 1.00 7.76 100 CYS B C 1
ATOM 2504 O O . CYS B 1 100 ? 5.267 50.943 88.181 1.00 8.01 100 CYS B O 1
ATOM 2507 N N . LEU B 1 101 ? 5.681 49.111 89.437 1.00 7.65 101 LEU B N 1
ATOM 2508 C CA . LEU B 1 101 ? 5.001 49.608 90.623 1.00 7.90 101 LEU B CA 1
ATOM 2509 C C . LEU B 1 101 ? 5.986 49.581 91.771 1.00 7.95 101 LEU B C 1
ATOM 2510 O O . LEU B 1 101 ? 6.606 48.548 92.036 1.00 7.67 101 LEU B O 1
ATOM 2515 N N . ASN B 1 102 ? 6.128 50.713 92.449 1.00 8.33 102 ASN B N 1
ATOM 2516 C CA . ASN B 1 102 ? 7.032 50.814 93.586 1.00 8.58 102 ASN B CA 1
ATOM 2517 C C . ASN B 1 102 ? 6.544 50.044 94.801 1.00 8.66 102 ASN B C 1
ATOM 2518 O O . ASN B 1 102 ? 5.344 49.822 94.973 1.00 8.51 102 ASN B O 1
ATOM 2523 N N . MET B 1 103 ? 7.498 49.639 95.632 1.00 8.89 103 MET B N 1
ATOM 2524 C CA . MET B 1 103 ? 7.238 48.845 96.825 1.00 9.29 103 MET B CA 1
ATOM 2525 C C . MET B 1 103 ? 6.135 49.411 97.717 1.00 9.49 103 MET B C 1
ATOM 2526 O O . MET B 1 103 ? 5.231 48.681 98.127 1.00 9.25 103 MET B O 1
ATOM 2531 N N . ASP B 1 104 ? 6.207 50.704 98.025 1.00 9.90 104 ASP B N 1
ATOM 2532 C CA . ASP B 1 104 ? 5.253 51.296 98.959 1.00 10.33 104 ASP B CA 1
ATOM 2533 C C . ASP B 1 104 ? 3.825 51.258 98.407 1.00 10.13 104 ASP B C 1
ATOM 2534 O O . ASP B 1 104 ? 2.873 51.052 99.162 1.00 10.34 104 ASP B O 1
ATOM 2539 N N . ALA B 1 105 ? 3.685 51.426 97.094 1.00 9.73 105 ALA B N 1
ATOM 2540 C CA . ALA B 1 105 ? 2.383 51.292 96.431 1.00 9.59 105 ALA B CA 1
ATOM 2541 C C . ALA B 1 105 ? 1.916 49.835 96.391 1.00 9.19 105 ALA B C 1
ATOM 2542 O O . ALA B 1 105 ? 0.745 49.549 96.641 1.00 9.29 105 ALA B O 1
ATOM 2544 N N . ASN B 1 106 ? 2.830 48.918 96.082 1.00 8.72 106 ASN B N 1
ATOM 2545 C CA . ASN B 1 106 ? 2.513 47.492 96.062 1.00 8.35 106 ASN B CA 1
ATOM 2546 C C . ASN B 1 106 ? 1.930 47.040 97.401 1.00 8.47 106 ASN B C 1
ATOM 2547 O O . ASN B 1 106 ? 0.966 46.279 97.445 1.00 8.44 106 ASN B O 1
ATOM 2552 N N . ASN B 1 107 ? 2.499 47.539 98.491 1.00 8.72 107 ASN B N 1
ATOM 2553 C CA . ASN B 1 107 ? 2.117 47.087 99.832 1.00 9.07 107 ASN B CA 1
ATOM 2554 C C . ASN B 1 107 ? 0.951 47.849 100.460 1.00 9.74 107 ASN B C 1
ATOM 2555 O O . ASN B 1 107 ? 0.546 47.539 101.577 1.00 9.75 107 ASN B O 1
ATOM 2560 N N . LYS B 1 108 ? 0.414 48.833 99.743 1.00 10.44 108 LYS B N 1
ATOM 2561 C CA . LYS B 1 108 ? -0.728 49.604 100.237 1.00 11.59 108 LYS B CA 1
ATOM 2562 C C . LYS B 1 108 ? -2.055 48.955 99.839 1.00 12.01 108 LYS B C 1
ATOM 2563 O O . LYS B 1 108 ? -2.350 48.823 98.655 1.00 11.83 108 LYS B O 1
ATOM 2569 N N . TRP B 1 109 ? -2.850 48.564 100.832 1.00 12.90 109 TRP B N 1
ATOM 2570 C CA . TRP B 1 109 ? -4.200 48.045 100.598 1.00 13.84 109 TRP B CA 1
ATOM 2571 C C . TRP B 1 109 ? -5.076 48.361 101.811 1.00 14.77 109 TRP B C 1
ATOM 2572 O O . TRP B 1 109 ? -4.635 48.158 102.946 1.00 15.17 109 TRP B O 1
ATOM 2583 N N . PRO B 1 110 ? -6.311 48.868 101.592 1.00 15.60 110 PRO B N 1
ATOM 2584 C CA . PRO B 1 110 ? -6.963 49.168 100.309 1.00 16.02 110 PRO B CA 1
ATOM 2585 C C . PRO B 1 110 ? -6.274 50.279 99.527 1.00 16.60 110 PRO B C 1
ATOM 2586 O O . PRO B 1 110 ? -5.573 51.115 100.104 1.00 16.46 110 PRO B O 1
ATOM 2590 N N . SER B 1 111 ? -6.482 50.268 98.215 1.00 17.44 111 SER B N 1
ATOM 2591 C CA . SER B 1 111 ? -5.923 51.272 97.325 1.00 18.78 111 SER B CA 1
ATOM 2592 C C . SER B 1 111 ? -6.909 51.482 96.181 1.00 19.41 111 SER B C 1
ATOM 2593 O O . SER B 1 111 ? -7.178 50.560 95.407 1.00 19.98 111 SER B O 1
ATOM 2596 N N . SER B 1 112 ? -7.449 52.697 96.089 1.00 20.36 112 SER B N 1
ATOM 2597 C CA . SER B 1 112 ? -8.423 53.057 95.050 1.00 20.80 112 SER B CA 1
ATOM 2598 C C . SER B 1 112 ? -7.744 53.364 93.713 1.00 20.56 112 SER B C 1
ATOM 2599 O O . SER B 1 112 ? -8.368 53.892 92.787 1.00 21.29 112 SER B O 1
ATOM 2602 N N . ASN B 1 113 ? -6.464 53.019 93.627 1.00 19.60 113 ASN B N 1
ATOM 2603 C CA . ASN B 1 113 ? -5.605 53.370 92.508 1.00 18.79 113 ASN B CA 1
ATOM 2604 C C . ASN B 1 113 ? -4.404 52.437 92.546 1.00 17.03 113 ASN B C 1
ATOM 2605 O O . ASN B 1 113 ? -3.948 52.058 93.627 1.00 16.93 113 ASN B O 1
ATOM 2610 N N . THR B 1 114 ? -3.917 52.033 91.377 1.00 15.19 114 THR B N 1
ATOM 2611 C CA . THR B 1 114 ? -2.652 51.307 91.293 1.00 13.65 114 THR B CA 1
ATOM 2612 C C . THR B 1 114 ? -1.700 52.196 90.500 1.00 13.02 114 THR B C 1
ATOM 2613 O O . THR B 1 114 ? -1.787 52.262 89.272 1.00 12.96 114 THR B O 1
ATOM 2617 N N . PRO B 1 115 ? -0.809 52.914 91.206 1.00 12.50 115 PRO B N 1
ATOM 2618 C CA . PRO B 1 115 ? -0.053 53.983 90.550 1.00 12.29 115 PRO B CA 1
ATOM 2619 C C . PRO B 1 115 ? 1.169 53.511 89.763 1.00 11.64 115 PRO B C 1
ATOM 2620 O O . PRO B 1 115 ? 2.308 53.764 90.155 1.00 11.58 115 PRO B O 1
ATOM 2624 N N . TRP B 1 116 ? 0.913 52.852 88.639 1.00 11.13 116 TRP B N 1
ATOM 2625 C CA . TRP B 1 116 ? 1.965 52.411 87.728 1.00 10.68 116 TRP B CA 1
ATOM 2626 C C . TRP B 1 116 ? 2.854 53.563 87.258 1.00 10.80 116 TRP B C 1
ATOM 2627 O O . TRP B 1 116 ? 2.375 54.672 86.987 1.00 11.35 116 TRP B O 1
ATOM 2638 N N . VAL B 1 117 ? 4.149 53.281 87.173 1.00 10.46 117 VAL B N 1
ATOM 2639 C CA . VAL B 1 117 ? 5.132 54.192 86.607 1.00 10.48 117 VAL B CA 1
ATOM 2640 C C . VAL B 1 117 ? 5.465 53.638 85.227 1.00 10.25 117 VAL B C 1
ATOM 2641 O O . VAL B 1 117 ? 5.735 52.448 85.092 1.00 9.81 117 VAL B O 1
ATOM 2645 N N . GLN B 1 118 ? 5.428 54.478 84.199 1.00 10.41 118 GLN B N 1
ATOM 2646 C CA . GLN B 1 118 ? 5.812 54.021 82.868 1.00 10.45 118 GLN B CA 1
ATOM 2647 C C . GLN B 1 118 ? 7.282 54.305 82.599 1.00 10.79 118 GLN B C 1
ATOM 2648 O O . GLN B 1 118 ? 7.757 55.416 82.798 1.00 11.06 118 GLN B O 1
ATOM 2654 N N . LEU B 1 119 ? 8.004 53.280 82.174 1.00 10.88 119 LEU B N 1
ATOM 2655 C CA . LEU B 1 119 ? 9.376 53.451 81.715 1.00 11.60 119 LEU B CA 1
ATOM 2656 C C . LEU B 1 119 ? 9.354 53.750 80.224 1.00 12.11 119 LEU B C 1
ATOM 2657 O O . LEU B 1 119 ? 8.557 53.178 79.484 1.00 12.67 119 LEU B O 1
ATOM 2662 N N . ASN B 1 120 ? 10.231 54.636 79.769 1.00 12.77 120 ASN B N 1
ATOM 2663 C CA . ASN B 1 120 ? 10.289 54.963 78.350 1.00 13.34 120 ASN B CA 1
ATOM 2664 C C . ASN B 1 120 ? 10.819 53.788 77.535 1.00 12.74 120 ASN B C 1
ATOM 2665 O O . ASN B 1 120 ? 11.865 53.216 77.857 1.00 12.97 120 ASN B O 1
ATOM 2670 N N . GLY B 1 121 ? 10.083 53.421 76.491 1.00 12.16 121 GLY B N 1
ATOM 2671 C CA . GLY B 1 121 ? 10.523 52.373 75.580 1.00 11.52 121 GLY B CA 1
ATOM 2672 C C . GLY B 1 121 ? 9.442 51.367 75.253 1.00 10.85 121 GLY B C 1
ATOM 2673 O O . GLY B 1 121 ? 8.275 51.540 75.626 1.00 10.76 121 GLY B O 1
ATOM 2674 N N . LYS B 1 122 ? 9.841 50.314 74.545 1.00 10.32 122 LYS B N 1
ATOM 2675 C CA . LYS B 1 122 ? 8.937 49.231 74.170 1.00 9.81 122 LYS B CA 1
ATOM 2676 C C . LYS B 1 122 ? 9.575 47.879 74.450 1.00 9.16 122 LYS B C 1
ATOM 2677 O O . LYS B 1 122 ? 10.716 47.638 74.060 1.00 9.25 122 LYS B O 1
ATOM 2683 N N . LEU B 1 123 ? 8.838 47.007 75.134 1.00 8.46 123 LEU B N 1
ATOM 2684 C CA . LEU B 1 123 ? 9.261 45.620 75.372 1.00 7.90 123 LEU B CA 1
ATOM 2685 C C . LEU B 1 123 ? 8.044 44.717 75.337 1.00 7.65 123 LEU B C 1
ATOM 2686 O O . LEU B 1 123 ? 6.953 45.147 75.699 1.00 7.62 123 LEU B O 1
ATOM 2691 N N . LYS B 1 124 ? 8.237 43.467 74.922 1.00 7.37 124 LYS B N 1
ATOM 2692 C CA . LYS B 1 124 ? 7.163 42.468 74.945 1.00 7.20 124 LYS B CA 1
ATOM 2693 C C . LYS B 1 124 ? 7.242 41.538 76.158 1.00 6.76 124 LYS B C 1
ATOM 2694 O O . LYS B 1 124 ? 6.338 40.731 76.382 1.00 6.65 124 LYS B O 1
ATOM 2700 N N . TYR B 1 125 ? 8.321 41.643 76.932 1.00 6.49 125 TYR B N 1
ATOM 2701 C CA . TYR B 1 125 ? 8.536 40.783 78.099 1.00 6.16 125 TYR B CA 1
ATOM 2702 C C . TYR B 1 125 ? 9.519 41.499 79.009 1.00 6.10 125 TYR B C 1
ATOM 2703 O O . TYR B 1 125 ? 10.528 42.014 78.537 1.00 6.26 125 TYR B O 1
ATOM 2712 N N . TYR B 1 126 ? 9.244 41.513 80.310 1.00 5.92 126 TYR B N 1
ATOM 2713 C CA . TYR B 1 126 ? 10.056 42.276 81.258 1.00 5.98 126 TYR B CA 1
ATOM 2714 C C . TYR B 1 126 ? 10.052 41.567 82.603 1.00 5.81 126 TYR B C 1
ATOM 2715 O O . TYR B 1 126 ? 8.993 41.227 83.129 1.00 5.84 126 TYR B O 1
ATOM 2724 N N . SER B 1 127 ? 11.242 41.339 83.151 1.00 5.76 127 SER B N 1
ATOM 2725 C CA . SER B 1 127 ? 11.405 40.570 84.380 1.00 5.61 127 SER B CA 1
ATOM 2726 C C . SER B 1 127 ? 12.412 41.274 85.283 1.00 5.77 127 SER B C 1
ATOM 2727 O O . SER B 1 127 ? 13.416 41.806 84.801 1.00 5.85 127 SER B O 1
ATOM 2730 N N . CYS B 1 128 ? 12.161 41.261 86.589 1.00 5.87 128 CYS B N 1
ATOM 2731 C CA . CYS B 1 128 ? 13.038 41.961 87.529 1.00 6.10 128 CYS B CA 1
ATOM 2732 C C . CYS B 1 128 ? 13.706 41.057 88.542 1.00 6.11 128 CYS B C 1
ATOM 2733 O O . CYS B 1 128 ? 13.177 40.006 88.921 1.00 5.99 128 CYS B O 1
ATOM 2736 N N . GLY B 1 129 ? 14.880 41.499 88.981 1.00 6.32 129 GLY B N 1
ATOM 2737 C CA . GLY B 1 129 ? 15.660 40.820 90.006 1.00 6.54 129 GLY B CA 1
ATOM 2738 C C . GLY B 1 129 ? 16.093 41.799 91.082 1.00 6.85 129 GLY B C 1
ATOM 2739 O O . GLY B 1 129 ? 15.533 42.899 91.179 1.00 6.99 129 GLY B O 1
ATOM 2740 N N . PRO B 1 130 ? 17.106 41.418 91.887 1.00 7.06 130 PRO B N 1
ATOM 2741 C CA . PRO B 1 130 ? 17.503 42.198 93.059 1.00 7.38 130 PRO B CA 1
ATOM 2742 C C . PRO B 1 130 ? 18.041 43.601 92.771 1.00 7.63 130 PRO B C 1
ATOM 2743 O O . PRO B 1 130 ? 17.900 44.477 93.620 1.00 8.04 130 PRO B O 1
ATOM 2747 N N . TYR B 1 131 ? 18.652 43.827 91.609 1.00 7.65 131 TYR B N 1
ATOM 2748 C CA . TYR B 1 131 ? 19.281 45.135 91.345 1.00 7.83 131 TYR B CA 1
ATOM 2749 C C . TYR B 1 131 ? 19.150 45.599 89.895 1.00 7.73 131 TYR B C 1
ATOM 2750 O O . TYR B 1 131 ? 19.771 46.587 89.501 1.00 8.15 131 TYR B O 1
ATOM 2759 N N . SER B 1 132 ? 18.331 44.899 89.115 1.00 7.27 132 SER B N 1
ATOM 2760 C CA . SER B 1 132 ? 18.141 45.216 87.705 1.00 7.11 132 SER B CA 1
ATOM 2761 C C . SER B 1 132 ? 16.898 44.511 87.198 1.00 6.74 132 SER B C 1
ATOM 2762 O O . SER B 1 132 ? 16.358 43.635 87.871 1.00 6.49 132 SER B O 1
ATOM 2765 N N . CYS B 1 133 ? 16.449 44.914 86.014 1.00 6.67 133 CYS B N 1
ATOM 2766 C CA . CYS B 1 133 ? 15.425 44.190 85.277 1.00 6.44 133 CYS B CA 1
ATOM 2767 C C . CYS B 1 133 ? 15.921 43.977 83.856 1.00 6.44 133 CYS B C 1
ATOM 2768 O O . CYS B 1 133 ? 16.692 44.792 83.331 1.00 6.66 133 CYS B O 1
ATOM 2771 N N . TRP B 1 134 ? 15.487 42.880 83.244 1.00 6.20 134 TRP B N 1
ATOM 2772 C CA . TRP B 1 134 ? 15.831 42.575 81.862 1.00 6.22 134 TRP B CA 1
ATOM 2773 C C . TRP B 1 134 ? 14.559 42.350 81.065 1.00 6.20 134 TRP B C 1
ATOM 2774 O O . TRP B 1 134 ? 13.561 41.847 81.588 1.00 6.07 134 TRP B O 1
ATOM 2785 N N . GLY B 1 135 ? 14.606 42.715 79.793 1.00 6.40 135 GLY B N 1
ATOM 2786 C CA . GLY B 1 135 ? 13.485 42.483 78.903 1.00 6.49 135 GLY B CA 1
ATOM 2787 C C . GLY B 1 135 ? 13.906 42.282 77.468 1.00 6.73 135 GLY B C 1
ATOM 2788 O O . GLY B 1 135 ? 15.072 42.462 77.118 1.00 6.84 135 GLY B O 1
ATOM 2789 N N . VAL B 1 136 ? 12.946 41.892 76.640 1.00 6.88 136 VAL B N 1
ATOM 2790 C CA . VAL B 1 136 ? 13.157 41.796 75.201 1.00 7.25 136 VAL B CA 1
ATOM 2791 C C . VAL B 1 136 ? 12.045 42.544 74.479 1.00 7.49 136 VAL B C 1
ATOM 2792 O O . VAL B 1 136 ? 10.916 42.630 74.978 1.00 7.27 136 VAL B O 1
ATOM 2796 N N . ASN B 1 137 ? 12.370 43.104 73.317 1.00 7.94 137 ASN B N 1
ATOM 2797 C CA . ASN B 1 137 ? 11.363 43.779 72.503 1.00 8.45 137 ASN B CA 1
ATOM 2798 C C . ASN B 1 137 ? 10.800 42.848 71.427 1.00 8.81 137 ASN B C 1
ATOM 2799 O O . ASN B 1 137 ? 11.171 41.673 71.365 1.00 8.72 137 ASN B O 1
ATOM 2804 N N . SER B 1 138 ? 9.904 43.374 70.594 1.00 9.51 138 SER B N 1
ATOM 2805 C CA . SER B 1 138 ? 9.205 42.559 69.601 1.00 9.98 138 SER B CA 1
ATOM 2806 C C . SER B 1 138 ? 10.127 42.020 68.501 1.00 10.35 138 SER B C 1
ATOM 2807 O O . SER B 1 138 ? 9.747 41.112 67.765 1.00 10.60 138 SER B O 1
ATOM 2810 N N . ASN B 1 139 ? 11.328 42.582 68.392 1.00 10.61 139 ASN B N 1
ATOM 2811 C CA . ASN B 1 139 ? 12.341 42.068 67.472 1.00 11.04 139 ASN B CA 1
ATOM 2812 C C . ASN B 1 139 ? 13.352 41.154 68.170 1.00 10.58 139 ASN B C 1
ATOM 2813 O O . ASN B 1 139 ? 14.400 40.825 67.610 1.00 10.74 139 ASN B O 1
ATOM 2818 N N . ASP B 1 140 ? 13.013 40.746 69.393 1.00 10.08 140 ASP B N 1
ATOM 2819 C CA . ASP B 1 140 ? 13.825 39.833 70.213 1.00 9.78 140 ASP B CA 1
ATOM 2820 C C . ASP B 1 140 ? 15.162 40.417 70.681 1.00 9.61 140 ASP B C 1
ATOM 2821 O O . ASP B 1 140 ? 16.042 39.691 71.143 1.00 9.41 140 ASP B O 1
ATOM 2826 N N . GLN B 1 141 ? 15.301 41.735 70.576 1.00 9.69 141 GLN B N 1
ATOM 2827 C CA . GLN B 1 141 ? 16.474 42.421 71.105 1.00 9.62 141 GLN B CA 1
ATOM 2828 C C . GLN B 1 141 ? 16.379 42.531 72.628 1.00 8.96 141 GLN B C 1
ATOM 2829 O O . GLN B 1 141 ? 15.285 42.674 73.181 1.00 8.65 141 GLN B O 1
ATOM 2835 N N . ILE B 1 142 ? 17.535 42.466 73.287 1.00 8.59 142 ILE B N 1
ATOM 2836 C CA . ILE B 1 142 ? 17.629 42.270 74.735 1.00 8.09 142 ILE B CA 1
ATOM 2837 C C . ILE B 1 142 ? 18.133 43.543 75.411 1.00 8.04 142 ILE B C 1
ATOM 2838 O O . ILE B 1 142 ? 19.065 44.189 74.916 1.00 8.27 142 ILE B O 1
ATOM 2843 N N . PHE B 1 143 ? 17.518 43.891 76.541 1.00 7.76 143 PHE B N 1
ATOM 2844 C CA . PHE B 1 143 ? 17.844 45.119 77.267 1.00 7.86 143 PHE B CA 1
ATOM 2845 C C . PHE B 1 143 ? 17.901 44.898 78.769 1.00 7.59 143 PHE B C 1
ATOM 2846 O O . PHE B 1 143 ? 17.151 44.084 79.316 1.00 7.36 143 PHE B O 1
ATOM 2854 N N . ILE B 1 144 ? 18.813 45.616 79.418 1.00 7.69 144 ILE B N 1
ATOM 2855 C CA . ILE B 1 144 ? 18.892 45.656 80.870 1.00 7.58 144 ILE B CA 1
ATOM 2856 C C . ILE B 1 144 ? 18.619 47.077 81.368 1.00 7.82 144 ILE B C 1
ATOM 2857 O O . ILE B 1 144 ? 19.091 48.057 80.778 1.00 8.06 144 ILE B O 1
ATOM 2862 N N . MET B 1 145 ? 17.819 47.176 82.425 1.00 7.82 145 MET B N 1
ATOM 2863 C CA . MET B 1 145 ? 17.685 48.415 83.180 1.00 8.19 145 MET B CA 1
ATOM 2864 C C . MET B 1 145 ? 18.392 48.221 84.514 1.00 8.47 145 MET B C 1
ATOM 2865 O O . MET B 1 145 ? 17.999 47.367 85.313 1.00 8.14 145 MET B O 1
ATOM 2870 N N . LYS B 1 146 ? 19.440 49.006 84.742 1.00 9.26 146 LYS B N 1
ATOM 2871 C CA . LYS B 1 146 ? 20.253 48.863 85.942 1.00 9.93 146 LYS B CA 1
ATOM 2872 C C . LYS B 1 146 ? 19.804 49.784 87.061 1.00 10.67 146 LYS B C 1
ATOM 2873 O O . LYS B 1 146 ? 19.054 50.736 86.828 1.00 10.70 146 LYS B O 1
ATOM 2879 N N . ASP B 1 147 ? 20.286 49.455 88.264 1.00 11.70 147 ASP B N 1
ATOM 2880 C CA . ASP B 1 147 ? 20.046 50.166 89.538 1.00 12.61 147 ASP B CA 1
ATOM 2881 C C . ASP B 1 147 ? 18.577 50.504 89.825 1.00 12.11 147 ASP B C 1
ATOM 2882 O O . ASP B 1 147 ? 18.210 51.598 90.270 1.00 12.63 147 ASP B O 1
ATOM 2887 N N . VAL B 1 148 ? 17.752 49.509 89.547 1.00 11.27 148 VAL B N 1
ATOM 2888 C CA . VAL B 1 148 ? 16.370 49.489 89.950 1.00 10.78 148 VAL B CA 1
ATOM 2889 C C . VAL B 1 148 ? 16.367 49.302 91.470 1.00 10.53 148 VAL B C 1
ATOM 2890 O O . VAL B 1 148 ? 17.159 48.525 92.003 1.00 10.35 148 VAL B O 1
ATOM 2894 N N . SER B 1 149 ? 15.513 50.047 92.165 1.00 10.40 149 SER B N 1
ATOM 2895 C CA . SER B 1 149 ? 15.386 49.912 93.614 1.00 10.32 149 SER B CA 1
ATOM 2896 C C . SER B 1 149 ? 13.915 49.906 94.017 1.00 10.07 149 SER B C 1
ATOM 2897 O O . SER B 1 149 ? 13.046 50.245 93.210 1.00 9.97 149 SER B O 1
ATOM 2900 N N . SER B 1 150 ? 13.650 49.529 95.266 1.00 9.94 150 SER B N 1
ATOM 2901 C CA . SER B 1 150 ? 12.284 49.310 95.749 1.00 9.84 150 SER B CA 1
ATOM 2902 C C . SER B 1 150 ? 11.335 50.472 95.524 1.00 9.92 150 SER B C 1
ATOM 2903 O O . SER B 1 150 ? 10.171 50.262 95.195 1.00 9.68 150 SER B O 1
ATOM 2906 N N . ASN B 1 151 ? 11.821 51.695 95.714 1.00 10.09 151 ASN B N 1
ATOM 2907 C CA . ASN B 1 151 ? 10.969 52.858 95.501 1.00 10.34 151 ASN B CA 1
ATOM 2908 C C . ASN B 1 151 ? 11.455 53.797 94.400 1.00 10.46 151 ASN B C 1
ATOM 2909 O O . ASN B 1 151 ? 10.993 54.934 94.285 1.00 10.72 151 ASN B O 1
ATOM 2914 N N . VAL B 1 152 ? 12.380 53.292 93.584 1.00 10.25 152 VAL B N 1
ATOM 2915 C CA . VAL B 1 152 ? 12.700 53.880 92.281 1.00 10.33 152 VAL B CA 1
ATOM 2916 C C . VAL B 1 152 ? 12.712 52.721 91.288 1.00 9.85 152 VAL B C 1
ATOM 2917 O O . VAL B 1 152 ? 13.765 52.299 90.794 1.00 9.71 152 VAL B O 1
ATOM 2921 N N . CYS B 1 153 ? 11.527 52.181 91.017 1.00 9.45 153 CYS B N 1
ATOM 2922 C CA . CYS B 1 153 ? 11.417 50.946 90.243 1.00 9.11 153 CYS B CA 1
ATOM 2923 C C . CYS B 1 153 ? 11.876 51.120 88.797 1.00 9.36 153 CYS B C 1
ATOM 2924 O O . CYS B 1 153 ? 12.261 50.151 88.149 1.00 9.11 153 CYS B O 1
ATOM 2927 N N . SER B 1 154 ? 11.851 52.362 88.312 1.00 10.02 154 SER B N 1
ATOM 2928 C CA . SER B 1 154 ? 12.266 52.688 86.943 1.00 10.55 154 SER B CA 1
ATOM 2929 C C . SER B 1 154 ? 13.791 52.702 86.739 1.00 10.72 154 SER B C 1
ATOM 2930 O O . SER B 1 154 ? 14.262 52.797 85.603 1.00 11.12 154 SER B O 1
ATOM 2933 N N . GLY B 1 155 ? 14.551 52.611 87.830 1.00 10.68 155 GLY B N 1
ATOM 2934 C CA . GLY B 1 155 ? 16.015 52.534 87.769 1.00 10.80 155 GLY B CA 1
ATOM 2935 C C . GLY B 1 155 ? 16.686 53.754 87.163 1.00 11.10 155 GLY B C 1
ATOM 2936 O O . GLY B 1 155 ? 16.223 54.883 87.344 1.00 11.38 155 GLY B O 1
ATOM 2937 N N . SER B 1 156 ? 17.774 53.519 86.432 1.00 11.06 156 SER B N 1
ATOM 2938 C CA . SER B 1 156 ? 18.552 54.600 85.816 1.00 11.36 156 SER B CA 1
ATOM 2939 C C . SER B 1 156 ? 17.763 55.401 84.776 1.00 11.51 156 SER B C 1
ATOM 2940 O O . SER B 1 156 ? 18.057 56.578 84.531 1.00 11.87 156 SER B O 1
ATOM 2943 N N . GLY B 1 157 ? 16.781 54.757 84.153 1.00 11.30 157 GLY B N 1
ATOM 2944 C CA . GLY B 1 157 ? 16.042 55.364 83.048 1.00 11.59 157 GLY B CA 1
ATOM 2945 C C . GLY B 1 157 ? 16.721 55.197 81.698 1.00 11.69 157 GLY B C 1
ATOM 2946 O O . GLY B 1 157 ? 16.258 55.743 80.695 1.00 12.30 157 GLY B O 1
ATOM 2947 N N . SER B 1 158 ? 17.823 54.451 81.664 1.00 11.26 158 SER B N 1
ATOM 2948 C CA . SER B 1 158 ? 18.552 54.218 80.418 1.00 11.21 158 SER B CA 1
ATOM 2949 C C . SER B 1 158 ? 18.719 52.726 80.156 1.00 10.73 158 SER B C 1
ATOM 2950 O O . SER B 1 158 ? 19.623 52.092 80.706 1.00 10.63 158 SER B O 1
ATOM 2953 N N . PHE B 1 159 ? 17.853 52.170 79.312 1.00 10.41 159 PHE B N 1
ATOM 2954 C CA . PHE B 1 159 ? 18.005 50.784 78.881 1.00 10.13 159 PHE B CA 1
ATOM 2955 C C . PHE B 1 159 ? 19.314 50.623 78.122 1.00 10.32 159 PHE B C 1
ATOM 2956 O O . PHE B 1 159 ? 19.655 51.442 77.260 1.00 10.66 159 PHE B O 1
ATOM 2964 N N . ILE B 1 160 ? 20.047 49.565 78.455 1.00 10.19 160 ILE B N 1
ATOM 2965 C CA . ILE B 1 160 ? 21.283 49.222 77.763 1.00 10.51 160 ILE B CA 1
ATOM 2966 C C . ILE B 1 160 ? 21.034 47.950 76.955 1.00 10.32 160 ILE B C 1
ATOM 2967 O O . ILE B 1 160 ? 20.541 46.952 77.491 1.00 9.85 160 ILE B O 1
ATOM 2972 N N . ASN B 1 161 ? 21.344 47.994 75.665 1.00 10.63 161 ASN B N 1
ATOM 2973 C CA . ASN B 1 161 ? 21.208 46.818 74.819 1.00 10.73 161 ASN B CA 1
ATOM 2974 C C . ASN B 1 161 ? 22.318 45.804 75.077 1.00 10.62 161 ASN B C 1
ATOM 2975 O O . ASN B 1 161 ? 23.496 46.155 75.133 1.00 11.03 161 ASN B O 1
ATOM 2980 N N . ILE B 1 162 ? 21.916 44.547 75.223 1.00 10.22 162 ILE B N 1
ATOM 2981 C CA . ILE B 1 162 ? 22.838 43.433 75.375 1.00 10.11 162 ILE B CA 1
ATOM 2982 C C . ILE B 1 162 ? 22.738 42.586 74.108 1.00 10.06 162 ILE B C 1
ATOM 2983 O O . ILE B 1 162 ? 21.659 42.079 73.794 1.00 9.97 162 ILE B O 1
ATOM 2988 N N . PRO B 1 163 ? 23.852 42.441 73.363 1.00 10.27 163 PRO B N 1
ATOM 2989 C CA . PRO B 1 163 ? 23.808 41.700 72.102 1.00 10.34 163 PRO B CA 1
ATOM 2990 C C . PRO B 1 163 ? 23.233 40.293 72.248 1.00 9.99 163 PRO B C 1
ATOM 2991 O O . PRO B 1 163 ? 23.483 39.612 73.250 1.00 9.89 163 PRO B O 1
ATOM 2995 N N . GLY B 1 164 ? 22.457 39.886 71.248 1.00 9.88 164 GLY B N 1
ATOM 2996 C CA . GLY B 1 164 ? 21.821 38.572 71.221 1.00 9.58 164 GLY B CA 1
ATOM 2997 C C . GLY B 1 164 ? 20.352 38.691 70.878 1.00 9.36 164 GLY B C 1
ATOM 2998 O O . GLY B 1 164 ? 19.830 39.800 70.721 1.00 9.44 164 GLY B O 1
ATOM 2999 N N . LEU B 1 165 ? 19.685 37.547 70.767 1.00 9.13 165 LEU B N 1
ATOM 3000 C CA . LEU B 1 165 ? 18.253 37.503 70.487 1.00 8.92 165 LEU B CA 1
ATOM 3001 C C . LEU B 1 165 ? 17.563 36.501 71.402 1.00 8.50 165 LEU B C 1
ATOM 3002 O O . LEU B 1 165 ? 17.984 35.347 71.497 1.00 8.41 165 LEU B O 1
ATOM 3007 N N . LEU B 1 166 ? 16.519 36.957 72.089 1.00 8.18 166 LEU B N 1
ATOM 3008 C CA . LEU B 1 166 ? 15.709 36.095 72.949 1.00 7.86 166 LEU B CA 1
ATOM 3009 C C . LEU B 1 166 ? 14.243 36.479 72.847 1.00 7.86 166 LEU B C 1
ATOM 3010 O O . LEU B 1 166 ? 13.917 37.645 72.594 1.00 7.98 166 LEU B O 1
ATOM 3015 N N . SER B 1 167 ? 13.366 35.502 73.064 1.00 7.72 167 SER B N 1
ATOM 3016 C CA . SER B 1 167 ? 11.917 35.711 72.988 1.00 7.78 167 SER B CA 1
ATOM 3017 C C . SER B 1 167 ? 11.297 35.974 74.362 1.00 7.30 167 SER B C 1
ATOM 3018 O O . SER B 1 167 ? 10.269 36.638 74.468 1.00 7.22 167 SER B O 1
ATOM 3021 N N . MET B 1 168 ? 11.913 35.426 75.403 1.00 6.87 168 MET B N 1
ATOM 3022 C CA . MET B 1 168 ? 11.572 35.763 76.782 1.00 6.53 168 MET B CA 1
ATOM 3023 C C . MET B 1 168 ? 12.832 35.670 77.641 1.00 6.33 168 MET B C 1
ATOM 3024 O O . MET B 1 168 ? 13.853 35.121 77.202 1.00 6.40 168 MET B O 1
ATOM 3029 N N . ILE B 1 169 ? 12.766 36.228 78.847 1.00 6.14 169 ILE B N 1
ATOM 3030 C CA . ILE B 1 169 ? 13.930 36.325 79.725 1.00 6.12 169 ILE B CA 1
ATOM 3031 C C . ILE B 1 169 ? 13.443 36.475 81.164 1.00 5.93 169 ILE B C 1
ATOM 3032 O O . ILE B 1 169 ? 12.461 37.177 81.418 1.00 5.91 169 ILE B O 1
ATOM 3037 N N . GLU B 1 170 ? 14.110 35.795 82.092 1.00 5.82 170 GLU B N 1
ATOM 3038 C CA . GLU B 1 170 ? 13.762 35.885 83.511 1.00 5.70 170 GLU B CA 1
ATOM 3039 C C . GLU B 1 170 ? 14.993 36.149 84.360 1.00 5.73 170 GLU B C 1
ATOM 3040 O O . GLU B 1 170 ? 16.080 35.656 84.066 1.00 5.78 170 GLU B O 1
ATOM 3046 N N . VAL B 1 171 ? 14.801 36.935 85.415 1.00 5.69 171 VAL B N 1
ATOM 3047 C CA . VAL B 1 171 ? 15.861 37.294 86.356 1.00 5.83 171 VAL B CA 1
ATOM 3048 C C . VAL B 1 171 ? 15.511 36.722 87.729 1.00 5.71 171 VAL B C 1
ATOM 3049 O O . VAL B 1 171 ? 14.407 36.952 88.244 1.00 5.68 171 VAL B O 1
ATOM 3053 N N . ALA B 1 172 ? 16.451 35.984 88.313 1.00 5.68 172 ALA B N 1
ATOM 3054 C CA . ALA B 1 172 ? 16.234 35.279 89.575 1.00 5.63 172 ALA B CA 1
ATOM 3055 C C . ALA B 1 172 ? 16.603 36.132 90.785 1.00 5.73 172 ALA B C 1
ATOM 3056 O O . ALA B 1 172 ? 17.278 37.156 90.656 1.00 5.79 172 ALA B O 1
ATOM 3058 N N . THR B 1 173 ? 16.184 35.691 91.968 1.00 5.74 173 THR B N 1
ATOM 3059 C CA . THR B 1 173 ? 16.427 36.466 93.184 1.00 5.92 173 THR B CA 1
ATOM 3060 C C . THR B 1 173 ? 17.914 36.537 93.549 1.00 6.14 173 THR B C 1
ATOM 3061 O O . THR B 1 173 ? 18.323 37.441 94.273 1.00 6.28 173 THR B O 1
ATOM 3065 N N . ASP B 1 174 ? 18.717 35.590 93.057 1.00 6.26 174 ASP B N 1
ATOM 3066 C CA . ASP B 1 174 ? 20.173 35.661 93.230 1.00 6.58 174 ASP B CA 1
ATOM 3067 C C . ASP B 1 174 ? 20.860 36.407 92.082 1.00 6.61 174 ASP B C 1
ATOM 3068 O O . ASP B 1 174 ? 22.083 36.478 92.037 1.00 6.91 174 ASP B O 1
ATOM 3073 N N . GLY B 1 175 ? 20.066 36.965 91.170 1.00 6.38 175 GLY B N 1
ATOM 3074 C CA . GLY B 1 175 ? 20.597 37.738 90.053 1.00 6.41 175 GLY B CA 1
ATOM 3075 C C . GLY B 1 175 ? 20.777 36.967 88.757 1.00 6.31 175 GLY B C 1
ATOM 3076 O O . GLY B 1 175 ? 21.076 37.564 87.725 1.00 6.34 175 GLY B O 1
ATOM 3077 N N . SER B 1 176 ? 20.609 35.643 88.793 1.00 6.23 176 SER B N 1
ATOM 3078 C CA . SER B 1 176 ? 20.819 34.817 87.594 1.00 6.26 176 SER B CA 1
ATOM 3079 C C . SER B 1 176 ? 19.850 35.195 86.482 1.00 6.05 176 SER B C 1
ATOM 3080 O O . SER B 1 176 ? 18.715 35.590 86.744 1.00 5.97 176 SER B O 1
ATOM 3083 N N . VAL B 1 177 ? 20.318 35.085 85.242 1.00 6.00 177 VAL B N 1
ATOM 3084 C CA . VAL B 1 177 ? 19.540 35.484 84.073 1.00 5.91 177 VAL B CA 1
ATOM 3085 C C . VAL B 1 177 ? 19.522 34.335 83.070 1.00 5.89 177 VAL B C 1
ATOM 3086 O O . VAL B 1 177 ? 20.577 33.842 82.665 1.00 6.02 177 VAL B O 1
ATOM 3090 N N . PHE B 1 178 ? 18.318 33.902 82.691 1.00 5.76 178 PHE B N 1
ATOM 3091 C CA . PHE B 1 178 ? 18.118 32.845 81.695 1.00 5.85 178 PHE B CA 1
ATOM 3092 C C . PHE B 1 178 ? 17.063 33.288 80.692 1.00 5.86 178 PHE B C 1
ATOM 3093 O O . PHE B 1 178 ? 16.162 34.060 81.030 1.00 5.78 178 PHE B O 1
ATOM 3101 N N . GLY B 1 179 ? 17.145 32.769 79.470 1.00 6.08 179 GLY B N 1
ATOM 3102 C CA . GLY B 1 179 ? 16.158 33.089 78.453 1.00 6.21 179 GLY B CA 1
ATOM 3103 C C . GLY B 1 179 ? 16.041 32.013 77.396 1.00 6.40 179 GLY B C 1
ATOM 3104 O O . GLY B 1 179 ? 16.898 31.133 77.282 1.00 6.44 179 GLY B O 1
ATOM 3105 N N . VAL B 1 180 ? 14.961 32.093 76.624 1.00 6.60 180 VAL B N 1
ATOM 3106 C CA . VAL B 1 180 ? 14.695 31.175 75.517 1.00 6.96 180 VAL B CA 1
ATOM 3107 C C . VAL B 1 180 ? 14.534 32.002 74.246 1.00 7.29 180 VAL B C 1
ATOM 3108 O O . VAL B 1 180 ? 13.890 33.054 74.266 1.00 7.34 180 VAL B O 1
ATOM 3112 N N . ASN B 1 181 ? 15.128 31.550 73.144 1.00 7.71 181 ASN B N 1
ATOM 3113 C CA . ASN B 1 181 ? 14.976 32.264 71.873 1.00 8.25 181 ASN B CA 1
ATOM 3114 C C . ASN B 1 181 ? 13.839 31.710 71.007 1.00 8.68 181 ASN B C 1
ATOM 3115 O O . ASN B 1 181 ? 13.189 30.730 71.380 1.00 8.52 181 ASN B O 1
ATOM 3120 N N . SER B 1 182 ? 13.607 32.343 69.859 1.00 9.42 182 SER B N 1
ATOM 3121 C CA . SER B 1 182 ? 12.494 31.978 68.978 1.00 10.13 182 SER B CA 1
ATOM 3122 C C . SER B 1 182 ? 12.617 30.570 68.403 1.00 10.42 182 SER B C 1
ATOM 3123 O O . SER B 1 182 ? 11.614 29.964 68.015 1.00 10.88 182 SER B O 1
ATOM 3126 N N . GLN B 1 183 ? 13.843 30.056 68.367 1.00 10.51 183 GLN B N 1
ATOM 3127 C CA . GLN B 1 183 ? 14.122 28.721 67.842 1.00 10.74 183 GLN B CA 1
ATOM 3128 C C . GLN B 1 183 ? 14.052 27.642 68.927 1.00 10.14 183 GLN B C 1
ATOM 3129 O O . GLN B 1 183 ? 14.270 26.465 68.649 1.00 10.42 183 GLN B O 1
ATOM 3135 N N . GLY B 1 184 ? 13.750 28.044 70.160 1.00 9.31 184 GLY B N 1
ATOM 3136 C CA . GLY B 1 184 ? 13.610 27.092 71.254 1.00 8.80 184 GLY B CA 1
ATOM 3137 C C . GLY B 1 184 ? 14.904 26.724 71.955 1.00 8.49 184 GLY B C 1
ATOM 3138 O O . GLY B 1 184 ? 14.924 25.781 72.738 1.00 8.36 184 GLY B O 1
ATOM 3139 N N . ASN B 1 185 ? 15.980 27.457 71.677 1.00 8.45 185 ASN B N 1
ATOM 3140 C CA . ASN B 1 185 ? 17.236 27.284 72.403 1.00 8.37 185 ASN B CA 1
ATOM 3141 C C . ASN B 1 185 ? 17.179 27.999 73.749 1.00 7.89 185 ASN B C 1
ATOM 3142 O O . ASN B 1 185 ? 16.458 28.988 73.905 1.00 7.81 185 ASN B O 1
ATOM 3147 N N . LEU B 1 186 ? 17.951 27.496 74.706 1.00 7.64 186 LEU B N 1
ATOM 3148 C CA . LEU B 1 186 ? 17.980 28.011 76.073 1.00 7.31 186 LEU B CA 1
ATOM 3149 C C . LEU B 1 186 ? 19.374 28.555 76.397 1.00 7.45 186 LEU B C 1
ATOM 3150 O O . LEU B 1 186 ? 20.377 27.919 76.080 1.00 7.48 186 LEU B O 1
ATOM 3155 N N . TYR B 1 187 ? 19.426 29.732 77.023 1.00 7.47 187 TYR B N 1
ATOM 3156 C CA . TYR B 1 187 ? 20.701 30.385 77.361 1.00 7.77 187 TYR B CA 1
ATOM 3157 C C . TYR B 1 187 ? 20.725 30.894 78.784 1.00 7.65 187 TYR B C 1
ATOM 3158 O O . TYR B 1 187 ? 19.695 31.307 79.318 1.00 7.38 187 TYR B O 1
ATOM 3167 N N . GLN B 1 188 ? 21.912 30.860 79.382 1.00 7.92 188 GLN B N 1
ATOM 3168 C CA . GLN B 1 188 ? 22.190 31.590 80.614 1.00 8.15 188 GLN B CA 1
ATOM 3169 C C . GLN B 1 188 ? 23.148 32.735 80.318 1.00 8.32 188 GLN B C 1
ATOM 3170 O O . GLN B 1 188 ? 24.071 32.585 79.513 1.00 8.51 188 GLN B O 1
ATOM 3176 N N . ARG B 1 189 ? 22.930 33.872 80.972 1.00 8.26 189 ARG B N 1
ATOM 3177 C CA . ARG B 1 189 ? 23.905 34.952 80.940 1.00 8.61 189 ARG B CA 1
ATOM 3178 C C . ARG B 1 189 ? 25.016 34.648 81.938 1.00 8.94 189 ARG B C 1
ATOM 3179 O O . ARG B 1 189 ? 24.756 34.448 83.126 1.00 8.76 189 ARG B O 1
ATOM 3187 N N . THR B 1 190 ? 26.250 34.595 81.443 1.00 9.56 190 THR B N 1
ATOM 3188 C CA . THR B 1 190 ? 27.422 34.347 82.284 1.00 10.21 190 THR B CA 1
ATOM 3189 C C . THR B 1 190 ? 27.934 35.649 82.878 1.00 10.33 190 THR B C 1
ATOM 3190 O O . THR B 1 190 ? 27.699 36.723 82.327 1.00 10.35 190 THR B O 1
ATOM 3194 N N . GLY B 1 191 ? 28.632 35.536 84.005 1.00 10.48 191 GLY B N 1
ATOM 3195 C CA . GLY B 1 191 ? 29.344 36.663 84.602 1.00 10.69 191 GLY B CA 1
ATOM 3196 C C . GLY B 1 191 ? 28.494 37.759 85.222 1.00 10.53 191 GLY B C 1
ATOM 3197 O O . GLY B 1 191 ? 28.982 38.864 85.438 1.00 10.62 191 GLY B O 1
ATOM 3198 N N . VAL B 1 192 ? 27.227 37.463 85.513 1.00 10.24 192 VAL B N 1
ATOM 3199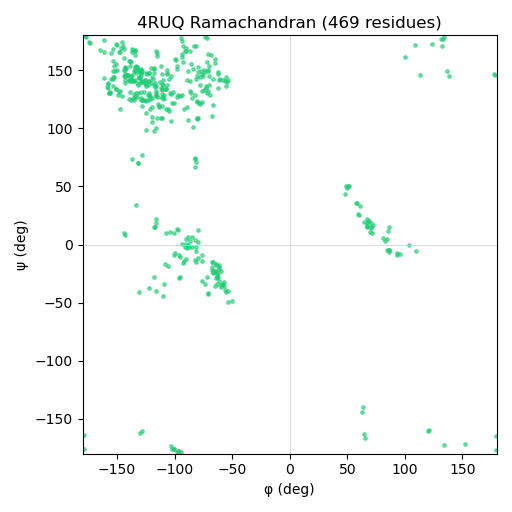 C CA . VAL B 1 192 ? 26.330 38.454 86.121 1.00 10.22 192 VAL B CA 1
ATOM 3200 C C . VAL B 1 192 ? 26.605 38.573 87.618 1.00 10.44 192 VAL B C 1
ATOM 3201 O O . VAL B 1 192 ? 26.520 37.587 88.348 1.00 10.73 192 VAL B O 1
ATOM 3205 N N . THR B 1 193 ? 26.942 39.783 88.059 1.00 10.62 193 THR B N 1
ATOM 3206 C CA . THR B 1 193 ? 27.152 40.082 89.479 1.00 10.79 193 THR B CA 1
ATOM 3207 C C . THR B 1 193 ? 26.678 41.509 89.758 1.00 10.84 193 THR B C 1
ATOM 3208 O O . THR B 1 193 ? 26.343 42.245 88.835 1.00 10.61 193 THR B O 1
ATOM 3212 N N . ARG B 1 194 ? 26.678 41.912 91.028 1.00 11.02 194 ARG B N 1
ATOM 3213 C CA . ARG B 1 194 ? 26.419 43.309 91.371 1.00 11.37 194 ARG B CA 1
ATOM 3214 C C . ARG B 1 194 ? 27.436 44.261 90.731 1.00 11.88 194 ARG B C 1
ATOM 3215 O O . ARG B 1 194 ? 27.074 45.366 90.325 1.00 12.06 194 ARG B O 1
ATOM 3223 N N . SER B 1 195 ? 28.696 43.825 90.642 1.00 12.38 195 SER B N 1
ATOM 3224 C CA . SER B 1 195 ? 29.759 44.606 89.997 1.00 13.00 195 SER B CA 1
ATOM 3225 C C . SER B 1 195 ? 29.615 44.661 88.472 1.00 12.93 195 SER B C 1
ATOM 3226 O O . SER B 1 195 ? 30.058 45.621 87.838 1.00 13.34 195 SER B O 1
ATOM 3229 N N . LYS B 1 196 ? 28.997 43.630 87.896 1.00 12.49 196 LYS B N 1
ATOM 3230 C CA . LYS B 1 196 ? 28.820 43.508 86.446 1.00 12.33 196 LYS B CA 1
ATOM 3231 C C . LYS B 1 196 ? 27.392 43.018 86.152 1.00 11.53 196 LYS B C 1
ATOM 3232 O O . LYS B 1 196 ? 27.193 41.858 85.780 1.00 11.09 196 LYS B O 1
ATOM 3238 N N . PRO B 1 197 ? 26.387 43.901 86.325 1.00 11.17 197 PRO B N 1
ATOM 3239 C CA . PRO B 1 197 ? 24.989 43.458 86.186 1.00 10.66 197 PRO B CA 1
ATOM 3240 C C . PRO B 1 197 ? 24.639 42.970 84.782 1.00 10.43 197 PRO B C 1
ATOM 3241 O O . PRO B 1 197 ? 23.734 42.143 84.617 1.00 9.79 197 PRO B O 1
ATOM 3245 N N . ASP B 1 198 ? 25.358 43.465 83.781 1.00 10.77 198 ASP B N 1
ATOM 3246 C CA . ASP B 1 198 ? 25.125 43.052 82.399 1.00 10.95 198 ASP B CA 1
ATOM 3247 C C . ASP B 1 198 ? 25.744 41.699 82.032 1.00 10.89 198 ASP B C 1
ATOM 3248 O O . ASP B 1 198 ? 25.439 41.147 80.978 1.00 10.79 198 ASP B O 1
ATOM 3253 N N . GLY B 1 199 ? 26.608 41.164 82.893 1.00 10.95 199 GLY B N 1
ATOM 3254 C CA . GLY B 1 199 ? 27.287 39.908 82.587 1.00 11.17 199 GLY B CA 1
ATOM 3255 C C . GLY B 1 199 ? 28.226 40.029 81.397 1.00 11.57 199 GLY B C 1
ATOM 3256 O O . GLY B 1 199 ? 28.542 41.140 80.952 1.00 11.82 199 GLY B O 1
ATOM 3257 N N . THR B 1 200 ? 28.662 38.885 80.874 1.00 11.75 200 THR B N 1
ATOM 3258 C CA . THR B 1 200 ? 29.732 38.857 79.873 1.00 12.45 200 THR B CA 1
ATOM 3259 C C . THR B 1 200 ? 29.354 38.199 78.548 1.00 12.34 200 THR B C 1
ATOM 3260 O O . THR B 1 200 ? 29.790 38.649 77.487 1.00 12.81 200 THR B O 1
ATOM 3264 N N . ASP B 1 201 ? 28.559 37.132 78.611 1.00 11.97 201 ASP B N 1
ATOM 3265 C CA . ASP B 1 201 ? 28.238 36.349 77.422 1.00 11.90 201 ASP B CA 1
ATOM 3266 C C . ASP B 1 201 ? 26.991 35.503 77.656 1.00 11.06 201 ASP B C 1
ATOM 3267 O O . ASP B 1 201 ? 26.433 35.493 78.755 1.00 10.56 201 ASP B O 1
ATOM 3272 N N . TRP B 1 202 ? 26.562 34.809 76.605 1.00 10.50 202 TRP B N 1
ATOM 3273 C CA . TRP B 1 202 ? 25.477 33.844 76.678 1.00 9.94 202 TRP B CA 1
ATOM 3274 C C . TRP B 1 202 ? 26.043 32.447 76.485 1.00 10.07 202 TRP B C 1
ATOM 3275 O O . TRP B 1 202 ? 26.903 32.233 75.626 1.00 10.52 202 TRP B O 1
ATOM 3286 N N . ILE B 1 203 ? 25.564 31.498 77.284 1.00 9.84 203 ILE B N 1
ATOM 3287 C CA . ILE B 1 203 ? 25.929 30.094 77.096 1.00 10.01 203 ILE B CA 1
ATOM 3288 C C . ILE B 1 203 ? 24.695 29.223 76.880 1.00 9.56 203 ILE B C 1
ATOM 3289 O O . ILE B 1 203 ? 23.723 29.301 77.627 1.00 9.17 203 ILE B O 1
ATOM 3294 N N . SER B 1 204 ? 24.742 28.412 75.830 1.00 9.55 204 SER B N 1
ATOM 3295 C CA . SER B 1 204 ? 23.657 27.509 75.484 1.00 9.43 204 SER B CA 1
ATOM 3296 C C . SER B 1 204 ? 23.680 26.274 76.376 1.00 9.30 204 SER B C 1
ATOM 3297 O O . SER B 1 204 ? 24.748 25.788 76.741 1.00 9.51 204 SER B O 1
ATOM 3300 N N . MET B 1 205 ? 22.497 25.778 76.723 1.00 9.05 205 MET B N 1
ATOM 3301 C CA . MET B 1 205 ? 22.360 24.520 77.455 1.00 9.08 205 MET B CA 1
ATOM 3302 C C . MET B 1 205 ? 21.009 23.912 77.133 1.00 8.66 205 MET B C 1
ATOM 3303 O O . MET B 1 205 ? 20.091 24.618 76.728 1.00 8.38 205 MET B O 1
ATOM 3308 N N . VAL B 1 206 ? 20.886 22.601 77.317 1.00 8.41 206 VAL B N 1
ATOM 3309 C CA . VAL B 1 206 ? 19.647 21.896 76.998 1.00 8.24 206 VAL B CA 1
ATOM 3310 C C . VAL B 1 206 ? 19.090 21.153 78.210 1.00 8.07 206 VAL B C 1
ATOM 3311 O O . VAL B 1 206 ? 19.808 20.393 78.864 1.00 8.22 206 VAL B O 1
ATOM 3315 N N . ALA B 1 207 ? 17.809 21.395 78.496 1.00 7.83 207 ALA B N 1
ATOM 3316 C CA . ALA B 1 207 ? 17.030 20.609 79.452 1.00 7.81 207 ALA B CA 1
ATOM 3317 C C . ALA B 1 207 ? 15.978 19.760 78.739 1.00 8.02 207 ALA B C 1
ATOM 3318 O O . ALA B 1 207 ? 15.641 18.664 79.192 1.00 8.13 207 ALA B O 1
ATOM 3320 N N . CYS B 1 208 ? 15.445 20.292 77.640 1.00 8.10 208 CYS B N 1
ATOM 3321 C CA . CYS B 1 208 ? 14.319 19.693 76.929 1.00 8.43 208 CYS B CA 1
ATOM 3322 C C . CYS B 1 208 ? 14.793 19.043 75.646 1.00 9.10 208 CYS B C 1
ATOM 3323 O O . CYS B 1 208 ? 15.260 19.743 74.752 1.00 9.14 208 CYS B O 1
ATOM 3326 N N . PRO B 1 209 ? 14.651 17.709 75.530 1.00 9.70 209 PRO B N 1
ATOM 3327 C CA . PRO B 1 209 ? 15.102 17.035 74.300 1.00 10.45 209 PRO B CA 1
ATOM 3328 C C . PRO B 1 209 ? 14.365 17.516 73.055 1.00 10.88 209 PRO B C 1
ATOM 3329 O O . PRO B 1 209 ? 14.866 17.355 71.945 1.00 11.49 209 PRO B O 1
ATOM 3333 N N . ASN B 1 210 ? 13.190 18.101 73.251 1.00 11.13 210 ASN B N 1
ATOM 3334 C CA . ASN B 1 210 ? 12.325 18.524 72.160 1.00 11.53 210 ASN B CA 1
ATOM 3335 C C . ASN B 1 210 ? 12.273 20.050 71.975 1.00 10.87 210 ASN B C 1
ATOM 3336 O O . ASN B 1 210 ? 11.443 20.570 71.220 1.00 11.14 210 ASN B O 1
ATOM 3341 N N . GLY B 1 211 ? 13.153 20.766 72.671 1.00 9.98 211 GLY B N 1
ATOM 3342 C CA . GLY B 1 211 ? 13.207 22.227 72.567 1.00 9.19 211 GLY B CA 1
ATOM 3343 C C . GLY B 1 211 ? 12.507 22.911 73.724 1.00 8.50 211 GLY B C 1
ATOM 3344 O O . GLY B 1 211 ? 11.672 22.306 74.398 1.00 8.20 211 GLY B O 1
ATOM 3345 N N . HIS B 1 212 ? 12.830 24.186 73.929 1.00 8.07 212 HIS B N 1
ATOM 3346 C CA . HIS B 1 212 ? 12.384 24.934 75.107 1.00 7.71 212 HIS B CA 1
ATOM 3347 C C . HIS B 1 212 ? 11.373 26.005 74.741 1.00 7.80 212 HIS B C 1
ATOM 3348 O O . HIS B 1 212 ? 11.449 26.602 73.666 1.00 7.91 212 HIS B O 1
ATOM 3355 N N . LYS B 1 213 ? 10.433 26.247 75.651 1.00 7.79 213 LYS B N 1
ATOM 3356 C CA . LYS B 1 213 ? 9.396 27.257 75.458 1.00 8.04 213 LYS B CA 1
ATOM 3357 C C . LYS B 1 213 ? 9.484 28.391 76.491 1.00 7.52 213 LYS B C 1
ATOM 3358 O O . LYS B 1 213 ? 9.285 29.552 76.150 1.00 7.60 213 LYS B O 1
ATOM 3364 N N . HIS B 1 214 ? 9.769 28.056 77.747 1.00 7.02 214 HIS B N 1
ATOM 3365 C CA . HIS B 1 214 ? 9.765 29.037 78.834 1.00 6.54 214 HIS B CA 1
ATOM 3366 C C . HIS B 1 214 ? 10.738 28.592 79.916 1.00 6.33 214 HIS B C 1
ATOM 3367 O O . HIS B 1 214 ? 10.945 27.387 80.114 1.00 6.46 214 HIS B O 1
ATOM 3374 N N . VAL B 1 215 ? 11.334 29.560 80.610 1.00 6.05 215 VAL B N 1
ATOM 3375 C CA . VAL B 1 215 ? 12.319 29.267 81.655 1.00 5.89 215 VAL B CA 1
ATOM 3376 C C . VAL B 1 215 ? 12.154 30.197 82.855 1.00 5.66 215 VAL B C 1
ATOM 3377 O O . VAL B 1 215 ? 11.772 31.362 82.701 1.00 5.63 215 VAL B O 1
ATOM 3381 N N . SER B 1 216 ? 12.428 29.672 84.048 1.00 5.57 216 SER B N 1
ATOM 3382 C CA . SER B 1 216 ? 12.565 30.490 85.248 1.00 5.51 216 SER B CA 1
ATOM 3383 C C . SER B 1 216 ? 13.482 29.778 86.237 1.00 5.60 216 SER B C 1
ATOM 3384 O O . SER B 1 216 ? 13.513 28.552 86.279 1.00 5.82 216 SER B O 1
ATOM 3387 N N . PHE B 1 217 ? 14.213 30.548 87.037 1.00 5.52 217 PHE B N 1
ATOM 3388 C CA . PHE B 1 217 ? 15.187 30.012 87.989 1.00 5.54 217 PHE B CA 1
ATOM 3389 C C . PHE B 1 217 ? 14.943 30.544 89.395 1.00 5.47 217 PHE B C 1
ATOM 3390 O O . PHE B 1 21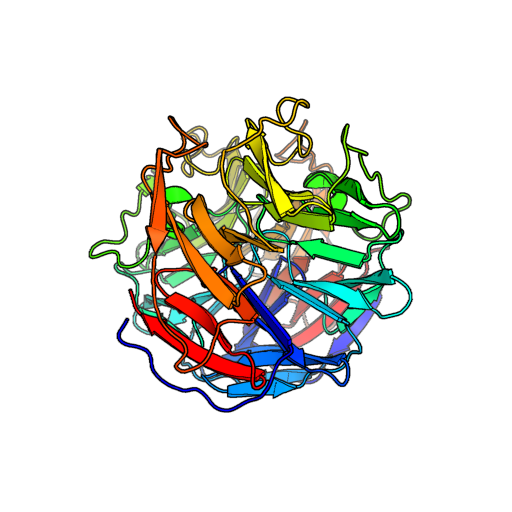7 ? 14.636 31.728 89.573 1.00 5.43 217 PHE B O 1
ATOM 3398 N N . ASP B 1 218 ? 15.096 29.673 90.388 1.00 5.51 218 ASP B N 1
ATOM 3399 C CA . ASP B 1 218 ? 15.034 30.100 91.779 1.00 5.52 218 ASP B CA 1
ATOM 3400 C C . ASP B 1 218 ? 15.762 29.128 92.685 1.00 5.67 218 ASP B C 1
ATOM 3401 O O . ASP B 1 218 ? 15.532 27.919 92.621 1.00 5.69 218 ASP B O 1
ATOM 3406 N N . LEU B 1 219 ? 16.631 29.667 93.535 1.00 5.81 219 LEU B N 1
ATOM 3407 C CA . LEU B 1 219 ? 17.285 28.903 94.599 1.00 6.05 219 LEU B CA 1
ATOM 3408 C C . LEU B 1 219 ? 17.924 27.601 94.096 1.00 6.16 219 LEU B C 1
ATOM 3409 O O . LEU B 1 219 ? 17.699 26.513 94.639 1.00 6.30 219 LEU B O 1
ATOM 3414 N N . GLY B 1 220 ? 18.715 27.728 93.036 1.00 6.19 220 GLY B N 1
ATOM 3415 C CA . GLY B 1 220 ? 19.516 26.614 92.543 1.00 6.45 220 GLY B CA 1
ATOM 3416 C C . GLY B 1 220 ? 18.779 25.649 91.636 1.00 6.42 220 GLY B C 1
ATOM 3417 O O . GLY B 1 220 ? 19.351 24.649 91.205 1.00 6.80 220 GLY B O 1
ATOM 3418 N N . VAL B 1 221 ? 17.519 25.946 91.332 1.00 6.16 221 VAL B N 1
ATOM 3419 C CA . VAL B 1 221 ? 16.706 25.062 90.498 1.00 6.09 221 VAL B CA 1
ATOM 3420 C C . VAL B 1 221 ? 16.183 25.828 89.284 1.00 5.88 221 VAL B C 1
ATOM 3421 O O . VAL B 1 221 ? 15.539 26.881 89.418 1.00 5.71 221 VAL B O 1
ATOM 3425 N N . LEU B 1 222 ? 16.488 25.292 88.103 1.00 5.94 222 LEU B N 1
ATOM 3426 C CA . LEU B 1 222 ? 16.051 25.851 86.837 1.00 5.89 222 LEU B CA 1
ATOM 3427 C C . LEU B 1 222 ? 14.815 25.080 86.376 1.00 5.88 222 LEU B C 1
ATOM 3428 O O . LEU B 1 222 ? 14.828 23.847 86.305 1.00 6.15 222 LEU B O 1
ATOM 3433 N N . TRP B 1 223 ? 13.751 25.817 86.071 1.00 5.70 223 TRP B N 1
ATOM 3434 C CA . TRP B 1 223 ? 12.482 25.248 85.630 1.00 5.75 223 TRP B CA 1
ATOM 3435 C C . TRP B 1 223 ? 12.259 25.535 84.156 1.00 5.80 223 TRP B C 1
ATOM 3436 O O . TRP B 1 223 ? 12.369 26.689 83.719 1.00 5.72 223 TRP B O 1
ATOM 3447 N N . LEU B 1 224 ? 11.956 24.487 83.390 1.00 6.08 224 LEU B N 1
ATOM 3448 C CA . LEU B 1 224 ? 11.665 24.623 81.966 1.00 6.24 224 LEU B CA 1
ATOM 3449 C C . LEU B 1 224 ? 10.284 24.138 81.620 1.00 6.24 224 LEU B C 1
ATOM 3450 O O . LEU B 1 224 ? 9.832 23.108 82.127 1.00 6.35 224 LEU B O 1
ATOM 3455 N N . VAL B 1 225 ? 9.622 24.895 80.750 1.00 6.23 225 VAL B N 1
ATOM 3456 C CA . VAL B 1 225 ? 8.496 24.391 79.981 1.00 6.36 225 VAL B CA 1
ATOM 3457 C C . VAL B 1 225 ? 9.066 24.084 78.601 1.00 6.53 225 VAL B C 1
ATOM 3458 O O . VAL B 1 225 ? 9.648 24.959 77.949 1.00 6.53 225 VAL B O 1
ATOM 3462 N N . CYS B 1 226 ? 8.931 22.829 78.181 1.00 6.81 226 CYS B N 1
ATOM 3463 C CA . CYS B 1 226 ? 9.418 22.393 76.873 1.00 7.18 226 CYS B CA 1
ATOM 3464 C C . CYS B 1 226 ? 8.410 22.754 75.790 1.00 7.31 226 CYS B C 1
ATOM 3465 O O . CYS B 1 226 ? 7.295 23.175 76.094 1.00 7.14 226 CYS B O 1
ATOM 3468 N N . VAL B 1 227 ? 8.798 22.588 74.528 1.00 7.55 227 VAL B N 1
ATOM 3469 C CA . VAL B 1 227 ? 7.930 22.958 73.404 1.00 7.86 227 VAL B CA 1
ATOM 3470 C C . VAL B 1 227 ? 6.586 22.225 73.457 1.00 7.92 227 VAL B C 1
ATOM 3471 O O . VAL B 1 227 ? 5.556 22.791 73.090 1.00 8.08 227 VAL B O 1
ATOM 3475 N N . ASP B 1 228 ? 6.597 20.984 73.939 1.00 7.93 228 ASP B N 1
ATOM 3476 C CA . ASP B 1 228 ? 5.364 20.202 74.069 1.00 8.06 228 ASP B CA 1
ATOM 3477 C C . ASP B 1 228 ? 4.602 20.469 75.372 1.00 7.69 228 ASP B C 1
ATOM 3478 O O . ASP B 1 228 ? 3.618 19.793 75.663 1.00 7.78 228 ASP B O 1
ATOM 3483 N N . GLY B 1 229 ? 5.060 21.448 76.151 1.00 7.28 229 GLY B N 1
ATOM 3484 C CA . GLY B 1 229 ? 4.408 21.800 77.410 1.00 6.97 229 GLY B CA 1
ATOM 3485 C C . GLY B 1 229 ? 4.843 20.986 78.615 1.00 6.82 229 GLY B C 1
ATOM 3486 O O . GLY B 1 229 ? 4.424 21.264 79.737 1.00 6.56 229 GLY B O 1
ATOM 3487 N N . SER B 1 230 ? 5.691 19.983 78.397 1.00 6.94 230 SER B N 1
ATOM 3488 C CA . SER B 1 230 ? 6.225 19.191 79.509 1.00 6.96 230 SER B CA 1
ATOM 3489 C C . SER B 1 230 ? 7.170 20.025 80.381 1.00 6.70 230 SER B C 1
ATOM 3490 O O . SER B 1 230 ? 7.619 21.105 79.975 1.00 6.53 230 SER B O 1
ATOM 3493 N N . ILE B 1 231 ? 7.435 19.529 81.586 1.00 6.70 231 ILE B N 1
ATOM 3494 C CA . IL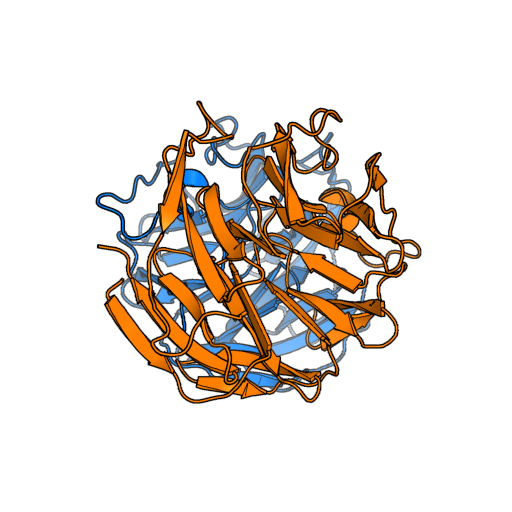E B 1 231 ? 8.109 20.313 82.619 1.00 6.56 231 ILE B CA 1
ATOM 3495 C C . ILE B 1 231 ? 9.396 19.619 83.062 1.00 6.66 231 ILE B C 1
ATOM 3496 O O . ILE B 1 231 ? 9.376 18.450 83.455 1.00 6.98 231 ILE B O 1
ATOM 3501 N N . ARG B 1 232 ? 10.509 20.346 82.980 1.00 6.54 232 ARG B N 1
ATOM 3502 C CA . ARG B 1 232 ? 11.795 19.868 83.482 1.00 6.61 232 ARG B CA 1
ATOM 3503 C C . ARG B 1 232 ? 12.218 20.688 84.701 1.00 6.47 232 ARG B C 1
ATOM 3504 O O . ARG B 1 232 ? 12.115 21.926 84.699 1.00 6.28 232 ARG B O 1
ATOM 3512 N N . LYS B 1 233 ? 12.672 19.985 85.736 1.00 6.61 233 LYS B N 1
ATOM 3513 C CA . LYS B 1 233 ? 13.207 20.580 86.959 1.00 6.62 233 LYS B CA 1
ATOM 3514 C C . LYS B 1 233 ? 14.693 20.231 86.997 1.00 6.82 233 LYS B C 1
ATOM 3515 O O . LYS B 1 233 ? 15.046 19.052 87.038 1.00 7.01 233 LYS B O 1
ATOM 3521 N N . CYS B 1 234 ? 15.560 21.241 86.973 1.00 6.85 234 CYS B N 1
ATOM 3522 C CA . CYS B 1 234 ? 16.992 21.000 86.785 1.00 7.24 234 CYS B CA 1
ATOM 3523 C C . CYS B 1 234 ? 17.864 21.684 87.815 1.00 7.32 234 CYS B C 1
ATOM 3524 O O . CYS B 1 234 ? 17.524 22.751 88.326 1.00 7.05 234 CYS B O 1
ATOM 3527 N N . ILE B 1 235 ? 19.007 21.068 88.094 1.00 7.75 235 ILE B N 1
ATOM 3528 C CA . ILE B 1 235 ? 20.083 21.747 88.810 1.00 8.16 235 ILE B CA 1
ATOM 3529 C C . ILE B 1 235 ? 21.262 21.958 87.862 1.00 8.48 235 ILE B C 1
ATOM 3530 O O . ILE B 1 235 ? 21.430 21.226 86.880 1.00 8.47 235 ILE B O 1
ATOM 3535 N N . LEU B 1 236 ? 22.051 22.985 88.154 1.00 8.93 236 LEU B N 1
ATOM 3536 C CA . LEU B 1 236 ? 23.204 23.358 87.335 1.00 9.53 236 LEU B CA 1
ATOM 3537 C C . LEU B 1 236 ? 24.406 22.467 87.637 1.00 10.11 236 LEU B C 1
ATOM 3538 O O . LEU B 1 236 ? 24.561 21.988 88.758 1.00 10.27 236 LEU B O 1
ATOM 3543 N N . THR B 1 237 ? 25.241 22.236 86.628 1.00 10.65 237 THR B N 1
ATOM 3544 C CA . THR B 1 237 ? 26.508 21.523 86.819 1.00 11.43 237 THR B CA 1
ATOM 3545 C C . THR B 1 237 ? 27.678 22.387 86.366 1.00 12.14 237 THR B C 1
ATOM 3546 O O . THR B 1 237 ? 27.628 22.991 85.296 1.00 13.20 237 THR B O 1
#

B-factor: mean 10.13, std 4.13, range [3.7, 34.73]

Solvent-accessible surface area: 16960 Å² total; per-residue (Å²): 88,140,37,84,106,24,129,44,77,2,48,6,0,3,8,2,20,0,17,2,0,0,0,19,99,140,28,51,0,29,26,2,30,46,80,93,20,47,125,11,74,40,71,4,58,10,0,0,8,4,5,5,2,24,0,0,0,30,101,68,19,36,0,35,5,11,6,13,0,18,50,40,98,15,59,32,108,3,61,7,0,2,0,8,0,16,3,0,0,1,0,0,17,122,141,22,25,0,47,1,5,32,2,64,25,8,11,110,76,102,42,118,101,32,60,56,49,103,7,129,32,115,3,58,19,0,0,1,1,18,32,4,0,0,0,0,21,77,107,20,73,1,38,0,0,50,104,10,51,24,61,79,1,28,14,65,31,75,41,76,77,8,103,39,111,3,32,10,0,7,10,6,9,62,4,22,0,2,0,4,21,78,136,9,70,1,59,35,23,40,41,31,70,116,114,96,18,32,2,65,81,57,73,80,30,92,12,3,97,130,19,9,80,14,0,2,15,2,4,3,9,0,1,0,0,4,91,103,4,21,0,40,36,0,120,79,54,81,36,81,86,30,134,36,67,2,59,7,0,3,9,2,20,0,20,2,1,0,0,19,94,132,28,48,0,30,26,4,30,45,86,95,25,49,116,6,70,35,72,3,56,9,0,0,8,4,4,4,2,25,0,0,0,29,98,64,20,37,0,39,6,11,6,13,1,20,51,41,98,13,52,34,90,2,58,7,0,1,0,9,0,18,3,1,0,0,0,0,12,66,152,20,26,1,41,0,3,33,4,68,25,7,10,124,70,90,28,128,88,17,61,50,51,106,6,140,33,114,3,53,18,0,0,1,1,18,31,4,0,0,0,0,24,75,109,20,81,0,39,0,2,60,93,11,51,18,61,85,1,31,14,61,55,67,48,79,78,7,100,39,112,3,37,10,0,8,10,5,9,60,4,22,0,1,0,4,17,79,140,9,63,1,49,33,21,36,41,30,69,121,113,87,20,30,3,82,86,44,79,76,31,102,8,2,107,68,20,7,80,13,0,2,8,2,5,8,15,0,1,0,0,0,81,89,2,28,0,54,49,0,90,73,150

InterPro domains:
  IPR006624 Beta-propeller repeat TECPR [PF19193] (9-225)
  IPR006624 Beta-propeller repeat TECPR [SM00706] (1-34)
  IPR006624 Beta-propeller repeat TECPR [SM00706] (35-68)
  IPR006624 Beta-propeller repeat TECPR [SM00706] (69-103)
  IPR006624 Beta-propeller repeat TECPR [SM00706] (114-147)
  IPR006624 Beta-propeller repeat TECPR [SM00706] (157-191)
  IPR051513 Tectonin beta-propeller repeat-containing [PTHR23250] (2-234)

Radius of gyration: 21.28 Å; Cα contacts (8 Å, |Δi|>4): 1561; chains: 2; bounding box: 46×44×63 Å

Secondary structure (DSSP, 8-state):
---EEES---SEEEEETTEEEEE-TT-EEEEEETTEEEEEEEE-SEEEEETTEEEEE-TT-EEEEEETTEEEEEEEE-SEEE--SSS-EEEE-TT--EEEE-HHHHT--S-S----EEESS--SEEEE-SS-EEEE-TT-EEEEE-S-BTTBTTTTS--EEEEEE-SEEEE-TTS-EEEE-TTS-EEEEES--SSSTT-SEEEEE--SSS-EEEEEEETTEEEEEETTS-EEEEE-/-EEEEESS--SEEEEETTEEEEE-TT-EEEEEETTEEEEEEEE-SEEEEETTEEEEE-TT-EEEEEETTEEEEEEEE-SEEE--SSS-EEEE-TT--EEEE-HHHHT--S-S----EEESS--SEEEE-SSEEEEE-TT-EEEEEES-BTTBTTTTS--EEEEEE-SEEEE-TTS-EEEE-TTS-EEEEES--SS-TT-SEEEEE-S-TT-EEEEEEETTEEEEEETTS-EEEEE--

Sequence (473 aa):
LDCTVIDGNLKQIDAGSGSVVGVNNLNETFVLIDNVFTKISGSLKHFSVGPAGQLGVNTANNIFKYQSGGFVQLAGLLKQVDAGGDQIIAGVNMYDDIYCLNMDANNKWPSSNTPWVQLNGKLKYYSCGPYSCWGVNSNDQIFIMKDVSSNVCSGSGSFINIPGLLSMIEVATDGSVFGVNSQGNLYQRTGVTRSKPDGTDWISMVACPNGHKHVSFDLGVLWLVCVDGSIRKCILLDCTVIDGNLKQIDAGSGSVVGVNNLNETFVLIDNVFTKISGSLKHFSVGPAGQLGVNTANNIFKYQSGGFVQLAGLLKQVDAGGDQIIAGVNMYDDIYCLNMDANNKWPSSNTPWVQLNGKLKYYSCGPYSCWGVNSNDQIFIMKDVSSNVCSGSGSFINIPGLLSMIEVATDGSVFGVNSQGNLYQRTGVTRSKPDGTDWISMVACPNGHKHVSFDLGVLWLVCVDGSIRKCILT

Organism: Cyprinus carpio (NCBI:txid7962)